Protein AF-F0W3S4-F1 (afdb_monomer_lite)

Radius of gyration: 27.52 Å; chains: 1; bounding box: 70×85×48 Å

Sequence (510 aa):
MTLETIKCRGASICCPFISPLKKDDVLFYISAATGEIWEHSTTTLQHKVIVSTGGMPLGAGFDKNGTLHISDTAHAAILRLDDSSQPRILVSSYEDQILRGPSSILLLDDDTIFFTDSGPFGETTMEKRRGSVFCIGPSPSGDKTLRPLLHECLAHPCAISKLNDHVLLVAEMSMNRILRLVRTPDNIYHSSVFYQCIGGLGPSSIICDTKGNIFVGYYDFSHVATIGHISVLDKTGVLKHTLQVPGPEITGLCLRYAPRHLLSLETDLIIKSRRSHSICYGIFGKFDSLHSHSAISDLYCLLYVIEISDSFKLRNLASSEMASGFGELVLVVGDSHIPHRAGSIPEKFQKMLVPGKIHHVLCTGNMICKEQYNELRALSANVHIVSGDCDEESIFPESKIVTIGQFRIGIIHGHQIIPWGDPLSLSAVQRKMNVDILITGHTHQCSVHTKEGKWFLDPGSITGAMKGGLKEAFPSFVLLAIQGAKVVAFVYELKNDNVVVSKSEYKKST

pLDDT: mean 79.9, std 21.67, range [20.73, 98.62]

InterPro domains:
  IPR000979 Phosphodiesterase MJ0936/Vps29 [PTHR11124] (328-509)
  IPR000979 Phosphodiesterase MJ0936/Vps29 [TIGR00040] (329-485)
  IPR011042 Six-bladed beta-propeller, TolB-like [G3DSA:2.120.10.30] (14-278)
  IPR024654 Calcineurin-like phosphoesterase domain, lpxH-type [PF12850] (330-468)
  IPR028661 Vacuolar protein sorting-associated protein 29 [cd07394] (329-506)
  IPR029052 Metallo-dependent phosphatase-like [G3DSA:3.60.21.10] (314-508)
  IPR029052 Metallo-dependent phosphatase-like [SSF56300] (330-507)

Foldseek 3Di:
DDWDKQFDDAAPKFAKEDAPPDDLQWIWIDRQVQQWIWIAGNVVRDIDTQAGQVAGWQEWDAAPVRWIWTFGQRQLAIWIDDVDRYTDGPDQDDPPHGFQTWHYWDADNQRKIKTKTQHPPPSFAPVFQQIWIWIQHADPVRHTDIDTLGGRHARDFHEKEDLDPFWIWIWRQQQQFIKIWGQDPVRRTDIDTQERHDDASHFQEWYADPQRWIWTWHAHDCQVDQKTWIFTAGNNRHTDDIAIAGANGWRYKYKRWDFDPPDDDDDDDDDDDDDDGWIWIWDWDDPDDDDDDDDDTDITITMITTHDPPPPYDDDDDDDDDDADFFAKEWEAEQQQPPNQPPDQPPVVVVVLDASNHAEYEYQENLQDPVSVVVSCRRYVHYAYAYDPNNPPDPHHQKDWDDGANWTEIHHQQPPFPVGPDPVSQVVVCVVSVTQEYEYEPPLAFDWDDDPLGIYTYQHHLRQGDDPPDPGHWRKIWMWGDHHQKIKIWIWTQDPNDTDIDIDMHGRDD

Structure (mmCIF, N/CA/C/O backbone):
data_AF-F0W3S4-F1
#
_entry.id   AF-F0W3S4-F1
#
loop_
_atom_site.group_PDB
_atom_site.id
_atom_site.type_symbol
_atom_site.label_atom_id
_atom_site.label_alt_id
_atom_site.label_comp_id
_atom_site.label_asym_id
_atom_site.label_entity_id
_atom_site.label_seq_id
_atom_site.pdbx_PDB_ins_code
_atom_site.Cartn_x
_atom_site.Cartn_y
_atom_site.Cartn_z
_atom_site.occupancy
_atom_site.B_iso_or_equiv
_atom_site.auth_seq_id
_atom_site.auth_comp_id
_atom_site.auth_asym_id
_atom_site.auth_atom_id
_atom_site.pdbx_PDB_model_num
ATOM 1 N N . MET A 1 1 ? -5.484 -26.640 18.531 1.00 30.28 1 MET A N 1
ATOM 2 C CA . MET A 1 1 ? -4.215 -25.914 18.739 1.00 30.28 1 MET A CA 1
ATOM 3 C C . MET A 1 1 ? -4.472 -24.420 18.636 1.00 30.28 1 MET A C 1
ATOM 5 O O . MET A 1 1 ? -5.221 -24.010 17.760 1.00 30.28 1 MET A O 1
ATOM 9 N N . THR A 1 2 ? -3.942 -23.629 19.566 1.00 29.72 2 THR A N 1
ATOM 10 C CA . THR A 1 2 ? -4.070 -22.165 19.598 1.00 29.72 2 THR A CA 1
ATOM 11 C C . THR A 1 2 ? -3.136 -21.541 18.572 1.00 29.72 2 THR A C 1
ATOM 13 O O . THR A 1 2 ? -1.923 -21.686 18.670 1.00 29.72 2 THR A O 1
ATOM 16 N N . LEU A 1 3 ? -3.717 -20.869 17.584 1.00 43.81 3 LEU A N 1
ATOM 17 C CA . LEU A 1 3 ? -2.998 -20.078 16.598 1.00 43.81 3 LEU A CA 1
ATOM 18 C C . LEU A 1 3 ? -2.348 -18.888 17.313 1.00 43.81 3 LEU A C 1
ATOM 20 O O . LEU A 1 3 ? -3.046 -18.128 17.991 1.00 43.81 3 LEU A O 1
ATOM 24 N N . GLU A 1 4 ? -1.030 -18.739 17.207 1.00 52.81 4 GLU A N 1
ATOM 25 C CA . GLU A 1 4 ? -0.350 -17.615 17.846 1.00 52.81 4 GLU A CA 1
ATOM 26 C C . GLU A 1 4 ? -0.580 -16.370 16.989 1.00 52.81 4 GLU A C 1
ATOM 28 O O . GLU A 1 4 ? -0.085 -16.240 15.872 1.00 52.81 4 GLU A O 1
ATOM 33 N N . THR A 1 5 ? -1.446 -15.495 17.484 1.00 58.88 5 THR A N 1
ATOM 34 C CA . THR A 1 5 ? -1.809 -14.239 16.835 1.00 58.88 5 THR A CA 1
ATOM 35 C C . THR A 1 5 ? -0.975 -13.130 17.456 1.00 58.88 5 THR A C 1
ATOM 37 O O . THR A 1 5 ? -1.158 -12.787 18.623 1.00 58.88 5 THR A O 1
ATOM 40 N N . ILE A 1 6 ? -0.075 -12.552 16.669 1.00 67.19 6 ILE A N 1
ATOM 41 C CA . ILE A 1 6 ? 0.722 -11.391 17.046 1.00 67.19 6 ILE A CA 1
ATOM 42 C C . ILE A 1 6 ? -0.041 -10.142 16.613 1.00 67.19 6 ILE A C 1
ATOM 44 O O . ILE A 1 6 ? -0.281 -9.897 15.431 1.00 67.19 6 ILE A O 1
ATOM 48 N N . LYS A 1 7 ? -0.416 -9.319 17.589 1.00 68.75 7 LYS A N 1
ATOM 49 C CA . LYS A 1 7 ? -1.046 -8.027 17.330 1.00 68.75 7 LYS A CA 1
ATOM 50 C C . LYS A 1 7 ? 0.031 -6.996 16.996 1.00 68.75 7 LYS A C 1
ATOM 52 O O . LYS A 1 7 ? 0.693 -6.474 17.892 1.00 68.75 7 LYS A O 1
ATOM 57 N N . CYS A 1 8 ? 0.212 -6.705 15.713 1.00 71.00 8 CYS A N 1
ATOM 58 C CA . CYS A 1 8 ? 1.215 -5.748 15.255 1.00 71.00 8 CYS A CA 1
ATOM 59 C C . CYS A 1 8 ? 0.844 -4.308 15.651 1.00 71.00 8 CYS A C 1
ATOM 61 O O . CYS A 1 8 ? -0.330 -3.946 15.760 1.00 71.00 8 CYS A O 1
ATOM 63 N N . ARG A 1 9 ? 1.866 -3.475 15.874 1.00 73.44 9 ARG A N 1
ATOM 64 C CA . ARG A 1 9 ? 1.727 -2.025 16.088 1.00 73.44 9 ARG A CA 1
ATOM 65 C C . ARG A 1 9 ? 1.963 -1.268 14.787 1.00 73.44 9 ARG A C 1
ATOM 67 O O . ARG A 1 9 ? 2.814 -1.680 14.011 1.00 73.44 9 ARG A O 1
ATOM 74 N N . GLY A 1 10 ? 1.262 -0.153 14.601 1.00 70.50 10 GLY A N 1
ATOM 75 C CA . GLY A 1 10 ? 1.373 0.681 13.405 1.00 70.50 10 GLY A CA 1
ATOM 76 C C . GLY A 1 10 ? 0.172 0.542 12.470 1.00 70.50 10 GLY A C 1
ATOM 77 O O . GLY A 1 10 ? -0.909 0.138 12.900 1.00 70.50 10 GLY A O 1
ATOM 78 N N . ALA A 1 11 ? 0.362 0.897 11.202 1.00 69.69 11 ALA A N 1
ATOM 79 C CA . ALA A 1 11 ? -0.668 0.914 10.168 1.00 69.69 11 ALA A CA 1
ATOM 80 C C . ALA A 1 11 ? -0.109 0.386 8.838 1.00 69.69 11 ALA A C 1
ATOM 82 O O . ALA A 1 11 ? 1.073 0.567 8.541 1.00 69.69 11 ALA A O 1
ATOM 83 N N . SER A 1 12 ? -0.964 -0.260 8.038 1.00 72.56 12 SER A N 1
ATOM 84 C CA . SER A 1 12 ? -0.578 -0.919 6.778 1.00 72.56 12 SER A CA 1
ATOM 85 C C . SER A 1 12 ? 0.601 -1.878 6.971 1.00 72.56 12 SER A C 1
ATOM 87 O O . SER A 1 12 ? 1.689 -1.684 6.426 1.00 72.56 12 SER A O 1
ATOM 89 N N . ILE A 1 13 ? 0.399 -2.881 7.829 1.00 79.19 13 ILE A N 1
ATOM 90 C CA . ILE A 1 13 ? 1.468 -3.807 8.197 1.00 79.19 13 ILE A CA 1
ATOM 91 C C . ILE A 1 13 ? 1.800 -4.706 7.003 1.00 79.19 13 ILE A C 1
ATOM 93 O O . ILE A 1 13 ? 0.902 -5.251 6.359 1.00 79.19 13 ILE A O 1
ATOM 97 N N . CYS A 1 14 ? 3.087 -4.871 6.717 1.00 78.69 14 CYS A N 1
ATOM 98 C CA . CYS A 1 14 ? 3.569 -5.717 5.630 1.00 78.69 14 CYS A CA 1
ATOM 99 C C . CYS A 1 14 ? 4.934 -6.338 5.951 1.00 78.69 14 CYS A C 1
ATOM 101 O O . CYS A 1 14 ? 5.553 -6.018 6.970 1.00 78.69 14 CYS A O 1
ATOM 103 N N . CYS A 1 15 ? 5.361 -7.248 5.068 1.00 80.06 15 CYS A N 1
ATOM 104 C CA . CYS A 1 15 ? 6.695 -7.848 5.038 1.00 80.06 15 CYS A CA 1
ATOM 105 C C . CYS A 1 15 ? 7.195 -8.316 6.421 1.00 80.06 15 CYS A C 1
ATOM 107 O O . CYS A 1 15 ? 8.045 -7.654 7.018 1.00 80.06 15 CYS A O 1
ATOM 109 N N . PRO A 1 16 ? 6.696 -9.445 6.962 1.00 84.12 16 PRO A N 1
ATOM 110 C CA . PRO A 1 16 ? 7.368 -10.100 8.077 1.00 84.12 16 PRO A CA 1
ATOM 111 C C . PRO A 1 16 ? 8.744 -10.609 7.621 1.00 84.12 16 PRO A C 1
ATOM 113 O O . PRO A 1 16 ? 8.869 -11.137 6.517 1.00 84.12 16 PRO A O 1
ATOM 116 N N . PHE A 1 17 ? 9.766 -10.499 8.465 1.00 85.44 17 PHE A N 1
ATOM 117 C CA . PHE A 1 17 ? 11.095 -11.054 8.189 1.00 85.44 17 PHE A CA 1
ATOM 118 C C . PHE A 1 17 ? 11.861 -11.380 9.475 1.00 85.44 17 PHE A C 1
ATOM 120 O O . PHE A 1 17 ? 11.495 -10.955 10.572 1.00 85.44 17 PHE A O 1
ATOM 127 N N . ILE A 1 18 ? 12.933 -12.157 9.337 1.00 83.69 18 ILE A N 1
ATOM 128 C CA . ILE A 1 18 ? 13.813 -12.580 10.432 1.00 83.69 18 ILE A CA 1
ATOM 129 C C . ILE A 1 18 ? 15.236 -12.071 10.199 1.00 83.69 18 ILE A C 1
ATOM 131 O O . ILE A 1 18 ? 15.617 -11.741 9.076 1.00 83.69 18 ILE A O 1
ATOM 135 N N . SER A 1 19 ? 16.020 -11.997 11.273 1.00 82.69 19 SER A N 1
ATOM 136 C CA . SER A 1 19 ? 17.447 -11.678 11.198 1.00 82.69 19 SER A CA 1
ATOM 137 C C . SER A 1 19 ? 18.273 -12.964 11.247 1.00 82.69 19 SER A C 1
ATOM 139 O O . SER A 1 19 ? 17.980 -13.810 12.090 1.00 82.69 19 SER A O 1
ATOM 141 N N . PRO A 1 20 ? 19.333 -13.100 10.430 1.00 76.00 20 PRO A N 1
ATOM 142 C CA . PRO A 1 20 ? 20.245 -14.238 10.515 1.00 76.00 20 PRO A CA 1
ATOM 143 C C . PRO A 1 20 ? 21.123 -14.205 11.778 1.00 76.00 20 PRO A C 1
ATOM 145 O O . PRO A 1 20 ? 21.703 -15.224 12.140 1.00 76.00 20 PRO A O 1
ATOM 148 N N . LEU A 1 21 ? 21.238 -13.049 12.449 1.00 75.44 21 LEU A N 1
ATOM 149 C CA . LEU A 1 21 ? 22.114 -12.861 13.613 1.00 75.44 21 LEU A CA 1
ATOM 150 C C . LEU A 1 21 ? 21.387 -12.870 14.960 1.00 75.44 21 LEU A C 1
ATOM 152 O O . LEU A 1 21 ? 22.028 -13.006 16.004 1.00 75.44 21 LEU A O 1
ATOM 156 N N . LYS A 1 22 ? 20.067 -12.661 14.973 1.00 68.56 22 LYS A N 1
ATOM 157 C CA . LYS A 1 22 ? 19.296 -12.669 16.220 1.00 68.56 22 LYS A CA 1
ATOM 158 C C . LYS A 1 22 ? 18.795 -14.069 16.538 1.00 68.56 22 LYS A C 1
ATOM 160 O O . LYS A 1 22 ? 18.628 -14.902 15.657 1.00 68.56 22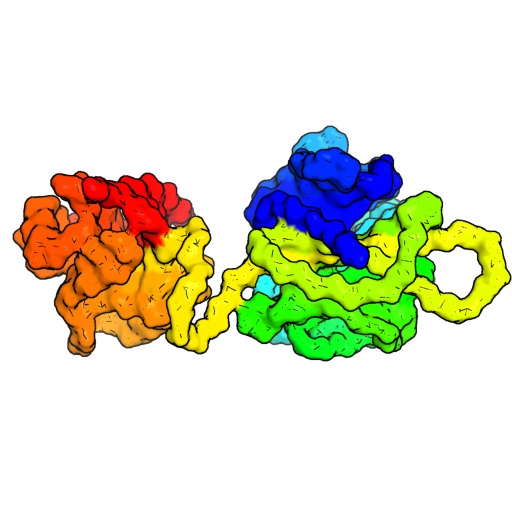 LYS A O 1
ATOM 165 N N . LYS A 1 23 ? 18.557 -14.303 17.830 1.00 62.12 23 LYS A N 1
ATOM 166 C CA . LYS A 1 23 ? 17.928 -15.529 18.320 1.00 62.12 23 LYS A CA 1
ATOM 167 C C . LYS A 1 23 ? 16.573 -15.737 17.636 1.00 62.12 23 LYS A C 1
ATOM 169 O O . LYS A 1 23 ? 15.896 -14.767 17.291 1.00 62.12 23 LYS A O 1
ATOM 174 N N . ASP A 1 24 ? 16.175 -17.000 17.508 1.00 63.03 24 ASP A N 1
ATOM 175 C CA . ASP A 1 24 ? 14.959 -17.405 16.795 1.00 63.03 24 ASP A CA 1
ATOM 176 C C . ASP A 1 24 ? 13.678 -16.731 17.319 1.00 63.03 24 ASP A C 1
ATOM 178 O O . ASP A 1 24 ? 12.670 -16.709 16.625 1.00 63.03 24 ASP A O 1
ATOM 182 N N . ASP A 1 25 ? 13.673 -16.190 18.537 1.00 69.94 25 ASP A N 1
ATOM 183 C CA . ASP A 1 25 ? 12.523 -15.575 19.199 1.00 69.94 25 ASP A CA 1
ATOM 184 C C . ASP A 1 25 ? 12.257 -14.105 18.829 1.00 69.94 25 ASP A C 1
ATOM 186 O O . ASP A 1 25 ? 11.545 -13.404 19.553 1.00 69.94 25 ASP A O 1
ATOM 190 N N . VAL A 1 26 ? 12.809 -13.615 17.715 1.00 81.38 26 VAL A N 1
ATOM 191 C CA . VAL A 1 26 ? 12.611 -12.236 17.248 1.00 81.38 26 VAL A CA 1
ATOM 192 C C . VAL A 1 26 ? 12.040 -12.218 15.828 1.00 81.38 26 VAL A C 1
ATOM 194 O O . VAL A 1 26 ? 12.628 -12.766 14.899 1.00 81.38 26 VAL A O 1
ATOM 197 N N . LEU A 1 27 ? 10.910 -11.530 15.657 1.00 83.88 27 LEU A N 1
ATOM 198 C CA . LEU A 1 27 ? 10.263 -11.268 14.372 1.00 83.88 27 LEU A CA 1
ATOM 199 C C . LEU A 1 27 ? 10.318 -9.773 14.063 1.00 83.88 27 LEU A C 1
ATOM 201 O O . LEU A 1 27 ? 10.038 -8.947 14.930 1.00 83.88 27 LEU A O 1
ATOM 205 N N . PHE A 1 28 ? 10.605 -9.423 12.817 1.00 88.19 28 PHE A N 1
ATOM 206 C CA . PHE A 1 28 ? 10.524 -8.053 12.334 1.00 88.19 28 PHE A CA 1
ATOM 207 C C . PHE A 1 28 ? 9.336 -7.890 11.397 1.00 88.19 28 PHE A C 1
ATOM 209 O O . PHE A 1 28 ? 8.945 -8.828 10.704 1.00 88.19 28 PHE A O 1
ATOM 216 N N . TYR A 1 29 ? 8.751 -6.699 11.386 1.00 86.19 29 TYR A N 1
ATOM 217 C CA . TYR A 1 29 ? 7.689 -6.344 10.452 1.00 86.19 29 TYR A CA 1
ATOM 218 C C . TYR A 1 29 ? 7.705 -4.843 10.169 1.00 86.19 29 TYR A C 1
ATOM 220 O O . TYR A 1 29 ? 8.278 -4.053 10.926 1.00 86.19 29 TYR A O 1
ATOM 228 N N . ILE A 1 30 ? 7.051 -4.447 9.083 1.00 85.31 30 ILE A N 1
ATOM 229 C CA . ILE A 1 30 ? 7.024 -3.062 8.622 1.00 85.31 30 ILE A CA 1
ATOM 230 C C . ILE A 1 30 ? 5.644 -2.456 8.866 1.00 85.31 30 ILE A C 1
ATOM 232 O O . ILE A 1 30 ? 4.627 -3.084 8.581 1.00 85.31 30 ILE A O 1
ATOM 236 N N . SER A 1 31 ? 5.609 -1.227 9.376 1.00 84.62 31 SER A N 1
ATOM 237 C CA . SER A 1 31 ? 4.428 -0.363 9.403 1.00 84.62 31 SER A CA 1
ATOM 238 C C . SER A 1 31 ? 4.563 0.672 8.290 1.00 84.62 31 SER A C 1
ATOM 240 O O . SER A 1 31 ? 5.146 1.741 8.487 1.00 84.62 31 SER A O 1
ATOM 242 N N . ALA A 1 32 ? 4.059 0.335 7.100 1.00 76.75 32 ALA A N 1
ATOM 243 C CA . ALA A 1 32 ? 4.306 1.121 5.893 1.00 76.75 32 ALA A CA 1
ATOM 244 C C . ALA A 1 32 ? 3.753 2.546 6.005 1.00 76.75 32 ALA A C 1
ATOM 246 O O . ALA A 1 32 ? 4.416 3.496 5.604 1.00 76.75 32 ALA A O 1
ATOM 247 N N . ALA A 1 33 ? 2.569 2.715 6.605 1.00 72.88 33 ALA A N 1
ATOM 248 C CA . ALA A 1 33 ? 1.929 4.028 6.707 1.00 72.88 33 ALA A CA 1
ATOM 249 C C . ALA A 1 33 ? 2.629 4.976 7.698 1.00 72.88 33 ALA A C 1
ATOM 251 O O . ALA A 1 33 ? 2.454 6.187 7.598 1.00 72.88 33 ALA A O 1
ATOM 252 N N . THR A 1 34 ? 3.392 4.444 8.662 1.00 79.69 34 THR A N 1
ATOM 253 C CA . THR A 1 34 ? 4.150 5.258 9.633 1.00 79.69 34 THR A CA 1
ATOM 254 C C . THR A 1 34 ? 5.641 5.344 9.316 1.00 79.69 34 THR A C 1
ATOM 256 O O . THR A 1 34 ? 6.359 6.082 9.986 1.00 79.69 34 THR A O 1
ATOM 259 N N . GLY A 1 35 ? 6.126 4.607 8.313 1.00 85.62 35 GLY A N 1
ATOM 260 C CA . GLY A 1 35 ? 7.541 4.598 7.946 1.00 85.62 35 GLY A CA 1
ATOM 261 C C . GLY A 1 35 ? 8.441 3.801 8.894 1.00 85.62 35 GLY A C 1
ATOM 262 O O . GLY A 1 35 ? 9.664 3.906 8.799 1.00 85.62 35 GLY A O 1
ATOM 263 N N . GLU A 1 36 ? 7.868 3.031 9.822 1.00 91.62 36 GLU A N 1
ATOM 264 C CA . GLU A 1 36 ? 8.592 2.389 10.924 1.00 91.62 36 GLU A CA 1
ATOM 265 C C . GLU A 1 36 ? 8.818 0.897 10.683 1.00 91.62 36 GLU A C 1
ATOM 267 O O . GLU A 1 36 ? 7.916 0.168 10.262 1.00 91.62 36 GLU A O 1
ATOM 272 N N . ILE A 1 37 ? 10.003 0.420 11.058 1.00 92.38 37 ILE A N 1
ATOM 273 C CA . ILE A 1 37 ? 10.314 -1.006 11.143 1.00 92.38 37 ILE A CA 1
ATOM 274 C C . ILE A 1 37 ? 10.346 -1.400 12.613 1.00 92.38 37 ILE A C 1
ATOM 276 O O . ILE A 1 37 ? 11.035 -0.790 13.440 1.00 92.38 37 ILE A O 1
ATOM 280 N N . TRP A 1 38 ? 9.580 -2.433 12.928 1.00 88.06 38 TRP A N 1
ATOM 281 C CA . TRP A 1 38 ? 9.358 -2.911 14.277 1.00 88.06 38 TRP A CA 1
ATOM 282 C C . TRP A 1 38 ? 10.039 -4.254 14.495 1.00 88.06 38 TRP A C 1
ATOM 284 O O . TRP A 1 38 ? 10.032 -5.129 13.636 1.00 88.06 38 TRP A O 1
ATOM 294 N N . GLU A 1 39 ? 10.571 -4.415 15.694 1.00 90.81 39 GLU A N 1
ATOM 295 C CA . GLU A 1 39 ? 11.047 -5.661 16.263 1.00 90.81 39 GLU A CA 1
ATOM 296 C C . GLU A 1 39 ? 10.033 -6.152 17.294 1.00 90.81 39 GLU A C 1
ATOM 298 O O . GLU A 1 39 ? 9.614 -5.395 18.173 1.00 90.81 39 GLU A O 1
ATOM 303 N N . HIS A 1 40 ? 9.651 -7.418 17.196 1.00 83.12 40 HIS A N 1
ATOM 304 C CA . HIS A 1 40 ? 8.789 -8.109 18.139 1.00 83.12 40 HIS A CA 1
ATOM 305 C C . HIS A 1 40 ? 9.530 -9.304 18.733 1.00 83.12 40 HIS A C 1
ATOM 307 O O . HIS A 1 40 ? 9.965 -10.195 18.006 1.00 83.12 40 HIS A O 1
ATOM 313 N N . SER A 1 41 ? 9.646 -9.344 20.059 1.00 83.19 41 SER A N 1
ATOM 314 C CA . SER A 1 41 ? 10.138 -10.533 20.757 1.00 83.19 41 SER A CA 1
ATOM 315 C C . SER A 1 41 ? 8.970 -11.464 21.050 1.00 83.19 41 SER A C 1
ATOM 317 O O . SER A 1 41 ? 8.063 -11.095 21.794 1.00 83.19 41 SER A O 1
ATOM 319 N N . THR A 1 42 ? 9.018 -12.690 20.531 1.00 71.00 42 THR A N 1
ATOM 320 C CA . THR A 1 42 ? 7.999 -13.713 20.807 1.00 71.00 42 THR A CA 1
ATOM 321 C C . THR A 1 42 ? 8.068 -14.211 22.253 1.00 71.00 42 THR A C 1
ATOM 323 O O . THR A 1 42 ? 7.089 -14.727 22.772 1.00 71.00 42 THR A O 1
ATOM 326 N N . THR A 1 43 ? 9.207 -14.031 22.934 1.00 75.38 43 THR A N 1
ATOM 327 C CA . THR A 1 43 ? 9.385 -14.426 24.343 1.00 75.38 43 THR A CA 1
ATOM 328 C C . THR A 1 43 ? 8.825 -13.383 25.310 1.00 75.38 43 THR A C 1
ATOM 330 O O . THR A 1 43 ? 8.129 -13.727 26.261 1.00 75.38 43 THR A O 1
ATOM 333 N N . THR A 1 44 ? 9.133 -12.097 25.098 1.00 81.12 44 THR A N 1
ATOM 334 C CA . THR A 1 44 ? 8.696 -11.019 26.008 1.00 81.12 44 THR A CA 1
ATOM 335 C C . THR A 1 44 ? 7.393 -10.351 25.573 1.00 81.12 44 THR A C 1
ATOM 337 O O . THR A 1 44 ? 6.834 -9.559 26.331 1.00 81.12 44 THR A O 1
ATOM 340 N N . LEU A 1 45 ? 6.914 -10.651 24.360 1.00 77.75 45 LEU A N 1
ATOM 341 C CA . LEU A 1 45 ? 5.754 -10.039 23.703 1.00 77.75 45 LEU A CA 1
ATOM 342 C C . LEU A 1 45 ? 5.870 -8.512 23.539 1.00 77.75 45 LEU A C 1
ATOM 344 O O . LEU A 1 45 ? 4.873 -7.810 23.349 1.00 77.75 45 LEU A O 1
ATOM 348 N N . GLN A 1 46 ? 7.089 -7.972 23.615 1.00 85.31 46 GLN A N 1
ATOM 349 C CA . GLN A 1 46 ? 7.344 -6.543 23.474 1.00 85.31 46 GLN A CA 1
ATOM 350 C C . GLN A 1 46 ? 7.607 -6.160 22.020 1.00 85.31 46 GLN A C 1
ATOM 352 O O . GLN A 1 46 ? 8.203 -6.917 21.256 1.00 85.31 46 GLN A O 1
ATOM 357 N N . HIS A 1 47 ? 7.176 -4.947 21.670 1.00 85.94 47 HIS A N 1
ATOM 358 C CA . HIS A 1 47 ? 7.399 -4.326 20.368 1.00 85.94 47 HIS A CA 1
ATOM 359 C C . HIS A 1 47 ? 8.321 -3.120 20.534 1.00 85.94 47 HIS A C 1
ATOM 361 O O . HIS A 1 47 ? 8.071 -2.272 21.394 1.00 85.94 47 HIS A O 1
ATOM 367 N N . LYS A 1 48 ? 9.344 -3.014 19.688 1.00 92.88 48 LYS A N 1
ATOM 368 C CA . LYS A 1 48 ? 10.315 -1.919 19.685 1.00 92.88 48 LYS A CA 1
ATOM 369 C C . LYS A 1 48 ? 10.512 -1.411 18.259 1.00 92.88 48 LYS A C 1
ATOM 371 O O . LYS A 1 48 ? 10.757 -2.207 17.363 1.00 92.88 48 LYS A O 1
ATOM 376 N N . VAL A 1 49 ? 10.448 -0.098 18.051 1.00 92.56 49 VAL A N 1
ATOM 377 C CA . VAL A 1 49 ? 10.865 0.504 16.774 1.00 92.56 49 VAL A CA 1
ATOM 378 C C . VAL A 1 49 ? 12.385 0.425 16.679 1.00 92.56 49 VAL A C 1
ATOM 380 O O . VAL A 1 49 ? 13.081 0.869 17.595 1.00 92.56 49 VAL A O 1
ATOM 383 N N . ILE A 1 50 ? 12.896 -0.156 15.594 1.00 91.38 50 ILE A N 1
ATOM 384 C CA . ILE A 1 50 ? 14.341 -0.232 15.342 1.00 91.38 50 ILE A CA 1
ATOM 385 C C . ILE A 1 50 ? 14.825 0.881 14.421 1.00 91.38 50 ILE A C 1
ATOM 387 O O . ILE A 1 50 ? 15.939 1.364 14.593 1.00 91.38 50 ILE A O 1
ATOM 391 N N . VAL A 1 51 ? 13.987 1.315 13.481 1.00 93.19 51 VAL A N 1
ATOM 392 C CA . VAL A 1 51 ? 14.293 2.417 12.571 1.00 93.19 51 VAL A CA 1
ATOM 393 C C . VAL A 1 51 ? 13.003 3.034 12.038 1.00 93.19 51 VAL A C 1
ATOM 395 O O . VAL A 1 51 ? 12.000 2.340 11.861 1.00 93.19 51 VAL A O 1
ATOM 398 N N . SER A 1 52 ? 13.037 4.339 11.783 1.00 93.25 52 SER A N 1
ATOM 399 C CA . SER A 1 52 ? 12.029 5.041 10.994 1.00 93.25 52 SER A CA 1
ATOM 400 C C . SER A 1 52 ? 12.711 5.622 9.766 1.00 93.25 52 SER A C 1
ATOM 402 O O . SER A 1 52 ? 13.760 6.254 9.871 1.00 93.25 52 SER A O 1
ATOM 404 N N . THR A 1 53 ? 12.135 5.356 8.603 1.00 89.69 53 THR A N 1
ATOM 405 C CA . THR A 1 53 ? 12.636 5.851 7.318 1.00 89.69 53 THR A CA 1
ATOM 406 C C . THR A 1 53 ? 12.166 7.274 7.035 1.00 89.69 53 THR A C 1
ATOM 408 O O . THR A 1 53 ? 12.825 7.984 6.289 1.00 89.69 53 THR A O 1
ATOM 411 N N . GLY A 1 54 ? 11.031 7.694 7.609 1.00 85.69 54 GLY A N 1
ATOM 412 C CA . GLY A 1 54 ? 10.308 8.902 7.195 1.00 85.69 54 GLY A CA 1
ATOM 413 C C . GLY A 1 54 ? 9.540 8.754 5.872 1.00 85.69 54 GLY A C 1
ATOM 414 O O . GLY A 1 54 ? 8.950 9.729 5.414 1.00 85.69 54 GLY A O 1
ATOM 415 N N . GLY A 1 55 ? 9.546 7.560 5.265 1.00 88.44 55 GLY A N 1
ATOM 416 C CA . GLY A 1 55 ? 8.910 7.254 3.984 1.00 88.44 55 GLY A CA 1
ATOM 417 C C . GLY A 1 55 ? 7.847 6.165 4.096 1.00 88.44 55 GLY A C 1
ATOM 418 O O . GLY A 1 55 ? 7.167 6.050 5.115 1.00 88.44 55 GLY A O 1
ATOM 419 N N . MET A 1 56 ? 7.705 5.362 3.038 1.00 88.62 56 MET A N 1
ATOM 420 C CA . MET A 1 56 ? 6.744 4.258 2.957 1.00 88.62 56 MET A CA 1
ATOM 421 C C . MET A 1 56 ? 7.486 2.962 2.594 1.00 88.62 56 MET A C 1
ATOM 423 O O . MET A 1 56 ? 7.494 2.551 1.429 1.00 88.62 56 MET A O 1
ATOM 427 N N . PRO A 1 57 ? 8.151 2.321 3.571 1.00 94.25 57 PRO A N 1
ATOM 428 C CA . PRO A 1 57 ? 8.825 1.049 3.376 1.00 94.25 57 PRO A CA 1
ATOM 429 C C . PRO A 1 57 ? 7.802 -0.061 3.132 1.00 94.25 57 PRO A C 1
ATOM 431 O O . PRO A 1 57 ? 6.811 -0.159 3.853 1.00 94.25 57 PRO A O 1
ATOM 434 N N . LEU A 1 58 ? 8.055 -0.902 2.127 1.00 90.06 58 LEU A N 1
ATOM 435 C CA . LEU A 1 58 ? 7.199 -2.049 1.779 1.00 90.06 58 LEU A CA 1
ATOM 436 C C . LEU A 1 58 ? 7.929 -3.397 1.841 1.00 90.06 58 LEU A C 1
ATOM 438 O O . LEU A 1 58 ? 7.292 -4.445 1.905 1.00 90.06 58 LEU A O 1
ATOM 442 N N . GLY A 1 59 ? 9.261 -3.374 1.889 1.00 93.06 59 GLY A N 1
ATOM 443 C CA . GLY A 1 59 ? 10.086 -4.569 2.005 1.00 93.06 59 GLY A CA 1
ATOM 444 C C . GLY A 1 59 ? 11.364 -4.275 2.774 1.00 93.06 59 GLY A C 1
ATOM 445 O O . GLY A 1 59 ? 11.896 -3.167 2.715 1.00 93.06 59 GLY A O 1
ATOM 446 N N . ALA A 1 60 ? 11.843 -5.255 3.530 1.00 95.00 60 ALA A N 1
ATOM 447 C CA . ALA A 1 60 ? 13.092 -5.148 4.265 1.00 95.00 60 ALA A CA 1
ATOM 448 C C . ALA A 1 60 ? 13.693 -6.530 4.522 1.00 95.00 60 ALA A C 1
ATOM 450 O O . ALA A 1 60 ? 12.987 -7.537 4.554 1.00 95.00 60 ALA A O 1
ATOM 451 N N . GLY A 1 61 ? 15.006 -6.568 4.718 1.00 92.94 61 GLY A N 1
ATOM 452 C CA . GLY A 1 61 ? 15.731 -7.786 5.049 1.00 92.94 61 GLY A CA 1
ATOM 453 C C . GLY A 1 61 ? 17.111 -7.482 5.611 1.00 92.94 61 GLY A C 1
ATOM 454 O O . GLY A 1 61 ? 17.667 -6.410 5.372 1.00 92.94 61 GLY A O 1
ATOM 455 N N . PHE A 1 62 ? 17.660 -8.434 6.356 1.00 92.31 62 PHE A N 1
ATOM 456 C CA . PHE A 1 62 ? 19.033 -8.370 6.842 1.00 92.31 62 PHE A CA 1
ATOM 457 C C . PHE A 1 62 ? 19.968 -9.137 5.909 1.00 92.31 62 PHE A C 1
ATOM 459 O O . PHE A 1 62 ? 19.631 -10.239 5.474 1.00 92.31 62 PHE A O 1
ATOM 466 N N . ASP A 1 63 ? 21.140 -8.572 5.626 1.00 91.12 63 ASP A N 1
ATOM 467 C CA . ASP A 1 63 ? 22.227 -9.321 4.996 1.00 91.12 63 ASP A CA 1
ATOM 468 C C . ASP A 1 63 ? 22.876 -10.295 6.004 1.00 91.12 63 ASP A C 1
ATOM 470 O O . ASP A 1 63 ? 22.570 -10.289 7.203 1.00 91.12 63 ASP A O 1
ATOM 474 N N . LYS A 1 64 ? 23.813 -11.126 5.532 1.00 87.62 64 LYS A N 1
ATOM 475 C CA . LYS A 1 64 ? 24.569 -12.070 6.378 1.00 87.62 64 LYS A CA 1
ATOM 476 C C . LYS A 1 64 ? 25.358 -11.399 7.514 1.00 87.62 64 LYS A C 1
ATOM 478 O O . LYS A 1 64 ? 25.685 -12.058 8.496 1.00 87.62 64 LYS A O 1
ATOM 483 N N . ASN A 1 65 ? 25.670 -10.108 7.378 1.00 88.06 65 ASN A N 1
ATOM 484 C CA . ASN A 1 65 ? 26.411 -9.313 8.357 1.00 88.06 65 ASN A CA 1
ATOM 485 C C . ASN A 1 65 ? 25.479 -8.589 9.344 1.00 88.06 65 ASN A C 1
ATOM 487 O O . ASN A 1 65 ? 25.963 -7.919 10.253 1.00 88.06 65 ASN A O 1
ATOM 491 N N . GLY A 1 66 ? 24.156 -8.720 9.194 1.00 88.00 66 GLY A N 1
ATOM 492 C CA . GLY A 1 66 ? 23.169 -8.037 10.027 1.00 88.00 66 GLY A CA 1
ATOM 493 C C . GLY A 1 66 ? 22.876 -6.594 9.621 1.00 88.00 66 GLY A C 1
ATOM 494 O O . GLY A 1 66 ? 22.200 -5.893 10.372 1.00 88.00 66 GLY A O 1
ATOM 495 N N . THR A 1 67 ? 23.332 -6.151 8.449 1.00 91.88 67 THR A N 1
ATOM 496 C CA . THR A 1 67 ? 22.970 -4.850 7.877 1.00 91.88 67 THR A CA 1
ATOM 497 C C . THR A 1 67 ? 21.528 -4.899 7.389 1.00 91.88 67 THR A C 1
ATOM 499 O O . THR A 1 67 ? 21.150 -5.814 6.654 1.00 91.88 67 THR A O 1
ATOM 502 N N . LEU A 1 68 ? 20.711 -3.913 7.761 1.00 94.62 68 LEU A N 1
ATOM 503 C CA . LEU A 1 68 ? 19.321 -3.839 7.313 1.00 94.62 68 LEU A CA 1
ATOM 504 C C . LEU A 1 68 ? 19.229 -3.103 5.972 1.00 94.62 68 LEU A C 1
ATOM 506 O O . LEU A 1 68 ? 19.665 -1.958 5.849 1.00 94.62 68 LEU A O 1
ATOM 510 N N . HIS A 1 69 ? 18.602 -3.738 4.988 1.00 96.50 69 HIS A N 1
ATOM 511 C CA . HIS A 1 69 ? 18.248 -3.135 3.708 1.00 96.50 69 HIS A CA 1
ATOM 512 C C . HIS A 1 69 ? 16.735 -2.988 3.598 1.00 96.50 69 HIS A C 1
ATOM 514 O O . HIS A 1 69 ? 15.990 -3.866 4.034 1.00 96.50 69 HIS A O 1
ATOM 520 N N . ILE A 1 70 ? 16.281 -1.879 3.019 1.00 97.19 70 ILE A N 1
ATOM 521 C CA . ILE A 1 70 ? 14.870 -1.487 3.006 1.00 97.19 70 ILE A CA 1
ATOM 522 C C . ILE A 1 70 ? 14.506 -1.026 1.598 1.00 97.19 70 ILE A C 1
ATOM 524 O O . ILE A 1 70 ? 15.170 -0.156 1.047 1.00 97.19 70 ILE A O 1
ATOM 528 N N . SER A 1 71 ? 13.448 -1.578 1.018 1.00 97.19 71 SER A N 1
ATOM 529 C CA . SER A 1 71 ? 12.809 -1.029 -0.176 1.00 97.19 71 SER A CA 1
ATOM 530 C C . SER A 1 71 ? 11.735 -0.030 0.248 1.00 97.19 71 SER A C 1
ATOM 532 O O . SER A 1 71 ? 10.731 -0.420 0.856 1.00 97.19 71 SER A O 1
ATOM 534 N N . ASP A 1 72 ? 11.964 1.250 -0.047 1.00 95.81 72 ASP A N 1
ATOM 535 C CA . ASP A 1 72 ? 11.075 2.349 0.322 1.00 95.81 72 ASP A CA 1
ATOM 536 C C . ASP A 1 72 ? 10.437 2.979 -0.913 1.00 95.81 72 ASP A C 1
ATOM 538 O O . ASP A 1 72 ? 11.103 3.544 -1.785 1.00 95.81 72 ASP A O 1
ATOM 542 N N . THR A 1 73 ? 9.113 2.871 -0.971 1.00 92.12 73 THR A N 1
ATOM 543 C CA . THR A 1 73 ? 8.314 3.331 -2.098 1.00 92.12 73 THR A CA 1
ATOM 544 C C . THR A 1 73 ? 8.207 4.851 -2.143 1.00 92.12 73 THR A C 1
ATOM 546 O O . THR A 1 73 ? 8.251 5.413 -3.232 1.00 92.12 73 THR A O 1
ATOM 549 N N . ALA A 1 74 ? 8.097 5.531 -0.997 1.00 86.94 74 ALA A N 1
ATOM 550 C CA . ALA A 1 74 ? 7.970 6.991 -0.970 1.00 86.94 74 ALA A CA 1
ATOM 551 C C . ALA A 1 74 ? 9.302 7.683 -1.280 1.00 86.94 74 ALA A C 1
ATOM 553 O O . ALA A 1 74 ? 9.322 8.697 -1.971 1.00 86.94 74 ALA A O 1
ATOM 554 N N . HIS A 1 75 ? 10.412 7.112 -0.810 1.00 89.88 75 HIS A N 1
ATOM 555 C CA . HIS A 1 75 ? 11.751 7.591 -1.151 1.00 89.88 75 HIS A CA 1
ATOM 556 C C . HIS A 1 75 ? 12.209 7.187 -2.554 1.00 89.88 75 HIS A C 1
ATOM 558 O O . HIS A 1 75 ? 13.264 7.651 -2.985 1.00 89.88 75 HIS A O 1
ATOM 564 N N . ALA A 1 76 ? 11.459 6.320 -3.246 1.00 94.81 76 ALA A N 1
ATOM 565 C CA . ALA A 1 76 ? 11.857 5.751 -4.529 1.00 94.81 76 ALA A CA 1
ATOM 566 C C . ALA A 1 76 ? 13.286 5.174 -4.491 1.00 94.81 76 ALA A C 1
ATOM 568 O O . ALA A 1 76 ? 14.107 5.418 -5.376 1.00 94.81 76 ALA A O 1
ATOM 569 N N . ALA A 1 77 ? 13.614 4.442 -3.423 1.00 96.44 77 ALA A N 1
ATOM 570 C CA . ALA A 1 77 ? 14.987 4.039 -3.157 1.00 96.44 77 ALA A CA 1
ATOM 571 C C . ALA A 1 77 ? 15.094 2.706 -2.416 1.00 96.44 77 ALA A C 1
ATOM 573 O O . ALA A 1 77 ? 14.221 2.315 -1.639 1.00 96.44 77 ALA A O 1
ATOM 574 N N . ILE A 1 78 ? 16.231 2.039 -2.616 1.00 97.56 78 ILE A N 1
ATOM 575 C CA . ILE A 1 78 ? 16.726 1.051 -1.662 1.00 97.56 78 ILE A CA 1
ATOM 576 C C . ILE A 1 78 ? 17.579 1.792 -0.644 1.00 97.56 78 ILE A C 1
ATOM 578 O O . ILE A 1 78 ? 18.553 2.461 -0.997 1.00 97.56 78 ILE A O 1
ATOM 582 N N . LEU A 1 79 ? 17.213 1.661 0.622 1.00 96.12 79 LEU A N 1
ATOM 583 C CA . LEU A 1 79 ? 17.931 2.213 1.754 1.00 96.12 79 LEU A CA 1
ATOM 584 C C . LEU A 1 79 ? 18.769 1.122 2.423 1.00 96.12 79 LEU A C 1
ATOM 586 O O . LEU A 1 79 ? 18.435 -0.065 2.386 1.00 96.12 79 LEU A O 1
ATOM 590 N N . ARG A 1 80 ? 19.854 1.542 3.061 1.00 94.44 80 ARG A N 1
ATOM 591 C CA . ARG A 1 80 ? 20.748 0.713 3.861 1.00 94.44 80 ARG A CA 1
ATOM 592 C C . ARG A 1 80 ? 20.944 1.378 5.218 1.00 94.44 80 ARG A C 1
ATOM 594 O O . ARG A 1 80 ? 21.239 2.571 5.286 1.00 94.44 80 ARG A O 1
ATOM 601 N N . LEU A 1 81 ? 20.763 0.614 6.285 1.00 91.81 81 LEU A N 1
ATOM 602 C CA . LEU A 1 81 ? 21.048 1.040 7.647 1.00 91.81 81 LEU A CA 1
ATOM 603 C C . LEU A 1 81 ? 22.371 0.413 8.087 1.00 91.81 81 LEU A C 1
ATOM 605 O O . LEU A 1 81 ? 22.439 -0.788 8.350 1.00 91.81 81 LEU A O 1
ATOM 609 N N . ASP A 1 82 ? 23.403 1.248 8.135 1.00 81.12 82 ASP A N 1
ATOM 610 C CA . ASP A 1 82 ? 24.700 0.913 8.725 1.00 81.12 82 ASP A CA 1
ATOM 611 C C . ASP A 1 82 ? 24.655 1.126 10.255 1.00 81.12 82 ASP A C 1
ATOM 613 O O . ASP A 1 82 ? 23.583 1.304 10.832 1.00 81.12 82 ASP A O 1
ATOM 617 N N . ASP A 1 83 ? 25.809 1.206 10.924 1.00 72.69 83 ASP A N 1
ATOM 618 C CA . ASP A 1 83 ? 25.915 1.516 12.365 1.00 72.69 83 ASP A CA 1
ATOM 619 C C . ASP A 1 83 ? 25.317 2.886 12.769 1.00 72.69 83 ASP A C 1
ATOM 621 O O . ASP A 1 83 ? 25.237 3.231 13.949 1.00 72.69 83 ASP A O 1
ATOM 625 N N . SER A 1 84 ? 24.912 3.706 11.796 1.00 63.19 84 SER A N 1
ATOM 626 C CA . SER A 1 84 ? 24.241 4.984 12.021 1.00 63.19 84 SER A CA 1
ATOM 627 C C . SER A 1 84 ? 22.749 4.816 12.303 1.00 63.19 84 SER A C 1
ATOM 629 O O . SER A 1 84 ? 22.067 4.052 11.634 1.00 63.19 84 SER A O 1
ATOM 631 N N . SER A 1 85 ? 22.191 5.656 13.175 1.00 69.00 85 SER A N 1
ATOM 632 C CA . SER A 1 85 ? 20.754 5.667 13.501 1.00 69.00 85 SER A CA 1
ATOM 633 C C . SER A 1 85 ? 19.817 6.102 12.358 1.00 69.00 85 SER A C 1
ATOM 635 O O . SER A 1 85 ? 18.610 6.176 12.571 1.00 69.00 85 SER A O 1
ATOM 637 N N . GLN A 1 86 ? 20.349 6.455 11.182 1.00 83.06 86 GLN A N 1
ATOM 638 C CA . GLN A 1 86 ? 19.603 6.992 10.039 1.00 83.06 86 GLN A CA 1
ATOM 639 C C . GLN A 1 86 ? 19.887 6.163 8.774 1.00 83.06 86 GLN A C 1
ATOM 641 O O . GLN A 1 86 ? 21.064 5.942 8.468 1.00 83.06 86 GLN A O 1
ATOM 646 N N . PRO A 1 87 ? 18.858 5.725 8.023 1.00 89.94 87 PRO A N 1
ATOM 647 C CA . PRO A 1 87 ? 19.044 5.031 6.751 1.00 89.94 87 PRO A CA 1
ATOM 648 C C . PRO A 1 87 ? 19.726 5.915 5.701 1.00 89.94 87 PRO A C 1
ATOM 650 O O . PRO A 1 87 ? 19.438 7.106 5.588 1.00 89.94 87 PRO A O 1
ATOM 653 N N . ARG A 1 88 ? 20.595 5.319 4.883 1.00 92.19 88 ARG A N 1
ATOM 654 C CA . ARG A 1 88 ? 21.229 5.967 3.727 1.00 92.19 88 ARG A CA 1
ATOM 655 C C . ARG A 1 88 ? 20.700 5.381 2.430 1.00 92.19 88 ARG A C 1
ATOM 657 O O . ARG A 1 88 ? 20.384 4.197 2.369 1.00 92.19 88 ARG A O 1
ATOM 664 N N . ILE A 1 89 ? 20.649 6.194 1.380 1.00 94.06 89 ILE A N 1
ATOM 665 C CA . ILE A 1 89 ? 20.276 5.730 0.041 1.00 94.06 89 ILE A CA 1
ATOM 666 C C . ILE A 1 89 ? 21.416 4.873 -0.516 1.00 94.06 89 ILE A C 1
ATOM 668 O O . ILE A 1 89 ? 22.541 5.346 -0.659 1.00 94.06 89 ILE A O 1
ATOM 672 N N . LEU A 1 90 ? 21.111 3.615 -0.833 1.00 93.75 90 LEU A N 1
ATOM 673 C CA . LEU A 1 90 ? 21.997 2.725 -1.580 1.00 93.75 90 LEU A CA 1
ATOM 674 C C . LEU A 1 90 ? 21.823 2.935 -3.086 1.00 93.75 90 LEU A C 1
ATOM 676 O O . LEU A 1 90 ? 22.803 2.966 -3.822 1.00 93.75 90 LEU A O 1
ATOM 680 N N . VAL A 1 91 ? 20.574 3.064 -3.539 1.00 95.50 91 VAL A N 1
ATOM 681 C CA . VAL A 1 91 ? 20.236 3.339 -4.938 1.00 95.50 91 VAL A CA 1
ATOM 682 C C . VAL A 1 91 ? 18.865 4.001 -5.042 1.00 95.50 91 VAL A C 1
ATOM 684 O O . VAL A 1 91 ? 17.949 3.623 -4.314 1.00 95.50 91 VAL A O 1
ATOM 687 N N . SER A 1 92 ? 18.727 4.975 -5.941 1.00 95.62 92 SER A N 1
ATOM 688 C CA . SER A 1 92 ? 17.476 5.716 -6.183 1.00 95.62 92 SER A CA 1
ATOM 689 C C . SER A 1 92 ? 17.183 5.986 -7.663 1.00 95.62 92 SER A C 1
ATOM 691 O O . SER A 1 92 ? 16.129 6.530 -7.988 1.00 95.62 92 SER A O 1
ATOM 693 N N . SER A 1 93 ? 18.079 5.600 -8.577 1.00 94.56 93 SER A N 1
ATOM 694 C CA . SER A 1 93 ? 17.887 5.773 -10.017 1.00 94.56 93 SER A CA 1
ATOM 695 C C . SER A 1 93 ? 18.554 4.668 -10.841 1.00 94.56 93 SER A C 1
ATOM 697 O O . SER A 1 93 ? 19.489 4.007 -10.386 1.00 94.56 93 SER A O 1
ATOM 699 N N . TYR A 1 94 ? 18.058 4.478 -12.062 1.00 94.75 94 TYR A N 1
ATOM 700 C CA . TYR A 1 94 ? 18.626 3.638 -13.115 1.00 94.75 94 TYR A CA 1
ATOM 701 C C . TYR A 1 94 ? 18.587 4.417 -14.436 1.00 94.75 94 TYR A C 1
ATOM 703 O O . TYR A 1 94 ? 17.541 4.964 -14.770 1.00 94.75 94 TYR A O 1
ATOM 711 N N . GLU A 1 95 ? 19.706 4.481 -15.170 1.00 91.25 95 GLU A N 1
ATOM 712 C CA . GLU A 1 95 ? 19.822 5.247 -16.432 1.00 91.25 95 GLU A CA 1
ATOM 713 C C . GLU A 1 95 ? 19.253 6.677 -16.323 1.00 91.25 95 GLU A C 1
ATOM 715 O O . GLU A 1 95 ? 18.433 7.110 -17.129 1.00 91.25 95 GLU A O 1
ATOM 720 N N . ASP A 1 96 ? 19.652 7.392 -15.265 1.00 87.81 96 ASP A N 1
ATOM 721 C CA . ASP A 1 96 ? 19.209 8.755 -14.928 1.00 87.81 96 ASP A CA 1
ATOM 722 C C . ASP A 1 96 ? 17.705 8.920 -14.633 1.00 87.81 96 ASP A C 1
ATOM 724 O O . ASP A 1 96 ? 17.240 10.022 -14.336 1.00 87.81 96 ASP A O 1
ATOM 728 N N . GLN A 1 97 ? 16.937 7.829 -14.624 1.00 90.75 97 GLN A N 1
ATOM 729 C CA . GLN A 1 97 ? 15.537 7.821 -14.218 1.00 90.75 97 GLN A CA 1
ATOM 730 C C . GLN A 1 97 ? 15.405 7.396 -12.761 1.00 90.75 97 GLN A C 1
ATOM 732 O O . GLN A 1 97 ? 15.975 6.394 -12.332 1.00 90.75 97 GLN A O 1
ATOM 737 N N . ILE A 1 98 ? 14.630 8.157 -11.991 1.00 94.31 98 ILE A N 1
ATOM 738 C CA . ILE A 1 98 ? 14.308 7.817 -10.603 1.00 94.31 98 ILE A CA 1
ATOM 739 C C . ILE A 1 98 ? 13.516 6.503 -10.598 1.00 94.31 98 ILE A C 1
ATOM 741 O O . ILE A 1 98 ? 12.668 6.284 -11.469 1.00 94.31 98 ILE A O 1
ATOM 745 N N . LEU A 1 99 ? 13.785 5.632 -9.624 1.00 95.50 99 LEU A N 1
ATOM 746 C CA . LEU A 1 99 ? 12.982 4.421 -9.430 1.00 95.50 99 LEU A CA 1
ATOM 747 C C . LEU A 1 99 ? 11.510 4.795 -9.180 1.00 95.50 99 LEU A C 1
ATOM 749 O O . LEU A 1 99 ? 11.192 5.891 -8.724 1.00 95.50 99 LEU A O 1
ATOM 753 N N . 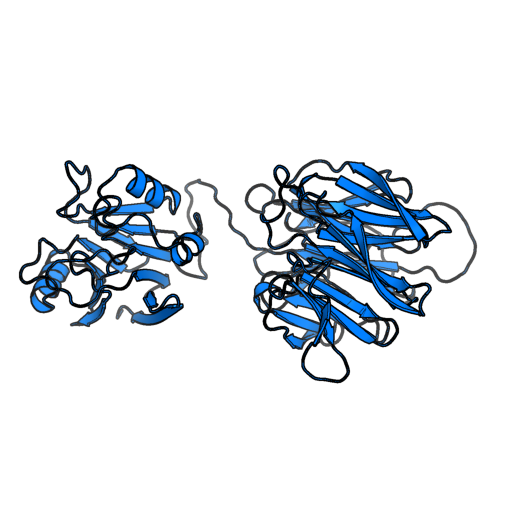ARG A 1 100 ? 10.574 3.894 -9.472 1.00 93.81 100 ARG A N 1
ATOM 754 C CA . ARG A 1 100 ? 9.137 4.192 -9.308 1.00 93.81 100 ARG A CA 1
ATOM 755 C C . ARG A 1 100 ? 8.699 4.167 -7.854 1.00 93.81 100 ARG A C 1
ATOM 757 O O . ARG A 1 100 ? 7.774 4.870 -7.461 1.00 93.81 100 ARG A O 1
ATOM 764 N N . GLY A 1 101 ? 9.333 3.295 -7.090 1.00 95.19 101 GLY A N 1
ATOM 765 C CA . GLY A 1 101 ? 8.986 2.934 -5.734 1.00 95.19 101 GLY A CA 1
ATOM 766 C C . GLY A 1 101 ? 9.225 1.438 -5.539 1.00 95.19 101 GLY A C 1
ATOM 767 O O . GLY A 1 101 ? 8.347 0.627 -5.865 1.00 95.19 101 GLY A O 1
ATOM 768 N N . PRO A 1 102 ? 10.402 1.063 -5.012 1.00 97.31 102 PRO A N 1
ATOM 769 C CA . PRO A 1 102 ? 10.715 -0.316 -4.678 1.00 97.31 102 PRO A CA 1
ATOM 770 C C . PRO A 1 102 ? 9.734 -0.899 -3.653 1.00 97.31 102 PRO A C 1
ATOM 772 O O . PRO A 1 102 ? 9.376 -0.222 -2.687 1.00 97.31 102 PRO A O 1
ATOM 775 N N . SER A 1 103 ? 9.316 -2.155 -3.852 1.00 92.00 103 SER A N 1
ATOM 776 C CA . SER A 1 103 ? 8.221 -2.773 -3.082 1.00 92.00 103 SER A CA 1
ATOM 777 C C . SER A 1 103 ? 8.577 -4.084 -2.366 1.00 92.00 103 SER A C 1
ATOM 779 O O . SER A 1 103 ? 7.925 -4.432 -1.390 1.00 92.00 103 SER A O 1
ATOM 781 N N . SER A 1 104 ? 9.596 -4.815 -2.824 1.00 95.81 104 SER A N 1
ATOM 782 C CA . SER A 1 104 ? 10.097 -6.041 -2.183 1.00 95.81 104 SER A CA 1
ATOM 783 C C . SER A 1 104 ? 11.589 -6.177 -2.424 1.00 95.81 104 SER A C 1
ATOM 785 O O . SER A 1 104 ? 12.085 -5.757 -3.468 1.00 95.81 104 SER A O 1
ATOM 787 N N . ILE A 1 105 ? 12.289 -6.832 -1.497 1.00 96.94 105 ILE A N 1
ATOM 788 C CA . ILE A 1 105 ? 13.737 -7.044 -1.542 1.00 96.94 105 ILE A CA 1
ATOM 789 C C . ILE A 1 105 ? 14.090 -8.494 -1.185 1.00 96.94 105 ILE A C 1
ATOM 791 O O . ILE A 1 105 ? 13.460 -9.100 -0.323 1.00 96.94 105 ILE A O 1
ATOM 795 N N . LEU A 1 106 ? 15.098 -9.047 -1.853 1.00 96.25 106 LEU A N 1
ATOM 796 C CA . LEU A 1 106 ? 15.693 -10.354 -1.589 1.00 96.25 106 LEU A CA 1
ATOM 797 C C . LEU A 1 106 ? 17.210 -10.185 -1.508 1.00 96.25 106 LEU A C 1
ATOM 799 O O . LEU A 1 106 ? 17.831 -9.672 -2.439 1.00 96.25 106 LEU A O 1
ATOM 803 N N . LEU A 1 107 ? 17.793 -10.641 -0.405 1.00 94.38 107 LEU A N 1
ATOM 804 C CA . LEU A 1 107 ? 19.227 -10.583 -0.139 1.00 94.38 107 LEU A CA 1
ATOM 805 C C . LEU A 1 107 ? 19.803 -11.995 -0.216 1.00 94.38 107 LEU A C 1
ATOM 807 O O . LEU A 1 107 ? 19.218 -12.928 0.335 1.00 94.38 107 LEU A O 1
ATOM 811 N N . LEU A 1 108 ? 20.926 -12.149 -0.913 1.00 91.44 108 LEU A N 1
ATOM 812 C CA . LEU A 1 108 ? 21.674 -13.402 -0.983 1.00 91.44 108 LEU A CA 1
ATOM 813 C C . LEU A 1 108 ? 22.977 -13.318 -0.180 1.00 91.44 108 LEU A C 1
ATOM 815 O O . LEU A 1 108 ? 23.520 -12.237 0.046 1.00 91.44 108 LEU A O 1
ATOM 819 N N . ASP A 1 109 ? 23.520 -14.481 0.182 1.00 87.25 109 ASP A N 1
ATOM 820 C CA . ASP A 1 109 ? 24.770 -14.592 0.947 1.00 87.25 109 ASP A CA 1
ATOM 821 C C . ASP A 1 109 ? 26.006 -14.101 0.172 1.00 87.25 109 ASP A C 1
ATOM 823 O O . ASP A 1 109 ? 27.037 -13.788 0.768 1.00 87.25 109 ASP A O 1
ATOM 827 N N . ASP A 1 110 ? 25.919 -13.999 -1.156 1.00 87.00 110 ASP A N 1
ATOM 828 C CA . ASP A 1 110 ? 26.960 -13.425 -2.021 1.00 87.00 110 ASP A CA 1
ATOM 829 C C . ASP A 1 110 ? 26.870 -11.889 -2.134 1.00 87.00 110 ASP A C 1
ATOM 831 O O . ASP A 1 110 ? 27.488 -11.285 -3.009 1.00 87.00 110 ASP A O 1
ATOM 835 N N . ASP A 1 111 ? 26.098 -11.255 -1.245 1.00 87.19 111 ASP A N 1
ATOM 836 C CA . ASP A 1 111 ? 25.844 -9.815 -1.185 1.00 87.19 111 ASP A CA 1
ATOM 837 C C . ASP A 1 111 ? 25.104 -9.248 -2.415 1.00 87.19 111 ASP A C 1
ATOM 839 O O . ASP A 1 111 ? 25.053 -8.019 -2.599 1.00 87.19 111 ASP A O 1
ATOM 843 N N . THR A 1 112 ? 24.514 -10.129 -3.237 1.00 92.62 112 THR A N 1
ATOM 844 C CA . THR A 1 112 ? 23.584 -9.767 -4.310 1.00 92.62 112 THR A CA 1
ATOM 845 C C . THR A 1 112 ? 22.229 -9.381 -3.725 1.00 92.62 112 THR A C 1
ATOM 847 O O . THR A 1 112 ? 21.663 -10.081 -2.885 1.00 92.62 112 THR A O 1
ATOM 850 N N . ILE A 1 113 ? 21.681 -8.275 -4.222 1.00 96.31 113 ILE A N 1
ATOM 851 C CA . ILE A 1 113 ? 20.364 -7.762 -3.853 1.00 96.31 113 ILE A CA 1
ATOM 852 C C . ILE A 1 113 ? 19.471 -7.830 -5.082 1.00 96.31 113 ILE A C 1
ATOM 854 O O . ILE A 1 113 ? 19.832 -7.316 -6.139 1.00 96.31 113 ILE A O 1
ATOM 858 N N . PHE A 1 114 ? 18.289 -8.412 -4.946 1.00 97.81 114 PHE A N 1
ATOM 859 C CA . PHE A 1 114 ? 17.227 -8.295 -5.935 1.00 97.81 114 PHE A CA 1
ATOM 860 C C . PHE A 1 114 ? 16.071 -7.509 -5.349 1.00 97.81 114 PHE A C 1
ATOM 862 O O . PHE A 1 114 ? 15.776 -7.635 -4.162 1.00 97.81 114 PHE A O 1
ATOM 869 N N . PHE A 1 115 ? 15.396 -6.717 -6.170 1.00 98.44 115 PHE A N 1
ATOM 870 C CA . PHE A 1 115 ? 14.208 -6.003 -5.724 1.00 98.44 115 PHE A CA 1
ATOM 871 C C . PHE A 1 115 ? 13.215 -5.783 -6.859 1.00 98.44 115 PHE A C 1
ATOM 873 O O . PHE A 1 115 ? 13.582 -5.751 -8.036 1.00 98.44 115 PHE A O 1
ATOM 880 N N . THR A 1 116 ? 11.946 -5.645 -6.490 1.00 98.50 116 THR A N 1
ATOM 881 C CA . THR A 1 116 ? 10.870 -5.254 -7.404 1.00 98.50 116 THR A CA 1
ATOM 882 C C . THR A 1 116 ? 10.616 -3.759 -7.284 1.00 98.50 116 THR A C 1
ATOM 884 O O . THR A 1 116 ? 10.674 -3.207 -6.186 1.00 98.50 116 THR A O 1
ATOM 887 N N . ASP A 1 117 ? 10.311 -3.115 -8.405 1.00 98.19 117 ASP A N 1
ATOM 888 C CA . ASP A 1 117 ? 10.010 -1.689 -8.493 1.00 98.19 117 ASP A CA 1
ATOM 889 C C . ASP A 1 117 ? 8.702 -1.491 -9.258 1.00 98.19 117 ASP A C 1
ATOM 891 O O . ASP A 1 117 ? 8.616 -1.767 -10.455 1.00 98.19 117 ASP A O 1
ATOM 895 N N . SER A 1 118 ? 7.656 -1.072 -8.553 1.00 94.06 118 SER A N 1
ATOM 896 C CA . SER A 1 118 ? 6.308 -0.940 -9.115 1.00 94.06 118 SER A CA 1
ATOM 897 C C . SER A 1 118 ? 5.666 0.416 -8.840 1.00 94.06 118 SER A C 1
ATOM 899 O O . SER A 1 118 ? 4.680 0.758 -9.502 1.00 94.06 118 SER A O 1
ATOM 901 N N . GLY A 1 119 ? 6.240 1.203 -7.929 1.00 90.50 119 GLY A N 1
ATOM 902 C CA . GLY A 1 119 ? 5.616 2.414 -7.420 1.00 90.50 119 GLY A CA 1
ATOM 903 C C . GLY A 1 119 ? 4.433 2.124 -6.493 1.00 90.50 119 GLY A C 1
ATOM 904 O O . GLY A 1 119 ? 4.123 0.965 -6.198 1.00 90.50 119 GLY A O 1
ATOM 905 N N . PRO A 1 120 ? 3.750 3.179 -6.021 1.00 84.88 120 PRO A N 1
ATOM 906 C CA . PRO A 1 120 ? 2.523 3.033 -5.252 1.00 84.88 120 PRO A CA 1
ATOM 907 C C . PRO A 1 120 ? 1.489 2.169 -5.983 1.00 84.88 120 PRO A C 1
ATOM 909 O O . PRO A 1 120 ? 1.441 2.111 -7.215 1.00 84.88 120 PRO A O 1
ATOM 912 N N . PHE A 1 121 ? 0.627 1.500 -5.220 1.00 82.19 121 PHE A N 1
ATOM 913 C CA . PHE A 1 121 ? -0.440 0.681 -5.787 1.00 82.19 121 PHE A CA 1
ATOM 914 C C . PHE A 1 121 ? -1.306 1.500 -6.763 1.00 82.19 121 PHE A C 1
ATOM 916 O O . PHE A 1 121 ? -1.846 2.542 -6.397 1.00 82.19 121 PHE A O 1
ATOM 923 N N . GLY A 1 122 ? -1.408 1.035 -8.012 1.00 81.06 122 GLY A N 1
ATOM 924 C CA . GLY A 1 122 ? -2.087 1.737 -9.109 1.00 81.06 122 GLY A CA 1
ATOM 925 C C . GLY A 1 122 ? -1.173 2.502 -10.079 1.00 81.06 122 GLY A C 1
ATOM 926 O O . GLY A 1 122 ? -1.621 2.806 -11.179 1.00 81.06 122 GLY A O 1
ATOM 927 N N . GLU A 1 123 ? 0.096 2.754 -9.741 1.00 84.12 123 GLU A N 1
ATOM 928 C CA . GLU A 1 123 ? 1.063 3.411 -10.647 1.00 84.12 123 GLU A CA 1
ATOM 929 C C . GLU A 1 123 ? 1.406 2.513 -11.845 1.00 84.12 123 GLU A C 1
ATOM 931 O O . GLU A 1 123 ? 1.407 2.927 -13.006 1.00 84.12 123 GLU A O 1
ATOM 936 N N . THR A 1 124 ? 1.659 1.240 -11.549 1.00 89.00 124 THR A N 1
ATOM 937 C CA . THR A 1 124 ? 1.916 0.206 -12.545 1.00 89.00 124 THR A CA 1
ATOM 938 C C . THR A 1 124 ? 0.680 -0.681 -12.688 1.00 89.00 124 THR A C 1
ATOM 940 O O . THR A 1 124 ? 0.313 -1.392 -11.752 1.00 89.00 124 THR A O 1
ATOM 943 N N . THR A 1 125 ? 0.051 -0.681 -13.865 1.00 90.50 125 THR A N 1
ATOM 944 C CA . THR A 1 125 ? -1.238 -1.356 -14.111 1.00 90.50 125 THR A CA 1
ATOM 945 C C . THR A 1 125 ? -1.154 -2.382 -15.240 1.00 90.50 125 THR A C 1
ATOM 947 O O . THR A 1 125 ? -0.135 -2.507 -15.918 1.00 90.50 125 THR A O 1
ATOM 950 N N . MET A 1 126 ? -2.241 -3.129 -15.466 1.00 90.88 126 MET A N 1
ATOM 951 C CA . MET A 1 126 ? -2.354 -4.033 -16.620 1.00 90.88 126 MET A CA 1
ATOM 952 C C . MET A 1 126 ? -2.264 -3.292 -17.961 1.00 90.88 126 MET A C 1
ATOM 954 O O . MET A 1 126 ? -1.728 -3.837 -18.923 1.00 90.88 126 MET A O 1
ATOM 958 N N . GLU A 1 127 ? -2.793 -2.068 -18.028 1.00 90.62 127 GLU A N 1
ATOM 959 C CA . GLU A 1 127 ? -2.759 -1.229 -19.229 1.00 90.62 127 GLU A CA 1
ATOM 960 C C . GLU A 1 127 ? -1.374 -0.598 -19.417 1.00 90.62 127 GLU A C 1
ATOM 962 O O . GLU A 1 127 ? -0.822 -0.612 -20.515 1.00 90.62 127 GLU A O 1
ATOM 967 N N . LYS A 1 128 ? -0.777 -0.102 -18.325 1.00 92.62 128 LYS A N 1
ATOM 968 C CA . LYS A 1 128 ? 0.534 0.557 -18.308 1.00 92.62 128 LYS A CA 1
ATOM 969 C C . LYS A 1 128 ? 1.518 -0.256 -17.472 1.00 92.62 128 LYS A C 1
ATOM 971 O O . LYS A 1 128 ? 1.777 0.045 -16.304 1.00 92.62 128 LYS A O 1
ATOM 976 N N . ARG A 1 129 ? 2.074 -1.296 -18.094 1.00 95.12 129 ARG A N 1
ATOM 977 C CA . ARG A 1 129 ? 3.051 -2.208 -17.482 1.00 95.12 129 ARG A CA 1
ATOM 978 C C . ARG A 1 129 ? 4.429 -1.561 -17.403 1.00 95.12 129 ARG A C 1
ATOM 980 O O . ARG A 1 129 ? 5.257 -1.786 -18.265 1.00 95.12 129 ARG A O 1
ATOM 987 N N . ARG A 1 130 ? 4.655 -0.732 -16.389 1.00 95.62 130 ARG A N 1
ATOM 988 C CA . ARG A 1 130 ? 5.913 0.001 -16.167 1.00 95.62 130 ARG A CA 1
ATOM 989 C C . ARG A 1 130 ? 6.766 -0.562 -15.022 1.00 95.62 130 ARG A C 1
ATOM 991 O O . ARG A 1 130 ? 7.785 0.024 -14.675 1.00 95.62 130 ARG A O 1
ATOM 998 N N . GLY A 1 131 ? 6.364 -1.688 -14.437 1.00 97.25 131 GLY A N 1
ATOM 999 C CA . GLY A 1 131 ? 7.062 -2.309 -13.319 1.00 97.25 131 GLY A CA 1
ATOM 1000 C C . GLY A 1 131 ? 8.325 -3.037 -13.762 1.00 97.25 131 GLY A C 1
ATOM 1001 O O . GLY A 1 131 ? 8.380 -3.589 -14.865 1.00 97.25 131 GLY A O 1
ATOM 1002 N N . SER A 1 132 ? 9.308 -3.065 -12.869 1.00 98.38 132 SER A N 1
ATOM 1003 C CA . SER A 1 132 ? 10.643 -3.599 -13.118 1.00 98.38 132 SER A CA 1
ATOM 1004 C C . SER A 1 132 ? 11.105 -4.545 -12.006 1.00 98.38 132 SER A C 1
ATOM 1006 O O . SER A 1 132 ? 10.587 -4.546 -10.888 1.00 98.38 132 SER A O 1
ATOM 1008 N N . VAL A 1 133 ? 12.109 -5.357 -12.323 1.00 98.50 133 VAL A N 1
ATOM 1009 C CA . VAL A 1 133 ? 12.878 -6.174 -11.382 1.00 98.50 133 VAL A CA 1
ATOM 1010 C C . VAL A 1 133 ? 14.342 -5.856 -11.604 1.00 98.50 133 VAL A C 1
ATOM 1012 O O . VAL A 1 133 ? 14.840 -5.975 -12.724 1.00 98.50 133 VAL A O 1
ATOM 1015 N N . PHE A 1 134 ? 15.035 -5.490 -10.538 1.00 98.06 134 PHE A N 1
ATOM 1016 C CA . PHE A 1 134 ? 16.433 -5.095 -10.580 1.00 98.06 134 PHE A CA 1
ATOM 1017 C C . PHE A 1 134 ? 17.306 -6.044 -9.766 1.00 98.06 134 PHE A C 1
ATOM 1019 O O . PHE A 1 134 ? 16.849 -6.739 -8.857 1.00 98.06 134 PHE A O 1
ATOM 1026 N N . CYS A 1 135 ? 18.591 -6.046 -10.102 1.00 96.19 135 CYS A N 1
ATOM 1027 C CA . CYS A 1 135 ? 19.650 -6.725 -9.382 1.00 96.19 135 CYS A CA 1
ATOM 1028 C C . CYS A 1 135 ? 20.782 -5.732 -9.108 1.00 96.19 135 CYS A C 1
ATOM 1030 O O . CYS A 1 135 ? 21.246 -5.056 -10.020 1.00 96.19 135 CYS A O 1
ATOM 1032 N N . ILE A 1 136 ? 21.249 -5.681 -7.866 1.00 94.94 136 ILE A N 1
ATOM 1033 C CA . ILE A 1 136 ? 22.517 -5.071 -7.473 1.00 94.94 136 ILE A CA 1
ATOM 1034 C C . ILE A 1 136 ? 23.455 -6.233 -7.182 1.00 94.94 136 ILE A C 1
ATOM 1036 O O . ILE A 1 136 ? 23.248 -6.972 -6.222 1.00 94.94 136 ILE A O 1
ATOM 1040 N N . GLY A 1 137 ? 24.456 -6.428 -8.027 1.00 88.31 137 GLY A N 1
ATOM 1041 C CA . GLY A 1 137 ? 25.380 -7.549 -7.901 1.00 88.31 137 GLY A CA 1
ATOM 1042 C C . GLY A 1 137 ? 26.791 -7.173 -8.332 1.00 88.31 137 GLY A C 1
ATOM 1043 O O . GLY A 1 137 ? 27.001 -6.066 -8.836 1.00 88.31 137 GLY A O 1
ATOM 1044 N N . PRO A 1 138 ? 27.758 -8.077 -8.131 1.00 79.31 138 PRO A N 1
ATOM 1045 C CA . PRO A 1 138 ? 29.131 -7.847 -8.548 1.00 79.31 138 PRO A CA 1
ATOM 1046 C C . PRO A 1 138 ? 29.218 -7.705 -10.074 1.00 79.31 138 PRO A C 1
ATOM 1048 O O . PRO A 1 138 ? 28.664 -8.513 -10.826 1.00 79.31 138 PRO A O 1
ATOM 1051 N N . SER A 1 139 ? 29.923 -6.671 -10.520 1.00 72.94 139 SER A N 1
ATOM 1052 C CA . SER A 1 139 ? 30.356 -6.476 -11.904 1.00 72.94 139 SER A CA 1
ATOM 1053 C C . SER A 1 139 ? 31.702 -7.173 -12.145 1.00 72.94 139 SER A C 1
ATOM 1055 O O . SER A 1 139 ? 32.483 -7.316 -11.201 1.00 72.94 139 SER A O 1
ATOM 1057 N N . PRO A 1 140 ? 32.049 -7.552 -13.393 1.00 66.88 140 PRO A N 1
ATOM 1058 C CA . PRO A 1 140 ? 33.411 -7.962 -13.747 1.00 66.88 140 PRO A CA 1
ATOM 1059 C C . PRO A 1 140 ? 34.496 -6.952 -13.333 1.00 66.88 140 PRO A C 1
ATOM 1061 O O . PRO A 1 140 ? 35.645 -7.339 -13.146 1.00 66.88 140 PRO A O 1
ATOM 1064 N N . SER A 1 141 ? 34.138 -5.673 -13.164 1.00 68.25 141 SER A N 1
ATOM 1065 C CA . SER A 1 141 ? 35.026 -4.616 -12.661 1.00 68.25 141 SER A CA 1
ATOM 1066 C C . SER A 1 141 ? 35.240 -4.631 -11.139 1.00 68.25 141 SER A C 1
ATOM 1068 O O . SER A 1 141 ? 36.041 -3.849 -10.641 1.00 68.25 141 SER A O 1
ATOM 1070 N N . GLY A 1 142 ? 34.543 -5.495 -10.392 1.00 65.81 142 GLY A N 1
ATOM 1071 C CA . GLY A 1 142 ? 34.615 -5.595 -8.929 1.00 65.81 142 GLY A CA 1
ATOM 1072 C C . GLY A 1 142 ? 33.634 -4.691 -8.172 1.00 65.81 142 GLY A C 1
ATOM 1073 O O . GLY A 1 142 ? 33.313 -4.984 -7.021 1.00 65.81 142 GLY A O 1
ATOM 1074 N N . ASP A 1 143 ? 33.095 -3.652 -8.814 1.00 74.56 143 ASP A N 1
ATOM 1075 C CA . ASP A 1 143 ? 32.084 -2.773 -8.217 1.00 74.56 143 ASP A CA 1
ATOM 1076 C C . ASP A 1 143 ? 30.686 -3.406 -8.225 1.00 74.56 143 ASP A C 1
ATOM 1078 O O . ASP A 1 143 ? 30.351 -4.232 -9.080 1.00 74.56 143 ASP A O 1
ATOM 1082 N N . LYS A 1 144 ? 29.831 -2.999 -7.279 1.00 82.62 144 LYS A N 1
ATOM 1083 C CA . LYS A 1 144 ? 28.406 -3.351 -7.316 1.00 82.62 144 LYS A CA 1
ATOM 1084 C C . LYS A 1 144 ? 27.704 -2.499 -8.368 1.00 82.62 144 LYS A C 1
ATOM 1086 O O . LYS A 1 144 ? 27.719 -1.275 -8.282 1.00 82.62 144 LYS A O 1
ATOM 1091 N N . THR A 1 145 ? 27.042 -3.141 -9.325 1.00 89.25 145 THR A N 1
ATOM 1092 C CA . THR A 1 145 ? 26.312 -2.448 -10.394 1.00 89.25 145 THR A CA 1
ATOM 1093 C C . THR A 1 145 ? 24.833 -2.801 -10.347 1.00 89.25 145 THR A C 1
ATOM 1095 O O . THR A 1 145 ? 24.463 -3.962 -10.154 1.00 89.25 145 THR A O 1
ATOM 1098 N N . LEU A 1 146 ? 23.991 -1.782 -10.526 1.00 94.50 146 LEU A N 1
ATOM 1099 C CA . LEU A 1 146 ? 22.557 -1.941 -10.727 1.00 94.50 146 LEU A CA 1
ATOM 1100 C C . LEU A 1 146 ? 22.293 -2.372 -12.172 1.00 94.50 146 LEU A C 1
ATOM 1102 O O . LEU A 1 146 ? 22.706 -1.693 -13.108 1.00 94.50 146 LEU A O 1
ATOM 1106 N N . ARG A 1 147 ? 21.575 -3.479 -12.352 1.00 93.81 147 ARG A N 1
ATOM 1107 C CA . ARG A 1 147 ? 21.147 -3.985 -13.660 1.00 93.81 147 ARG A CA 1
ATOM 1108 C C . ARG A 1 147 ? 19.669 -4.378 -13.636 1.00 93.81 147 ARG A C 1
ATOM 1110 O O . ARG A 1 147 ? 19.221 -4.967 -12.646 1.00 93.81 147 ARG A O 1
ATOM 1117 N N . PRO A 1 148 ? 18.904 -4.108 -14.700 1.00 95.94 148 PRO A N 1
ATOM 1118 C CA . PRO A 1 148 ? 17.543 -4.588 -14.808 1.00 95.94 148 PRO A CA 1
ATOM 1119 C C . PRO A 1 148 ? 17.557 -6.061 -15.222 1.00 95.94 148 PRO A C 1
ATOM 1121 O O . PRO A 1 148 ? 18.302 -6.472 -16.109 1.00 95.94 148 PRO A O 1
ATOM 1124 N N . LEU A 1 149 ? 16.716 -6.868 -14.582 1.00 96.62 149 LEU A N 1
ATOM 1125 C CA . LEU A 1 149 ? 16.390 -8.218 -15.049 1.00 96.62 149 LEU A CA 1
ATOM 1126 C C . LEU A 1 149 ? 15.140 -8.201 -15.926 1.00 96.62 149 LEU A C 1
ATOM 1128 O O . LEU A 1 149 ? 15.042 -8.938 -16.902 1.00 96.62 149 LEU A O 1
ATOM 1132 N N . LEU A 1 150 ? 14.182 -7.356 -15.551 1.00 97.56 150 LEU A N 1
ATOM 1133 C CA . LEU A 1 150 ? 12.961 -7.053 -16.283 1.00 97.56 150 LEU A CA 1
ATOM 1134 C C . LEU A 1 150 ? 12.751 -5.548 -16.152 1.00 97.56 150 LEU A C 1
ATOM 1136 O O . LEU A 1 150 ? 12.726 -5.046 -15.031 1.00 97.56 150 LEU A O 1
ATOM 1140 N N . HIS A 1 151 ? 12.650 -4.830 -17.265 1.00 97.25 151 HIS A N 1
ATOM 1141 C CA . HIS A 1 151 ? 12.561 -3.372 -17.264 1.00 97.25 151 HIS A CA 1
ATOM 1142 C C . HIS A 1 151 ? 11.248 -2.928 -17.895 1.00 97.25 151 HIS A C 1
ATOM 1144 O O . HIS A 1 151 ? 10.960 -3.310 -19.027 1.00 97.25 151 HIS A O 1
ATOM 1150 N N . GLU A 1 152 ? 10.464 -2.164 -17.137 1.00 96.81 152 GLU A N 1
ATOM 1151 C CA . GLU A 1 152 ? 9.210 -1.536 -17.562 1.00 96.81 152 GLU A CA 1
ATOM 1152 C C . GLU A 1 152 ? 8.291 -2.445 -18.385 1.00 96.81 152 GLU A C 1
ATOM 1154 O O . GLU A 1 152 ? 7.815 -2.083 -19.459 1.00 96.81 152 GLU A O 1
ATOM 1159 N N . CYS A 1 153 ? 8.069 -3.665 -17.895 1.00 96.69 153 CYS A N 1
ATOM 1160 C CA . CYS A 1 153 ? 7.293 -4.665 -18.629 1.00 96.69 153 CYS A CA 1
ATOM 1161 C C . CYS A 1 153 ? 6.306 -5.455 -17.766 1.00 96.69 153 CYS A C 1
ATOM 1163 O O . CYS A 1 153 ? 5.571 -6.298 -18.288 1.00 96.69 153 CYS A O 1
ATOM 1165 N N . LEU A 1 154 ? 6.252 -5.176 -16.461 1.00 98.06 154 LEU A N 1
ATOM 1166 C CA . LEU A 1 154 ? 5.409 -5.894 -15.506 1.00 98.06 154 LEU A CA 1
ATOM 1167 C C . LEU A 1 154 ? 4.250 -5.032 -15.003 1.00 98.06 154 LEU A C 1
ATOM 1169 O O . LEU A 1 154 ? 4.389 -3.818 -14.862 1.00 98.06 154 LEU A O 1
ATOM 1173 N N . ALA A 1 155 ? 3.117 -5.663 -14.698 1.00 96.62 155 ALA A N 1
ATOM 1174 C CA . ALA A 1 155 ? 1.968 -5.067 -14.028 1.00 96.62 155 ALA A CA 1
ATOM 1175 C C . ALA A 1 155 ? 2.043 -5.328 -12.512 1.00 96.62 155 ALA A C 1
ATOM 1177 O O . ALA A 1 155 ? 1.607 -6.367 -12.018 1.00 96.62 155 ALA A O 1
ATOM 1178 N N . HIS A 1 156 ? 2.585 -4.361 -11.777 1.00 96.88 156 HIS A N 1
ATOM 1179 C CA . HIS A 1 156 ? 2.710 -4.379 -10.319 1.00 96.88 156 HIS A CA 1
ATOM 1180 C C . HIS A 1 156 ? 3.463 -5.614 -9.766 1.00 96.88 156 HIS A C 1
ATOM 1182 O O . HIS A 1 156 ? 2.881 -6.438 -9.054 1.00 96.88 156 HIS A O 1
ATOM 1188 N N . PRO A 1 157 ? 4.761 -5.777 -10.099 1.00 97.88 157 PRO A N 1
ATOM 1189 C CA . PRO A 1 157 ? 5.609 -6.759 -9.430 1.00 97.88 157 PRO A CA 1
ATOM 1190 C C . PRO A 1 157 ? 5.771 -6.380 -7.955 1.00 97.88 157 PRO A C 1
ATOM 1192 O O . PRO A 1 157 ? 6.163 -5.254 -7.649 1.00 97.88 157 PRO A O 1
ATOM 1195 N N . CYS A 1 158 ? 5.459 -7.304 -7.048 1.00 94.00 158 CYS A N 1
ATOM 1196 C CA . CYS A 1 158 ? 5.327 -6.973 -5.626 1.00 94.00 158 CYS A CA 1
ATOM 1197 C C . CYS A 1 158 ? 6.097 -7.891 -4.678 1.00 94.00 158 CYS A C 1
ATOM 1199 O O . CYS A 1 158 ? 6.287 -7.510 -3.530 1.00 94.00 158 CYS A O 1
ATOM 1201 N N . ALA A 1 159 ? 6.554 -9.063 -5.127 1.00 95.62 159 ALA A N 1
ATOM 1202 C CA . ALA A 1 159 ? 7.352 -9.962 -4.299 1.00 95.62 159 ALA A CA 1
ATOM 1203 C C . ALA A 1 159 ? 8.368 -10.750 -5.128 1.00 95.62 159 ALA A C 1
ATOM 1205 O O . ALA A 1 159 ? 8.126 -11.067 -6.295 1.00 95.62 159 ALA A O 1
ATOM 1206 N N . ILE A 1 160 ? 9.499 -11.084 -4.510 1.00 97.75 160 ILE A N 1
ATOM 1207 C CA . ILE A 1 160 ? 10.582 -11.856 -5.121 1.00 97.75 160 ILE A CA 1
ATOM 1208 C C . ILE A 1 160 ? 11.150 -12.869 -4.121 1.00 97.75 160 ILE A C 1
ATOM 1210 O O . ILE A 1 160 ? 11.338 -12.553 -2.951 1.00 97.75 160 ILE A O 1
ATOM 1214 N N . SER A 1 161 ? 11.425 -14.097 -4.570 1.00 95.69 161 SER A N 1
ATOM 1215 C CA . SER A 1 161 ? 11.982 -15.159 -3.723 1.00 95.69 161 SER A CA 1
ATOM 1216 C C . SER A 1 161 ? 12.942 -16.071 -4.490 1.00 95.69 161 SER A C 1
ATOM 1218 O O . SER A 1 161 ? 12.811 -16.244 -5.704 1.00 95.69 161 SER A O 1
ATOM 1220 N N . LYS A 1 162 ? 13.911 -16.667 -3.783 1.00 94.75 162 LYS A N 1
ATOM 1221 C CA . LYS A 1 162 ? 14.845 -17.656 -4.339 1.00 94.75 162 LYS A CA 1
ATOM 1222 C C . LYS A 1 162 ? 14.237 -19.053 -4.229 1.00 94.75 162 LYS A C 1
ATOM 1224 O O . LYS A 1 162 ? 14.051 -19.535 -3.119 1.00 94.75 162 LYS A O 1
ATOM 1229 N N . LEU A 1 163 ? 14.002 -19.723 -5.359 1.00 94.00 163 LEU A N 1
ATOM 1230 C CA . LEU A 1 163 ? 13.619 -21.141 -5.371 1.00 94.00 163 LEU A CA 1
ATOM 1231 C C . LEU A 1 163 ? 14.847 -22.046 -5.213 1.00 94.00 163 LEU A C 1
ATOM 1233 O O . LEU A 1 163 ? 14.808 -23.043 -4.501 1.00 94.00 163 LEU A O 1
ATOM 1237 N N . ASN A 1 164 ? 15.931 -21.711 -5.911 1.00 91.81 164 ASN A N 1
ATOM 1238 C CA . ASN A 1 164 ? 17.248 -22.342 -5.805 1.00 91.81 164 ASN A CA 1
ATOM 1239 C C . ASN A 1 164 ? 18.315 -21.385 -6.366 1.00 91.81 164 ASN A C 1
ATOM 1241 O O . ASN A 1 164 ? 17.990 -20.279 -6.792 1.00 91.81 164 ASN A O 1
ATOM 1245 N N . ASP A 1 165 ? 19.579 -21.802 -6.401 1.00 89.12 165 ASP A N 1
ATOM 1246 C CA . ASP A 1 165 ? 20.703 -20.934 -6.795 1.00 89.12 165 ASP A CA 1
ATOM 1247 C C . ASP A 1 165 ? 20.648 -20.430 -8.247 1.00 89.12 165 ASP A C 1
ATOM 1249 O O . ASP A 1 165 ? 21.319 -19.458 -8.599 1.00 89.12 165 ASP A O 1
ATOM 1253 N N . HIS A 1 166 ? 19.813 -21.047 -9.083 1.00 91.25 166 HIS A N 1
ATOM 1254 C CA . HIS A 1 166 ? 19.643 -20.679 -10.485 1.00 91.25 166 HIS A CA 1
ATOM 1255 C C . HIS A 1 166 ? 18.270 -20.088 -10.800 1.00 91.25 166 HIS A C 1
ATOM 1257 O O . HIS A 1 166 ? 18.087 -19.573 -11.899 1.00 91.25 166 HIS A O 1
ATOM 1263 N N . VAL A 1 167 ? 17.295 -20.169 -9.892 1.00 95.94 167 VAL A N 1
ATOM 1264 C CA . VAL A 1 167 ? 15.907 -19.796 -10.186 1.00 95.94 167 VAL A CA 1
ATOM 1265 C C . VAL A 1 167 ? 15.366 -18.838 -9.138 1.00 95.94 167 VAL A C 1
ATOM 1267 O O . VAL A 1 167 ? 15.242 -19.175 -7.958 1.00 95.94 167 VAL A O 1
ATOM 1270 N N . LEU A 1 168 ? 14.968 -17.661 -9.613 1.00 97.69 168 LEU A N 1
ATOM 1271 C CA . LEU A 1 168 ? 14.199 -16.681 -8.858 1.00 97.69 168 LEU A CA 1
ATOM 1272 C C . LEU A 1 168 ? 12.738 -16.737 -9.290 1.00 97.69 168 LEU A C 1
ATOM 1274 O O . LEU A 1 168 ? 12.437 -16.976 -10.461 1.00 97.69 168 LEU A O 1
ATOM 1278 N N . LEU A 1 169 ? 11.839 -16.477 -8.351 1.00 98.56 169 LEU A N 1
ATOM 1279 C CA . LEU A 1 169 ? 10.415 -16.332 -8.605 1.00 98.56 169 LEU A CA 1
ATOM 1280 C C . LEU A 1 169 ? 9.987 -14.902 -8.304 1.00 98.56 169 LEU A C 1
ATOM 1282 O O . LEU A 1 169 ? 10.388 -14.340 -7.287 1.00 98.56 169 LEU A O 1
ATOM 1286 N N . VAL A 1 170 ? 9.161 -14.333 -9.177 1.00 98.62 170 VAL A N 1
ATOM 1287 C CA . VAL A 1 170 ? 8.609 -12.982 -9.034 1.00 98.62 170 VAL A CA 1
ATOM 1288 C C . VAL A 1 170 ? 7.092 -13.061 -9.094 1.00 98.62 170 VAL A C 1
ATOM 1290 O O . VAL A 1 170 ? 6.538 -13.588 -10.058 1.00 98.62 170 VAL A O 1
ATOM 1293 N N . ALA A 1 171 ? 6.424 -12.533 -8.073 1.00 98.06 171 ALA A N 1
ATOM 1294 C CA . ALA A 1 171 ? 4.979 -12.365 -8.068 1.00 98.06 171 ALA A CA 1
ATOM 1295 C C . ALA A 1 171 ? 4.609 -11.077 -8.816 1.00 98.06 171 ALA A C 1
ATOM 1297 O O . ALA A 1 171 ? 5.041 -9.983 -8.442 1.00 98.06 171 ALA A O 1
ATOM 1298 N N . GLU A 1 172 ? 3.810 -11.217 -9.871 1.00 97.94 172 GLU A N 1
ATOM 1299 C CA . GLU A 1 172 ? 3.231 -10.103 -10.615 1.00 97.94 172 GLU A CA 1
ATOM 1300 C C . GLU A 1 172 ? 1.732 -10.063 -10.330 1.00 97.94 172 GLU A C 1
ATOM 1302 O O . GLU A 1 172 ? 0.943 -10.795 -10.941 1.00 97.94 172 GLU A O 1
ATOM 1307 N N . MET A 1 173 ? 1.359 -9.226 -9.360 1.00 95.69 173 MET A N 1
ATOM 1308 C CA . MET A 1 173 ? 0.026 -9.248 -8.772 1.00 95.69 173 MET A CA 1
ATOM 1309 C C . MET A 1 173 ? -1.044 -8.949 -9.820 1.00 95.69 173 MET A C 1
ATOM 1311 O O . MET A 1 173 ? -1.912 -9.779 -10.049 1.00 95.69 173 MET A O 1
ATOM 1315 N N . SER A 1 174 ? -0.936 -7.833 -10.544 1.00 94.62 174 SER A N 1
ATOM 1316 C CA . SER A 1 174 ? -1.997 -7.386 -11.457 1.00 94.62 174 SER A CA 1
ATOM 1317 C C . SER A 1 174 ? -2.134 -8.227 -12.736 1.00 94.62 174 SER A C 1
ATOM 1319 O O . SER A 1 174 ? -3.120 -8.070 -13.445 1.00 94.62 174 SER A O 1
ATOM 1321 N N . MET A 1 175 ? -1.180 -9.116 -13.052 1.00 96.06 175 MET A N 1
ATOM 1322 C CA . MET A 1 175 ? -1.329 -10.128 -14.121 1.00 96.06 175 MET A CA 1
ATOM 1323 C C . MET A 1 175 ? -1.715 -11.514 -13.582 1.00 96.06 175 MET A C 1
ATOM 1325 O O . MET A 1 175 ? -1.760 -12.481 -14.349 1.00 96.06 175 MET A O 1
ATOM 1329 N N . ASN A 1 176 ? -1.967 -11.620 -12.275 1.00 96.38 176 ASN A N 1
ATOM 1330 C CA . ASN A 1 176 ? -2.341 -12.843 -11.580 1.00 96.38 176 ASN A CA 1
ATOM 1331 C C . ASN A 1 176 ? -1.400 -14.015 -11.915 1.00 96.38 176 ASN A C 1
ATOM 1333 O O . ASN A 1 176 ? -1.844 -15.095 -12.297 1.00 96.38 176 ASN A O 1
ATOM 1337 N N . ARG A 1 177 ? -0.078 -13.806 -11.853 1.00 97.62 177 ARG A N 1
ATOM 1338 C CA . ARG A 1 177 ? 0.902 -14.836 -12.241 1.00 97.62 177 ARG A CA 1
ATOM 1339 C C . ARG A 1 177 ? 2.207 -14.753 -11.459 1.00 97.62 177 ARG A C 1
ATOM 1341 O O . ARG A 1 177 ? 2.568 -13.715 -10.911 1.00 97.62 177 ARG A O 1
ATOM 1348 N N . ILE A 1 178 ? 2.939 -15.860 -11.469 1.00 98.56 178 ILE A N 1
ATOM 1349 C CA . ILE A 1 178 ? 4.305 -15.972 -10.962 1.00 98.56 178 ILE A CA 1
ATOM 1350 C C . ILE A 1 178 ? 5.227 -16.186 -12.156 1.00 98.56 178 ILE A C 1
ATOM 1352 O O . ILE A 1 178 ? 5.012 -17.084 -12.974 1.00 98.56 178 ILE A O 1
ATOM 1356 N N . LEU A 1 179 ? 6.267 -15.368 -12.250 1.00 98.56 179 LEU A N 1
ATOM 1357 C CA . LEU A 1 179 ? 7.327 -15.497 -13.238 1.00 98.56 179 LEU A CA 1
ATOM 1358 C C . LEU A 1 179 ? 8.499 -16.265 -12.633 1.00 98.56 179 LEU A C 1
ATOM 1360 O O . LEU A 1 179 ? 8.845 -16.041 -11.476 1.00 98.56 179 LEU A O 1
ATOM 1364 N N . ARG A 1 180 ? 9.145 -17.126 -13.423 1.00 97.94 180 ARG A N 1
ATOM 1365 C CA . ARG A 1 180 ? 10.471 -17.672 -13.102 1.00 97.94 180 ARG A CA 1
ATOM 1366 C C . ARG A 1 180 ? 11.529 -16.943 -13.908 1.00 97.94 180 ARG A C 1
ATOM 1368 O O . ARG A 1 180 ? 11.353 -16.750 -15.111 1.00 97.94 180 ARG A O 1
ATOM 1375 N N . LEU A 1 181 ? 12.626 -16.587 -13.258 1.00 98.06 181 LEU A N 1
ATOM 1376 C CA . LEU A 1 181 ? 13.822 -16.044 -13.883 1.00 98.06 181 LEU A CA 1
ATOM 1377 C C . LEU A 1 181 ? 14.950 -17.053 -13.669 1.00 98.06 181 LEU A C 1
ATOM 1379 O O . LEU A 1 181 ? 15.350 -17.306 -12.533 1.00 98.06 181 LEU A O 1
ATOM 1383 N N . VAL A 1 182 ? 15.432 -17.647 -14.759 1.00 96.81 182 VAL A N 1
ATOM 1384 C CA . VAL A 1 182 ? 16.491 -18.664 -14.739 1.00 96.81 182 VAL A CA 1
ATOM 1385 C C . VAL A 1 182 ? 17.826 -18.012 -15.080 1.00 96.81 182 VAL A C 1
ATOM 1387 O O . VAL A 1 182 ? 17.973 -17.465 -16.173 1.00 96.81 182 VAL A O 1
ATOM 1390 N N . ARG A 1 183 ? 18.787 -18.079 -14.155 1.00 93.69 183 ARG A N 1
ATOM 1391 C CA . ARG A 1 183 ? 20.161 -17.595 -14.317 1.00 93.69 183 ARG A CA 1
ATOM 1392 C C . ARG A 1 183 ? 20.975 -18.603 -15.124 1.00 93.69 183 ARG A C 1
ATOM 1394 O O . ARG A 1 183 ? 21.135 -19.753 -14.721 1.00 93.69 183 ARG A O 1
ATOM 1401 N N . THR A 1 184 ? 21.513 -18.155 -16.247 1.00 90.31 184 THR A N 1
ATOM 1402 C CA . THR A 1 184 ? 22.517 -18.885 -17.033 1.00 90.31 184 THR A CA 1
ATOM 1403 C C . THR A 1 184 ? 23.907 -18.773 -16.389 1.00 90.31 184 THR A C 1
ATOM 1405 O O . THR A 1 184 ? 24.124 -17.875 -15.568 1.00 90.31 184 THR A O 1
ATOM 1408 N N . PRO A 1 185 ? 24.874 -19.635 -16.761 1.00 85.81 185 PRO A N 1
ATOM 1409 C CA . PRO A 1 185 ? 26.262 -19.520 -16.300 1.00 85.81 185 PRO A CA 1
ATOM 1410 C C . PRO A 1 185 ? 26.891 -18.140 -16.560 1.00 85.81 185 PRO A C 1
ATOM 1412 O O . PRO A 1 185 ? 27.664 -17.659 -15.737 1.00 85.81 185 PRO A O 1
ATOM 1415 N N . ASP A 1 186 ? 26.481 -17.464 -17.637 1.00 83.94 186 ASP A N 1
ATOM 1416 C CA . ASP A 1 186 ? 26.950 -16.122 -18.014 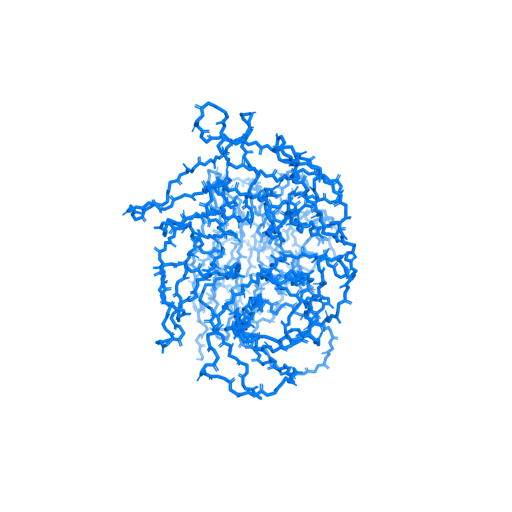1.00 83.94 186 ASP A CA 1
ATOM 1417 C C . ASP A 1 186 ? 26.247 -14.984 -17.246 1.00 83.94 186 ASP A C 1
ATOM 1419 O O . ASP A 1 186 ? 26.365 -13.811 -17.595 1.00 83.94 186 ASP A O 1
ATOM 1423 N N . ASN A 1 187 ? 25.493 -15.303 -16.188 1.00 82.06 187 ASN A N 1
ATOM 1424 C CA . ASN A 1 187 ? 24.716 -14.356 -15.377 1.00 82.06 187 ASN A CA 1
ATOM 1425 C C . ASN A 1 187 ? 23.594 -13.616 -16.122 1.00 82.06 187 ASN A C 1
ATOM 1427 O O . ASN A 1 187 ? 23.117 -12.584 -15.643 1.00 82.06 187 ASN A O 1
ATOM 1431 N N . ILE A 1 188 ? 23.130 -14.166 -17.245 1.00 87.75 188 ILE A N 1
ATOM 1432 C CA . ILE A 1 188 ? 21.957 -13.683 -17.982 1.00 87.75 188 ILE A CA 1
ATOM 1433 C C . ILE A 1 188 ? 20.711 -14.395 -17.453 1.00 87.75 188 ILE A C 1
ATOM 1435 O O . ILE A 1 188 ? 20.745 -15.605 -17.218 1.00 87.75 188 ILE A O 1
ATOM 1439 N N . TYR A 1 189 ? 19.614 -13.658 -17.280 1.00 93.25 189 TYR A N 1
ATOM 1440 C CA . TYR A 1 189 ? 18.349 -14.199 -16.791 1.00 93.25 189 TYR A CA 1
ATOM 1441 C C . TYR A 1 189 ? 17.336 -14.351 -17.924 1.00 93.25 189 TYR A C 1
ATOM 1443 O O . TYR A 1 189 ? 17.045 -13.394 -18.636 1.00 93.25 189 TYR A O 1
ATOM 1451 N N . HIS A 1 190 ? 16.748 -15.540 -18.044 1.00 95.44 190 HIS A N 1
ATOM 1452 C CA . HIS A 1 190 ? 15.615 -15.784 -18.935 1.00 95.44 190 HIS A CA 1
ATOM 1453 C C . HIS A 1 190 ? 14.325 -15.893 -18.134 1.00 95.44 190 HIS A C 1
ATOM 1455 O O . HIS A 1 190 ? 14.229 -16.698 -17.204 1.00 95.44 190 HIS A O 1
ATOM 1461 N N . SER A 1 191 ? 13.326 -15.095 -18.507 1.00 96.50 191 SER A N 1
ATOM 1462 C CA . SER A 1 191 ? 12.026 -15.076 -17.849 1.00 96.50 191 SER A CA 1
ATOM 1463 C C . SER A 1 191 ? 10.996 -15.934 -18.583 1.00 96.50 191 SER A C 1
ATOM 1465 O O . SER A 1 191 ? 11.009 -16.081 -19.802 1.00 96.50 191 SER A O 1
ATOM 1467 N N . SER A 1 192 ? 10.095 -16.545 -17.821 1.00 97.12 192 SER A N 1
ATOM 1468 C CA . SER A 1 192 ? 8.923 -17.261 -18.340 1.00 97.12 192 SER A CA 1
ATOM 1469 C C . SER A 1 192 ? 7.833 -17.297 -17.274 1.00 97.12 192 SER A C 1
ATOM 1471 O O . SER A 1 192 ? 8.115 -17.117 -16.088 1.00 97.12 192 SER A O 1
ATOM 1473 N N . VAL A 1 193 ? 6.583 -17.527 -17.676 1.00 98.12 193 VAL A N 1
ATOM 1474 C CA . VAL A 1 193 ? 5.498 -17.755 -16.714 1.00 98.12 193 VAL A CA 1
ATOM 1475 C C . VAL A 1 193 ? 5.725 -19.111 -16.050 1.00 98.12 193 VAL A C 1
ATOM 1477 O O . VAL A 1 193 ? 5.825 -20.128 -16.731 1.00 98.12 193 VAL A O 1
ATOM 1480 N N . PHE A 1 194 ? 5.847 -19.112 -14.724 1.00 98.06 194 PHE A N 1
ATOM 1481 C CA . PHE A 1 194 ? 6.009 -20.319 -13.916 1.00 98.06 194 PHE A CA 1
ATOM 1482 C C . PHE A 1 194 ? 4.661 -20.894 -13.499 1.00 98.06 194 PHE A C 1
ATOM 1484 O O . PHE A 1 194 ? 4.444 -22.096 -13.590 1.00 98.06 194 PHE A O 1
ATOM 1491 N N . TYR A 1 195 ? 3.758 -20.023 -13.052 1.00 98.00 195 TYR A N 1
ATOM 1492 C CA . TYR A 1 195 ? 2.445 -20.416 -12.570 1.00 98.00 195 TYR A CA 1
ATOM 1493 C C . TYR A 1 195 ? 1.436 -19.311 -12.861 1.00 98.00 195 TYR A C 1
ATOM 1495 O O . TYR A 1 195 ? 1.682 -18.145 -12.550 1.00 98.00 195 TYR A O 1
ATOM 1503 N N . GLN A 1 196 ? 0.308 -19.677 -13.466 1.00 97.19 196 GLN A N 1
ATOM 1504 C CA . GLN A 1 196 ? -0.821 -18.772 -13.639 1.00 97.19 196 GLN A CA 1
ATOM 1505 C C . GLN A 1 196 ? -1.741 -18.936 -12.432 1.00 97.19 196 GLN A C 1
ATOM 1507 O O . GLN A 1 196 ? -2.298 -20.008 -12.199 1.00 97.19 196 GLN A O 1
ATOM 1512 N N . CYS A 1 197 ? -1.875 -17.869 -11.660 1.00 94.12 197 CYS A N 1
ATOM 1513 C CA . CYS A 1 197 ? -2.755 -17.828 -10.512 1.00 94.12 197 CYS A CA 1
ATOM 1514 C C . CYS A 1 197 ? -4.214 -17.622 -10.962 1.00 94.12 197 CYS A C 1
ATOM 1516 O O . CYS A 1 197 ? -4.488 -17.163 -12.076 1.00 94.12 197 CYS A O 1
ATOM 1518 N N . ILE A 1 198 ? -5.151 -17.998 -10.092 1.00 87.88 198 ILE A N 1
ATOM 1519 C CA . ILE A 1 198 ? -6.595 -17.919 -10.336 1.00 87.88 198 ILE A CA 1
ATOM 1520 C C . ILE A 1 198 ? -7.282 -17.187 -9.183 1.00 87.88 198 ILE A C 1
ATOM 1522 O O . ILE A 1 198 ? -6.847 -17.289 -8.038 1.00 87.88 198 ILE A O 1
ATOM 1526 N N . GLY A 1 199 ? -8.385 -16.495 -9.467 1.00 87.62 199 GLY A N 1
ATOM 1527 C CA . GLY A 1 199 ? -9.201 -15.836 -8.442 1.00 87.62 199 GLY A CA 1
ATOM 1528 C C . GLY A 1 199 ? -8.945 -14.337 -8.355 1.00 87.62 199 GLY A C 1
ATOM 1529 O O . GLY A 1 199 ? -8.976 -13.686 -9.394 1.00 87.62 199 GLY A O 1
ATOM 1530 N N . GLY A 1 200 ? -8.769 -13.828 -7.128 1.00 86.31 200 GLY A N 1
ATOM 1531 C CA . GLY A 1 200 ? -8.686 -12.403 -6.768 1.00 86.31 200 GLY A CA 1
ATOM 1532 C C . GLY A 1 200 ? -7.596 -11.603 -7.487 1.00 86.31 200 GLY A C 1
ATOM 1533 O O . GLY A 1 200 ? -7.077 -12.024 -8.518 1.00 86.31 200 GLY A O 1
ATOM 1534 N N . LEU A 1 201 ? -7.233 -10.433 -6.952 1.00 91.00 201 LEU A N 1
ATOM 1535 C CA . LEU A 1 201 ? -6.326 -9.513 -7.649 1.00 91.00 201 LEU A CA 1
ATOM 1536 C C . LEU A 1 201 ? -5.022 -10.193 -8.093 1.00 91.00 201 LEU A C 1
ATOM 1538 O O . LEU A 1 201 ? -4.636 -10.044 -9.250 1.00 91.00 201 LEU A O 1
ATOM 1542 N N . GLY A 1 202 ? -4.392 -10.970 -7.207 1.00 94.69 202 GLY A N 1
ATOM 1543 C CA . GLY A 1 202 ? -3.309 -11.873 -7.585 1.00 94.69 202 GLY A CA 1
ATOM 1544 C C . GLY A 1 202 ? -2.343 -12.224 -6.455 1.00 94.69 202 GLY A C 1
ATOM 1545 O O . GLY A 1 202 ? -2.632 -11.961 -5.283 1.00 94.69 202 GLY A O 1
ATOM 1546 N N . PRO A 1 203 ? -1.192 -12.839 -6.787 1.00 96.25 203 PRO A N 1
ATOM 1547 C CA . PRO A 1 203 ? -0.172 -13.164 -5.802 1.00 96.25 203 PRO A CA 1
ATOM 1548 C C . PRO A 1 203 ? 0.473 -11.875 -5.286 1.00 96.25 203 PRO A C 1
ATOM 1550 O O . PRO A 1 203 ? 1.001 -11.085 -6.066 1.00 96.25 203 PRO A O 1
ATOM 1553 N N . SER A 1 204 ? 0.443 -11.677 -3.974 1.00 91.44 204 SER A N 1
ATOM 1554 C CA . SER A 1 204 ? 0.976 -10.491 -3.294 1.00 91.44 204 SER A CA 1
ATOM 1555 C C . SER A 1 204 ? 2.285 -10.759 -2.565 1.00 91.44 204 SER A C 1
ATOM 1557 O O . SER A 1 204 ? 3.071 -9.847 -2.328 1.00 91.44 204 SER A O 1
ATOM 1559 N N . SER A 1 205 ? 2.528 -12.018 -2.208 1.00 89.81 205 SER A N 1
ATOM 1560 C CA . SER A 1 205 ? 3.709 -12.459 -1.475 1.00 89.81 205 SER A CA 1
ATOM 1561 C C . SER A 1 205 ? 4.110 -13.859 -1.918 1.00 89.81 205 SER A C 1
ATOM 1563 O O . SER A 1 205 ? 3.267 -14.689 -2.265 1.00 89.81 205 SER A O 1
ATOM 1565 N N . ILE A 1 206 ? 5.413 -14.121 -1.918 1.00 93.12 206 ILE A N 1
ATOM 1566 C CA . ILE A 1 206 ? 5.968 -15.418 -2.291 1.00 93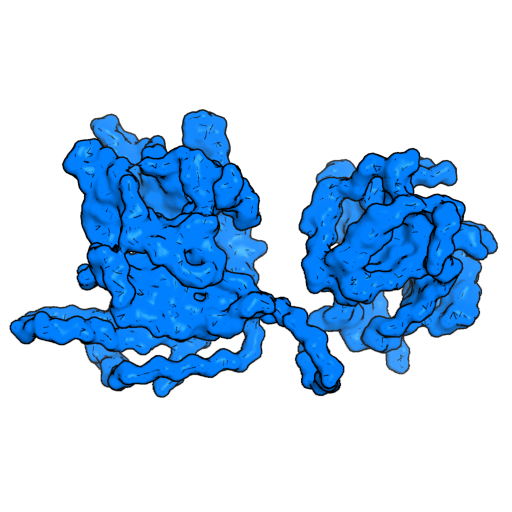.12 206 ILE A CA 1
ATOM 1567 C C . ILE A 1 206 ? 7.187 -15.724 -1.430 1.00 93.12 206 ILE A C 1
ATOM 1569 O O . ILE A 1 206 ? 8.051 -14.869 -1.249 1.00 93.12 206 ILE A O 1
ATOM 1573 N N . ILE A 1 207 ? 7.263 -16.944 -0.904 1.00 88.94 207 ILE A N 1
ATOM 1574 C CA . ILE A 1 207 ? 8.432 -17.426 -0.170 1.00 88.94 207 ILE A CA 1
ATOM 1575 C C . ILE A 1 207 ? 8.660 -18.910 -0.447 1.00 88.94 207 ILE A C 1
ATOM 1577 O O . ILE A 1 207 ? 7.708 -19.687 -0.520 1.00 88.94 207 ILE A O 1
ATOM 1581 N N . CYS A 1 208 ? 9.919 -19.301 -0.626 1.00 86.75 208 CYS A N 1
ATOM 1582 C CA . CYS A 1 208 ? 10.303 -20.689 -0.860 1.00 86.75 208 CYS A CA 1
ATOM 1583 C C . CYS A 1 208 ? 11.006 -21.264 0.370 1.00 86.75 208 CYS A C 1
ATOM 1585 O O . CYS A 1 208 ? 11.798 -20.572 1.013 1.00 86.75 208 CYS A O 1
ATOM 1587 N N . ASP A 1 209 ? 10.740 -22.532 0.676 1.00 78.62 209 ASP A N 1
ATOM 1588 C CA . ASP A 1 209 ? 11.515 -23.269 1.671 1.00 78.62 209 ASP A CA 1
ATOM 1589 C C . ASP A 1 209 ? 12.747 -23.956 1.051 1.00 78.62 209 ASP A C 1
ATOM 1591 O O . ASP A 1 209 ? 12.931 -23.997 -0.167 1.00 78.62 209 ASP A O 1
ATOM 1595 N N . THR A 1 210 ? 13.601 -24.534 1.896 1.00 77.06 210 THR A N 1
ATOM 1596 C CA . THR A 1 210 ? 14.811 -25.252 1.456 1.00 77.06 210 THR A CA 1
ATOM 1597 C C . THR A 1 210 ? 14.525 -26.570 0.731 1.00 77.06 210 THR A C 1
ATOM 1599 O O . THR A 1 210 ? 15.418 -27.116 0.086 1.00 77.06 210 THR A O 1
ATOM 1602 N N . LYS A 1 211 ? 13.296 -27.094 0.810 1.00 76.69 211 LYS A N 1
ATOM 1603 C CA . LYS A 1 211 ? 12.861 -28.320 0.121 1.00 76.69 211 LYS A CA 1
ATOM 1604 C C . LYS A 1 211 ? 12.300 -28.025 -1.277 1.00 76.69 211 LYS A C 1
ATOM 1606 O O . LYS A 1 211 ? 12.074 -28.956 -2.054 1.00 76.69 211 LYS A O 1
ATOM 1611 N N . GLY A 1 212 ? 12.111 -26.749 -1.615 1.00 79.38 212 GLY A N 1
ATOM 1612 C CA . GLY A 1 212 ? 11.543 -26.295 -2.879 1.00 79.38 212 GLY A CA 1
ATOM 1613 C C . GLY A 1 212 ? 10.015 -26.226 -2.880 1.00 79.38 212 GLY A C 1
ATOM 1614 O O . GLY A 1 212 ? 9.422 -26.227 -3.957 1.00 79.38 212 GLY A O 1
ATOM 1615 N N . ASN A 1 213 ? 9.373 -26.185 -1.710 1.00 83.50 213 ASN A N 1
ATOM 1616 C CA . ASN A 1 213 ? 7.970 -25.796 -1.608 1.00 83.50 213 ASN A CA 1
ATOM 1617 C C . ASN A 1 213 ? 7.860 -24.278 -1.737 1.00 83.50 213 ASN A C 1
ATOM 1619 O O . ASN A 1 213 ? 8.665 -23.530 -1.181 1.00 83.50 213 ASN A O 1
ATOM 1623 N N . ILE A 1 214 ? 6.842 -23.831 -2.460 1.00 90.69 214 ILE A N 1
ATOM 1624 C CA . ILE A 1 214 ? 6.604 -22.428 -2.780 1.00 90.69 214 ILE A CA 1
ATOM 1625 C C . ILE A 1 214 ? 5.283 -22.027 -2.135 1.00 90.69 214 ILE A C 1
ATOM 1627 O O . ILE A 1 214 ? 4.226 -22.538 -2.505 1.00 90.69 214 ILE A O 1
ATOM 1631 N N . PHE A 1 215 ? 5.341 -21.099 -1.189 1.00 89.06 215 PHE A N 1
ATOM 1632 C CA . PHE A 1 215 ? 4.178 -20.533 -0.520 1.00 89.06 215 PHE A CA 1
ATOM 1633 C C . PHE A 1 215 ? 3.822 -19.210 -1.183 1.00 89.06 215 PHE A C 1
ATOM 1635 O O . PHE A 1 215 ? 4.656 -18.310 -1.275 1.00 89.06 215 PHE A O 1
ATOM 1642 N N . VAL A 1 216 ? 2.581 -19.099 -1.643 1.00 93.44 216 VAL A N 1
ATOM 1643 C CA . VAL A 1 216 ? 2.081 -17.941 -2.385 1.00 93.44 216 VAL A CA 1
ATOM 1644 C C . VAL A 1 216 ? 0.899 -17.367 -1.631 1.00 93.44 216 VAL A C 1
ATOM 1646 O O . VAL A 1 216 ? -0.143 -18.016 -1.548 1.00 93.44 216 VAL A O 1
ATOM 1649 N N . GLY A 1 217 ? 1.063 -16.171 -1.076 1.00 88.75 217 GLY A N 1
ATOM 1650 C CA . GLY A 1 217 ? -0.019 -15.410 -0.466 1.00 88.75 217 GLY A CA 1
ATOM 1651 C C . GLY A 1 217 ? -0.727 -14.576 -1.523 1.00 88.75 217 GLY A C 1
ATOM 1652 O O . GLY A 1 217 ? -0.092 -14.040 -2.433 1.00 88.75 217 GLY A O 1
ATOM 1653 N N . TYR A 1 218 ? -2.045 -14.494 -1.406 1.00 90.31 218 TYR A N 1
ATOM 1654 C CA . TYR A 1 218 ? -2.896 -13.792 -2.353 1.00 90.31 218 TYR A CA 1
ATOM 1655 C C . TYR A 1 218 ? -3.492 -12.553 -1.712 1.00 90.31 218 TYR A C 1
ATOM 1657 O O . TYR A 1 218 ? -3.872 -12.572 -0.541 1.00 90.31 218 TYR A O 1
ATOM 1665 N N . TYR A 1 219 ? -3.601 -11.500 -2.511 1.00 88.19 219 TYR A N 1
ATOM 1666 C CA . TYR A 1 219 ? -4.340 -10.307 -2.149 1.00 88.19 219 TYR A CA 1
ATOM 1667 C C . TYR A 1 219 ? -5.648 -10.259 -2.928 1.00 88.19 219 TYR A C 1
ATOM 1669 O O . TYR A 1 219 ? -5.686 -10.452 -4.146 1.00 88.19 219 TYR A O 1
ATOM 1677 N N . ASP A 1 220 ? -6.720 -9.966 -2.211 1.00 88.19 220 ASP A N 1
ATOM 1678 C CA . ASP A 1 220 ? -7.999 -9.559 -2.764 1.00 88.19 220 ASP A CA 1
ATOM 1679 C C . ASP A 1 220 ? -8.652 -8.563 -1.805 1.00 88.19 220 ASP A C 1
ATOM 1681 O O . ASP A 1 220 ? -8.312 -8.500 -0.626 1.00 88.19 220 ASP A O 1
ATOM 1685 N N . PHE A 1 221 ? -9.590 -7.770 -2.298 1.00 81.38 221 PHE A N 1
ATOM 1686 C CA . PHE A 1 221 ? -10.157 -6.687 -1.514 1.00 81.38 221 PHE A CA 1
ATOM 1687 C C . PHE A 1 221 ? -11.117 -7.217 -0.439 1.00 81.38 221 PHE A C 1
ATOM 1689 O O . PHE A 1 221 ? -12.059 -7.961 -0.730 1.00 81.38 221 PHE A O 1
ATOM 1696 N N . SER A 1 222 ? -10.948 -6.766 0.805 1.00 77.62 222 SER A N 1
ATOM 1697 C CA . SER A 1 222 ? -11.764 -7.135 1.982 1.00 77.62 222 SER A CA 1
ATOM 1698 C C . SER A 1 222 ? -13.275 -6.879 1.861 1.00 77.62 222 SER A C 1
ATOM 1700 O O . SER A 1 222 ? -14.077 -7.471 2.595 1.00 77.62 222 SER A O 1
ATOM 1702 N N . HIS A 1 223 ? -13.692 -6.021 0.926 1.00 77.75 223 HIS A N 1
ATOM 1703 C CA . HIS A 1 223 ? -15.104 -5.777 0.625 1.00 77.75 223 HIS A CA 1
ATOM 1704 C C . HIS A 1 223 ? -15.706 -6.800 -0.359 1.00 77.75 223 HIS A C 1
ATOM 1706 O O . HIS A 1 223 ? -16.931 -6.910 -0.436 1.00 77.75 223 HIS A O 1
ATOM 1712 N N . VAL A 1 224 ? -14.874 -7.567 -1.075 1.00 75.88 224 VAL A N 1
ATOM 1713 C CA . VAL A 1 224 ? -15.285 -8.615 -2.030 1.00 75.88 224 VAL A CA 1
ATOM 1714 C C . VAL A 1 224 ? -15.089 -10.007 -1.433 1.00 75.88 224 VAL A C 1
ATOM 1716 O O . VAL A 1 224 ? -15.979 -10.854 -1.525 1.00 75.88 224 VAL A O 1
ATOM 1719 N N . ALA A 1 225 ? -13.957 -10.230 -0.769 1.00 75.81 225 ALA A N 1
ATOM 1720 C CA . ALA A 1 225 ? -13.594 -11.503 -0.168 1.00 75.81 225 ALA A CA 1
ATOM 1721 C C . ALA A 1 225 ? -13.509 -11.396 1.361 1.00 75.81 225 ALA A C 1
ATOM 1723 O O . ALA A 1 225 ? -13.334 -10.330 1.942 1.00 75.81 225 ALA A O 1
ATOM 1724 N N . THR A 1 226 ? -13.680 -12.521 2.054 1.00 76.56 226 THR A N 1
ATOM 1725 C CA . THR A 1 226 ? -13.646 -12.561 3.531 1.00 76.56 226 THR A CA 1
ATOM 1726 C C . THR A 1 226 ? -12.645 -13.564 4.078 1.00 76.56 226 THR A C 1
ATOM 1728 O O . THR A 1 226 ? -12.372 -13.568 5.276 1.00 76.56 226 THR A O 1
ATOM 1731 N N . ILE A 1 227 ? -12.155 -14.441 3.209 1.00 77.00 227 ILE A N 1
ATOM 1732 C CA . ILE A 1 227 ? -11.221 -15.516 3.507 1.00 77.00 227 ILE A CA 1
ATOM 1733 C C . ILE A 1 227 ? -10.076 -15.347 2.519 1.00 77.00 227 ILE A C 1
ATOM 1735 O O . ILE A 1 227 ? -10.313 -15.285 1.312 1.00 77.00 227 ILE A O 1
ATOM 1739 N N . GLY A 1 228 ? -8.860 -15.249 3.037 1.00 78.62 228 GLY A N 1
ATOM 1740 C CA . GLY A 1 228 ? -7.653 -15.306 2.230 1.00 78.62 228 GLY A CA 1
ATOM 1741 C C . GLY A 1 228 ? -7.215 -16.736 2.028 1.00 78.62 228 GLY A C 1
ATOM 1742 O O . GLY A 1 228 ? -7.683 -17.665 2.692 1.00 78.62 228 GLY A O 1
ATOM 1743 N N . HIS A 1 229 ? -6.293 -16.917 1.099 1.00 83.62 229 HIS A N 1
ATOM 1744 C CA . HIS A 1 229 ? -5.723 -18.221 0.848 1.00 83.62 229 HIS A CA 1
ATOM 1745 C C . HIS A 1 229 ? -4.240 -18.125 0.525 1.00 83.62 229 HIS A C 1
ATOM 1747 O O . HIS A 1 229 ? -3.762 -17.134 -0.022 1.00 83.62 229 HIS A O 1
ATOM 1753 N N . ILE A 1 230 ? -3.524 -19.186 0.872 1.00 86.38 230 ILE A N 1
ATOM 1754 C CA . ILE A 1 230 ? -2.116 -19.383 0.570 1.00 86.38 230 ILE A CA 1
ATOM 1755 C C . ILE A 1 230 ? -2.019 -20.666 -0.239 1.00 86.38 230 ILE A C 1
ATOM 1757 O O . ILE A 1 230 ? -2.420 -21.732 0.227 1.00 86.38 230 ILE A O 1
ATOM 1761 N N . SER A 1 231 ? -1.504 -20.571 -1.458 1.00 89.62 231 SER A N 1
ATOM 1762 C CA . SER A 1 231 ? -1.216 -21.757 -2.262 1.00 89.62 231 SER A CA 1
ATOM 1763 C C . SER A 1 231 ? 0.159 -22.301 -1.907 1.00 89.62 231 SER A C 1
ATOM 1765 O O . SER A 1 231 ? 1.111 -21.535 -1.782 1.00 89.62 231 SER A O 1
ATOM 1767 N N . VAL A 1 232 ? 0.260 -23.619 -1.782 1.00 87.75 232 VAL A N 1
ATOM 1768 C CA . VAL A 1 232 ? 1.522 -24.343 -1.632 1.00 87.75 232 VAL A CA 1
ATOM 1769 C C . VAL A 1 232 ? 1.766 -25.104 -2.925 1.00 87.75 232 VAL A C 1
ATOM 1771 O O . VAL A 1 232 ? 1.068 -26.079 -3.217 1.00 87.75 232 VAL A O 1
ATOM 1774 N N . LEU A 1 233 ? 2.721 -24.630 -3.718 1.00 90.94 233 LEU A N 1
ATOM 1775 C CA . LEU A 1 233 ? 3.161 -25.274 -4.953 1.00 90.94 233 LEU A CA 1
ATOM 1776 C C . LEU A 1 233 ? 4.438 -26.074 -4.680 1.00 90.94 233 LEU A C 1
ATOM 1778 O O . LEU A 1 233 ? 5.223 -25.717 -3.803 1.00 90.94 233 LEU A O 1
ATOM 1782 N N . ASP A 1 234 ? 4.680 -27.130 -5.448 1.00 89.19 234 ASP A N 1
ATOM 1783 C CA . ASP A 1 234 ? 6.011 -27.739 -5.495 1.00 89.19 234 ASP A CA 1
ATOM 1784 C C . ASP A 1 234 ? 6.956 -26.982 -6.445 1.00 89.19 234 ASP A C 1
ATOM 1786 O O . ASP A 1 234 ? 6.548 -26.097 -7.199 1.00 89.19 234 ASP A O 1
ATOM 1790 N N . LYS A 1 235 ? 8.231 -27.383 -6.464 1.00 91.62 235 LYS A N 1
ATOM 1791 C CA . LYS A 1 235 ? 9.275 -26.814 -7.334 1.00 91.62 235 LYS A CA 1
ATOM 1792 C C . LYS A 1 235 ? 8.978 -26.877 -8.839 1.00 91.62 235 LYS A C 1
ATOM 1794 O O . LYS A 1 235 ? 9.692 -26.247 -9.617 1.00 91.62 235 LYS A O 1
ATOM 1799 N N . THR A 1 236 ? 7.980 -27.653 -9.265 1.00 91.62 236 THR A N 1
ATOM 1800 C CA . THR A 1 236 ? 7.539 -27.738 -10.666 1.00 91.62 236 THR A CA 1
ATOM 1801 C C . THR A 1 236 ? 6.329 -26.854 -10.967 1.00 91.62 236 THR A C 1
ATOM 1803 O O . THR A 1 236 ? 5.948 -26.730 -12.127 1.00 91.62 236 THR A O 1
ATOM 1806 N N . GLY A 1 237 ? 5.755 -26.210 -9.947 1.00 90.31 237 GLY A N 1
ATOM 1807 C CA . GLY A 1 237 ? 4.573 -25.359 -10.057 1.00 90.31 237 GLY A CA 1
ATOM 1808 C C . GLY A 1 237 ? 3.259 -26.111 -9.854 1.00 90.31 237 GLY A C 1
ATOM 1809 O O . GLY A 1 237 ? 2.195 -25.538 -10.067 1.00 90.31 237 GLY A O 1
ATOM 1810 N N . VAL A 1 238 ? 3.287 -27.380 -9.434 1.00 92.81 238 VAL A N 1
ATOM 1811 C CA . VAL A 1 238 ? 2.055 -28.135 -9.171 1.00 92.81 238 VAL A CA 1
ATOM 1812 C C . VAL A 1 238 ? 1.502 -27.743 -7.805 1.00 92.81 238 VAL A C 1
ATOM 1814 O O . VAL A 1 238 ? 2.182 -27.895 -6.789 1.00 92.81 238 VAL A O 1
ATOM 1817 N N . LEU A 1 239 ? 0.247 -27.290 -7.775 1.00 92.25 239 LEU A N 1
ATOM 1818 C CA . LEU A 1 239 ? -0.487 -27.002 -6.544 1.00 92.25 239 LEU A CA 1
ATOM 1819 C C . LEU A 1 239 ? -0.672 -28.279 -5.715 1.00 92.25 239 LEU A C 1
ATOM 1821 O O . LEU A 1 239 ? -1.267 -29.249 -6.181 1.00 92.25 239 LEU A O 1
ATOM 1825 N N . LYS A 1 240 ? -0.168 -28.271 -4.480 1.00 87.50 240 LYS A N 1
ATOM 1826 C CA . LYS A 1 240 ? -0.330 -29.367 -3.513 1.00 87.50 240 LYS A CA 1
ATOM 1827 C C . LYS A 1 240 ? -1.441 -29.083 -2.521 1.00 87.50 240 LYS A C 1
ATOM 1829 O O . LYS A 1 240 ? -2.278 -29.945 -2.272 1.00 87.50 240 LYS A O 1
ATOM 1834 N N . HIS A 1 241 ? -1.445 -27.873 -1.967 1.00 82.69 241 HIS A N 1
ATOM 1835 C CA . HIS A 1 241 ? -2.375 -27.481 -0.916 1.00 82.69 241 HIS A CA 1
ATOM 1836 C C . HIS A 1 241 ? -2.806 -26.029 -1.074 1.00 82.69 241 HIS A C 1
ATOM 1838 O O . HIS A 1 241 ? -2.049 -25.189 -1.560 1.00 82.69 241 HIS A O 1
ATOM 1844 N N . THR A 1 242 ? -4.003 -25.728 -0.585 1.00 82.50 242 THR A N 1
ATOM 1845 C CA . THR A 1 242 ? -4.473 -24.361 -0.383 1.00 82.50 242 THR A CA 1
ATOM 1846 C C . THR A 1 242 ? -4.833 -24.211 1.084 1.00 82.50 242 THR A C 1
ATOM 1848 O O . THR A 1 242 ? -5.747 -24.869 1.577 1.00 82.50 242 THR A O 1
ATOM 1851 N N . LEU A 1 243 ? -4.093 -23.365 1.792 1.00 79.38 243 LEU A N 1
ATOM 1852 C CA . LEU A 1 243 ? -4.379 -23.006 3.174 1.00 79.38 243 LEU A CA 1
ATOM 1853 C C . LEU A 1 243 ? -5.338 -21.823 3.156 1.00 79.38 243 LEU A C 1
ATOM 1855 O O . LEU A 1 243 ? -5.101 -20.863 2.433 1.00 79.38 243 LEU A O 1
ATOM 1859 N N . GLN A 1 244 ? -6.405 -21.869 3.942 1.00 78.69 244 GLN A N 1
ATOM 1860 C CA . GLN A 1 244 ? -7.240 -20.691 4.171 1.00 78.69 244 GLN A CA 1
ATOM 1861 C C . GLN A 1 244 ? -6.642 -19.870 5.308 1.00 78.69 244 GLN A C 1
ATOM 1863 O O . GLN A 1 244 ? -6.033 -20.444 6.204 1.00 78.69 244 GLN A O 1
ATOM 1868 N N . VAL A 1 245 ? -6.820 -18.552 5.284 1.00 70.75 245 VAL A N 1
ATOM 1869 C CA . VAL A 1 245 ? -6.434 -17.631 6.364 1.00 70.75 245 VAL A CA 1
ATOM 1870 C C . VAL A 1 245 ? -7.540 -16.599 6.589 1.00 70.75 245 VAL A C 1
ATOM 1872 O O . VAL A 1 245 ? -8.363 -16.380 5.691 1.00 70.75 245 VAL A O 1
ATOM 1875 N N . PRO A 1 246 ? -7.629 -15.970 7.775 1.00 66.19 246 PRO A N 1
ATOM 1876 C CA . PRO A 1 246 ? -8.548 -14.860 7.956 1.00 66.19 246 PRO A CA 1
ATOM 1877 C C . PRO A 1 246 ? -8.095 -13.693 7.090 1.00 66.19 246 PRO A C 1
ATOM 1879 O O . PRO A 1 246 ? -6.902 -13.415 7.011 1.00 66.19 246 PRO A O 1
ATOM 1882 N N . GLY A 1 247 ? -9.065 -13.045 6.453 1.00 71.75 247 GLY A N 1
ATOM 1883 C CA . GLY A 1 247 ? -8.823 -11.866 5.635 1.00 71.75 247 GLY A CA 1
ATOM 1884 C C . GLY A 1 247 ? -8.213 -12.172 4.274 1.00 71.75 247 GLY A C 1
ATOM 1885 O O . GLY A 1 247 ? -7.294 -12.978 4.165 1.00 71.75 247 GLY A O 1
ATOM 1886 N N . PRO A 1 248 ? -8.711 -11.531 3.212 1.00 79.69 248 PRO A N 1
ATOM 1887 C CA . PRO A 1 248 ? -8.198 -11.751 1.865 1.00 79.69 248 PRO A CA 1
ATOM 1888 C C . PRO A 1 248 ? -6.948 -10.932 1.519 1.00 79.69 248 PRO A C 1
ATOM 1890 O O . PRO A 1 248 ? -6.390 -11.116 0.445 1.00 79.69 248 PRO A O 1
ATOM 1893 N N . GLU A 1 249 ? -6.506 -10.033 2.397 1.00 83.25 249 GLU A N 1
ATOM 1894 C CA . GLU A 1 249 ? -5.433 -9.070 2.132 1.00 83.25 249 GLU A CA 1
ATOM 1895 C C . GLU A 1 249 ? -4.110 -9.547 2.742 1.00 83.25 249 GLU A C 1
ATOM 1897 O O . GLU A 1 249 ? -3.609 -8.979 3.715 1.00 83.25 249 GLU A O 1
ATOM 1902 N N . ILE A 1 250 ? -3.542 -10.626 2.195 1.00 84.19 250 ILE A N 1
ATOM 1903 C CA . ILE A 1 250 ? -2.230 -11.115 2.637 1.00 84.19 250 ILE A CA 1
ATOM 1904 C C . ILE A 1 250 ? -1.160 -10.182 2.069 1.00 84.19 250 ILE A C 1
ATOM 1906 O O . ILE A 1 250 ? -1.068 -10.022 0.854 1.00 84.19 250 ILE A O 1
ATOM 1910 N N . THR A 1 251 ? -0.333 -9.580 2.922 1.00 81.38 251 THR A N 1
ATOM 1911 C CA . THR A 1 251 ? 0.679 -8.584 2.504 1.00 81.38 251 THR A CA 1
ATOM 1912 C C . THR A 1 251 ? 2.119 -9.037 2.707 1.00 81.38 251 THR A C 1
ATOM 1914 O O . THR A 1 251 ? 3.058 -8.322 2.362 1.00 81.38 251 THR A O 1
ATOM 1917 N N . GLY A 1 252 ? 2.326 -10.226 3.266 1.00 82.50 252 GLY A N 1
ATOM 1918 C CA . GLY A 1 252 ? 3.659 -10.769 3.454 1.00 82.50 252 GLY A CA 1
ATOM 1919 C C . GLY A 1 252 ? 3.652 -12.142 4.105 1.00 82.50 252 GLY A C 1
ATOM 1920 O O . GLY A 1 252 ? 2.753 -12.475 4.881 1.00 82.50 252 GLY A O 1
ATOM 1921 N N . LEU A 1 253 ? 4.688 -12.914 3.787 1.00 82.44 253 LEU A N 1
ATOM 1922 C CA . LEU A 1 253 ? 4.939 -14.249 4.312 1.00 82.44 253 LEU A CA 1
ATOM 1923 C C . LEU A 1 253 ? 6.383 -14.339 4.797 1.00 82.44 253 LEU A C 1
ATOM 1925 O O . LEU A 1 253 ? 7.290 -13.850 4.128 1.00 82.44 253 LEU A O 1
ATOM 1929 N N . CYS A 1 254 ? 6.599 -14.999 5.930 1.00 81.88 254 CYS A N 1
ATOM 1930 C CA . CYS A 1 254 ? 7.933 -15.304 6.438 1.00 81.88 254 CYS A CA 1
ATOM 1931 C C . CYS A 1 254 ? 7.990 -16.748 6.926 1.00 81.88 254 CYS A C 1
ATOM 1933 O O . CYS A 1 254 ? 7.055 -17.213 7.577 1.00 81.88 254 CYS A O 1
ATOM 1935 N N . LEU A 1 255 ? 9.090 -17.438 6.623 1.00 73.44 255 LEU A N 1
ATOM 1936 C CA . LEU A 1 255 ? 9.365 -18.782 7.113 1.00 73.44 255 LEU A CA 1
ATOM 1937 C C . LEU A 1 255 ? 10.367 -18.712 8.261 1.00 73.44 255 LEU A C 1
ATOM 1939 O O . LEU A 1 255 ? 11.423 -18.094 8.136 1.00 73.44 255 LEU A O 1
ATOM 1943 N N . ARG A 1 256 ? 10.062 -19.407 9.353 1.00 69.25 256 ARG A N 1
ATOM 1944 C CA . ARG A 1 256 ? 10.989 -19.650 10.460 1.00 69.25 256 ARG A CA 1
ATOM 1945 C C . ARG A 1 256 ? 11.240 -21.143 10.595 1.00 69.25 256 ARG A C 1
ATOM 1947 O O . ARG A 1 256 ? 10.304 -21.938 10.553 1.00 69.25 256 ARG A O 1
ATOM 1954 N N . TYR A 1 257 ? 12.496 -21.516 10.803 1.00 59.88 257 TYR A N 1
ATOM 1955 C CA . TYR A 1 257 ? 12.887 -22.900 11.026 1.00 59.88 257 TYR A CA 1
ATOM 1956 C C . TYR A 1 257 ? 13.139 -23.149 12.513 1.00 59.88 257 TYR A C 1
ATOM 1958 O O . TYR A 1 257 ? 13.916 -22.424 13.124 1.00 59.88 257 TYR A O 1
ATOM 1966 N N . ALA A 1 258 ? 12.479 -24.146 13.108 1.00 46.59 258 ALA A N 1
ATOM 1967 C CA . ALA A 1 258 ? 12.645 -24.483 14.527 1.00 46.59 258 ALA A CA 1
ATOM 1968 C C . ALA A 1 258 ? 13.150 -25.931 14.719 1.00 46.59 258 ALA A C 1
ATOM 1970 O O . ALA A 1 258 ? 12.661 -26.838 14.031 1.00 46.59 258 ALA A O 1
ATOM 1971 N N . PRO A 1 259 ? 14.097 -26.186 15.650 1.00 38.38 259 PRO A N 1
ATOM 1972 C CA . PRO A 1 259 ? 14.561 -27.535 15.970 1.00 38.38 259 PRO A CA 1
ATOM 1973 C C . PRO A 1 259 ? 13.502 -28.361 16.730 1.00 38.38 259 PRO A C 1
ATOM 1975 O O . PRO A 1 259 ? 12.759 -27.859 17.570 1.00 38.38 259 PRO A O 1
ATOM 1978 N N . ARG A 1 260 ? 13.473 -29.671 16.445 1.00 32.50 260 ARG A N 1
ATOM 1979 C CA . ARG A 1 260 ? 12.455 -30.684 16.814 1.00 32.50 260 ARG A CA 1
ATOM 1980 C C . ARG A 1 260 ? 12.011 -30.781 18.286 1.00 32.50 260 ARG A C 1
ATOM 1982 O O . ARG A 1 260 ? 10.976 -31.385 18.547 1.00 32.50 260 ARG A O 1
ATOM 1989 N N . HIS A 1 261 ? 12.761 -30.244 19.247 1.00 30.41 261 HIS A N 1
ATOM 1990 C CA . HIS A 1 261 ? 12.549 -30.515 20.678 1.00 30.41 261 HIS A CA 1
ATOM 1991 C C . HIS A 1 261 ? 11.437 -29.700 21.360 1.00 30.41 261 HIS A C 1
ATOM 1993 O O . HIS A 1 261 ? 11.216 -29.887 22.554 1.00 30.41 261 HIS A O 1
ATOM 1999 N N . LEU A 1 262 ? 10.712 -28.841 20.634 1.00 30.67 262 LEU A N 1
ATOM 2000 C CA . LEU A 1 262 ? 9.686 -27.970 21.225 1.00 30.67 262 LEU A CA 1
ATOM 2001 C C . LEU A 1 262 ? 8.238 -28.237 20.789 1.00 30.67 262 LEU A C 1
ATOM 2003 O O . LEU A 1 262 ? 7.344 -27.632 21.371 1.00 30.67 262 LEU A O 1
ATOM 2007 N N . LEU A 1 263 ? 7.957 -29.121 19.822 1.00 27.41 263 LEU A N 1
ATOM 2008 C CA . LEU A 1 263 ? 6.586 -29.298 19.319 1.00 27.41 263 LEU A CA 1
ATOM 2009 C C . LEU A 1 263 ? 6.289 -30.751 18.913 1.00 27.41 263 LEU A C 1
ATOM 2011 O O . LEU A 1 263 ? 6.628 -31.203 17.820 1.00 27.41 263 LEU A O 1
ATOM 2015 N N . SER A 1 264 ? 5.599 -31.475 19.796 1.00 22.75 264 SER A N 1
ATOM 2016 C CA . SER A 1 264 ? 4.673 -32.538 19.400 1.00 22.75 264 SER A CA 1
ATOM 2017 C C . SER A 1 264 ? 3.334 -31.880 19.100 1.00 22.75 264 SER A C 1
ATOM 2019 O O . SER A 1 264 ? 2.846 -31.178 19.982 1.00 22.75 264 SER A O 1
ATOM 2021 N N . LEU A 1 265 ? 2.751 -32.091 17.919 1.00 24.38 265 LEU A N 1
ATOM 2022 C CA . LEU A 1 265 ? 1.307 -32.295 17.718 1.00 24.38 265 LEU A CA 1
ATOM 2023 C C . LEU A 1 265 ? 0.970 -32.304 16.225 1.00 24.38 265 LEU A C 1
ATOM 2025 O O . LEU A 1 265 ? 1.576 -31.617 15.403 1.00 24.38 265 LEU A O 1
ATOM 2029 N N . GLU A 1 266 ? 0.017 -33.172 15.926 1.00 23.50 266 GLU A N 1
ATOM 2030 C CA . GLU A 1 266 ? -0.496 -33.527 14.616 1.00 23.50 266 GLU A CA 1
ATOM 2031 C C . GLU A 1 266 ? -1.213 -32.349 13.942 1.00 23.50 266 GLU A C 1
ATOM 2033 O O . GLU A 1 266 ? -1.790 -31.468 14.581 1.00 23.50 266 GLU A O 1
ATOM 2038 N N . THR A 1 267 ? -1.112 -32.333 12.619 1.00 25.97 267 THR A N 1
ATOM 2039 C CA . THR A 1 267 ? -1.682 -31.352 11.698 1.00 25.97 267 THR A CA 1
ATOM 2040 C C . THR A 1 267 ? -3.201 -31.384 11.711 1.00 25.97 267 THR A C 1
ATOM 2042 O O . THR A 1 267 ? -3.761 -32.384 11.287 1.00 25.97 267 THR A O 1
ATOM 2045 N N . ASP A 1 268 ? -3.834 -30.268 12.084 1.00 22.88 268 ASP A N 1
ATOM 2046 C CA . ASP A 1 268 ? -5.196 -29.920 11.667 1.00 22.88 268 ASP A CA 1
ATOM 2047 C C . ASP A 1 268 ? -5.411 -28.394 11.708 1.00 22.88 268 ASP A C 1
ATOM 2049 O O . ASP A 1 268 ? -5.176 -27.722 12.717 1.00 22.88 268 ASP A O 1
ATOM 2053 N N . LEU A 1 269 ? -5.837 -27.848 10.563 1.00 27.58 269 LEU A N 1
ATOM 2054 C CA . LEU A 1 269 ? -6.003 -26.423 10.264 1.00 27.58 269 LEU A CA 1
ATOM 2055 C C . LEU A 1 269 ? -7.452 -25.993 10.563 1.00 27.58 269 LEU A C 1
ATOM 2057 O O . LEU A 1 269 ? -8.360 -26.294 9.794 1.00 27.58 269 LEU A O 1
ATOM 2061 N N . ILE A 1 270 ? -7.686 -25.259 11.656 1.00 20.95 270 ILE A N 1
ATOM 2062 C CA . ILE A 1 270 ? -8.967 -24.579 11.919 1.00 20.95 270 ILE A CA 1
ATOM 2063 C C . ILE A 1 270 ? -8.674 -23.151 12.362 1.00 20.95 270 ILE A C 1
ATOM 2065 O O . ILE A 1 270 ? -7.962 -22.920 13.338 1.00 20.95 270 ILE A O 1
ATOM 2069 N N . ILE A 1 271 ? -9.255 -22.188 11.652 1.00 27.77 271 ILE A N 1
ATOM 2070 C CA . ILE A 1 271 ? -8.984 -20.768 11.836 1.00 27.77 271 ILE A CA 1
ATOM 2071 C C . ILE A 1 271 ? -10.285 -20.036 12.169 1.00 27.77 271 ILE A C 1
ATOM 2073 O O . ILE A 1 271 ? -11.273 -20.123 11.442 1.00 27.77 271 ILE A O 1
ATOM 2077 N N . LYS A 1 272 ? -10.278 -19.274 13.267 1.00 20.73 272 LYS A N 1
ATOM 2078 C CA . LYS A 1 272 ? -11.393 -18.415 13.675 1.00 20.73 272 LYS A CA 1
ATOM 2079 C C . LYS A 1 272 ? -10.852 -17.047 14.089 1.00 20.73 272 LYS A C 1
ATOM 2081 O O . LYS A 1 272 ? -10.220 -16.931 15.132 1.00 20.73 272 LYS A O 1
ATOM 2086 N N . SER A 1 273 ? -11.123 -16.016 13.288 1.00 27.50 273 SER A N 1
ATOM 2087 C CA . SER A 1 273 ? -10.831 -14.618 13.632 1.00 27.50 273 SER A CA 1
ATOM 2088 C C . SER A 1 273 ? -12.060 -13.955 14.263 1.00 27.50 273 SER A C 1
ATOM 2090 O O . SER A 1 273 ? -13.180 -14.066 13.757 1.00 27.50 273 SER A O 1
ATOM 2092 N N . ARG A 1 274 ? -11.861 -13.268 15.395 1.00 22.70 274 ARG A N 1
ATOM 2093 C CA . ARG A 1 274 ? -12.811 -12.301 15.963 1.00 22.70 274 ARG A CA 1
ATOM 2094 C C . ARG A 1 274 ? -12.090 -10.963 16.166 1.00 22.70 274 ARG A C 1
ATOM 2096 O O . ARG A 1 274 ? -11.254 -10.855 17.050 1.00 22.70 274 ARG A O 1
ATOM 2103 N N . ARG A 1 275 ? -12.565 -9.961 15.414 1.00 25.80 275 ARG A N 1
ATOM 2104 C CA . ARG A 1 275 ? -12.459 -8.496 15.588 1.00 25.80 275 ARG A CA 1
ATOM 2105 C C . ARG A 1 275 ? -11.070 -7.833 15.480 1.00 25.80 275 ARG A C 1
ATOM 2107 O O . ARG A 1 275 ? -10.274 -7.890 16.407 1.00 25.80 275 ARG A O 1
ATOM 2114 N N . SER A 1 276 ? -10.937 -7.071 14.383 1.00 30.78 276 SER A N 1
ATOM 2115 C CA . SER A 1 276 ? -10.294 -5.751 14.211 1.00 30.78 276 SER A CA 1
ATOM 2116 C C . SER A 1 276 ? -8.976 -5.527 14.951 1.00 30.78 276 SER A C 1
ATOM 2118 O O . SER A 1 276 ? -9.057 -5.281 16.146 1.00 30.78 276 SER A O 1
ATOM 2120 N N . HIS A 1 277 ? -7.837 -5.586 14.244 1.00 33.62 277 HIS A N 1
ATOM 2121 C CA . HIS A 1 277 ? -6.532 -4.876 14.315 1.00 33.62 277 HIS A CA 1
ATOM 2122 C C . HIS A 1 277 ? -5.581 -5.599 13.317 1.00 33.62 277 HIS A C 1
ATOM 2124 O O . HIS A 1 277 ? -5.752 -6.798 13.123 1.00 33.62 277 HIS A O 1
ATOM 2130 N N . SER A 1 278 ? -4.575 -4.940 12.716 1.00 38.47 278 SER A N 1
ATOM 2131 C CA . SER A 1 278 ? -3.574 -5.622 11.864 1.00 38.47 278 SER A CA 1
ATOM 2132 C C . SER A 1 278 ? -2.885 -6.755 12.630 1.00 38.47 278 SER A C 1
ATOM 2134 O O . SER A 1 278 ? -2.288 -6.529 13.689 1.00 38.47 278 SER A O 1
ATOM 2136 N N . ILE A 1 279 ? -3.000 -7.976 12.118 1.00 41.00 279 ILE A N 1
ATOM 2137 C CA . ILE A 1 279 ? -2.615 -9.196 12.823 1.00 41.00 279 ILE A CA 1
ATOM 2138 C C . ILE A 1 279 ? -1.590 -9.953 11.983 1.00 41.00 279 ILE A C 1
ATOM 2140 O O . ILE A 1 279 ? -1.787 -10.187 10.796 1.00 41.00 279 ILE A O 1
ATOM 2144 N N . CYS A 1 280 ? -0.504 -10.373 12.626 1.00 39.28 280 CYS A N 1
ATOM 2145 C CA . CYS A 1 280 ? 0.375 -11.407 12.110 1.00 39.28 280 CYS A CA 1
ATOM 2146 C C . CYS A 1 280 ? -0.025 -12.756 12.727 1.00 39.28 280 CYS A C 1
ATOM 2148 O O . CYS A 1 280 ? -0.143 -12.885 13.944 1.00 39.28 280 CYS A O 1
ATOM 2150 N N . TYR A 1 281 ? -0.254 -13.765 11.902 1.00 42.22 281 TYR A N 1
ATOM 2151 C CA . TYR A 1 281 ? -0.608 -15.120 12.298 1.00 42.22 281 TYR A CA 1
ATOM 2152 C C . TYR A 1 281 ? 0.609 -16.028 12.196 1.00 42.22 281 TYR A C 1
ATOM 2154 O O . TYR A 1 281 ? 1.179 -16.161 11.119 1.00 42.22 281 TYR A O 1
ATOM 2162 N N . GLY A 1 282 ? 0.970 -16.713 13.277 1.00 40.34 282 GLY A N 1
ATOM 2163 C CA . GLY A 1 282 ? 1.838 -17.885 13.208 1.00 40.34 282 GLY A CA 1
ATOM 2164 C C . GLY A 1 282 ? 1.025 -19.112 12.799 1.00 40.34 282 GLY A C 1
ATOM 2165 O O . GLY A 1 282 ? 0.227 -19.621 13.588 1.00 40.34 282 GLY A O 1
ATOM 2166 N N . ILE A 1 283 ? 1.217 -19.598 11.573 1.00 42.62 283 ILE A N 1
ATOM 2167 C CA . ILE A 1 283 ? 0.667 -20.874 11.110 1.00 42.62 283 ILE A CA 1
ATOM 2168 C C . ILE A 1 283 ? 1.709 -21.966 11.367 1.00 42.62 283 ILE A C 1
ATOM 2170 O O . ILE A 1 283 ? 2.804 -21.958 10.802 1.00 42.62 283 ILE A O 1
ATOM 2174 N N . PHE A 1 284 ? 1.347 -22.916 12.229 1.00 35.59 284 PHE A N 1
ATOM 2175 C CA . PHE A 1 284 ? 2.146 -24.097 12.548 1.00 35.59 284 PHE A CA 1
ATOM 2176 C C . PHE A 1 284 ? 1.719 -25.246 11.628 1.00 35.59 284 PHE A C 1
ATOM 2178 O O . PHE A 1 284 ? 0.552 -25.635 11.634 1.00 35.59 284 PHE A O 1
ATOM 2185 N N . GLY A 1 285 ? 2.646 -25.796 10.840 1.00 32.47 285 GLY A N 1
ATOM 2186 C CA . GLY A 1 285 ? 2.366 -26.923 9.948 1.00 32.47 285 GLY A CA 1
ATOM 2187 C C . GLY A 1 285 ? 3.518 -27.922 9.889 1.00 32.47 285 GLY A C 1
ATOM 2188 O O . GLY A 1 285 ? 4.686 -27.540 9.819 1.00 32.47 285 GLY A O 1
ATOM 2189 N N . LYS A 1 286 ? 3.189 -29.218 9.902 1.00 30.72 286 LYS A N 1
ATOM 2190 C CA . LYS A 1 286 ? 4.116 -30.305 9.571 1.00 30.72 286 LYS A CA 1
ATOM 2191 C C . LYS A 1 286 ? 3.935 -30.630 8.087 1.00 30.72 286 LYS A C 1
ATOM 2193 O O . LYS A 1 286 ? 2.901 -31.160 7.696 1.00 30.72 286 LYS A O 1
ATOM 2198 N N . PHE A 1 287 ? 4.910 -30.277 7.255 1.00 35.59 287 PHE A N 1
ATOM 2199 C CA . PHE A 1 287 ? 4.887 -30.577 5.821 1.00 35.59 287 PHE A CA 1
ATOM 2200 C C . PHE A 1 287 ? 5.717 -31.845 5.569 1.00 35.59 287 PHE A C 1
ATOM 2202 O O . PHE A 1 287 ? 6.889 -31.778 5.192 1.00 35.59 287 PHE A O 1
ATOM 2209 N N . ASP A 1 288 ? 5.128 -33.009 5.864 1.00 30.39 288 ASP A N 1
ATOM 2210 C CA . ASP A 1 288 ? 5.733 -34.312 5.570 1.00 30.39 288 ASP A CA 1
ATOM 2211 C C . ASP A 1 288 ? 5.517 -34.645 4.083 1.00 30.39 288 ASP A C 1
ATOM 2213 O O . ASP A 1 288 ? 4.396 -34.907 3.648 1.00 30.39 288 ASP A O 1
ATOM 2217 N N . SER A 1 289 ? 6.591 -34.681 3.289 1.00 29.11 289 SER A N 1
ATOM 2218 C CA . SER A 1 289 ? 6.588 -35.432 2.032 1.00 29.11 289 SER A CA 1
ATOM 2219 C C . SER A 1 289 ? 6.916 -36.890 2.345 1.00 29.11 289 SER A C 1
ATOM 2221 O O . SER A 1 289 ? 7.994 -37.191 2.860 1.00 29.11 289 SER A O 1
ATOM 2223 N N . LEU A 1 290 ? 5.989 -37.796 2.037 1.00 30.59 290 LEU A N 1
ATOM 2224 C CA . LEU A 1 290 ? 6.200 -39.237 2.112 1.00 30.59 290 LEU A CA 1
ATOM 2225 C C . LEU A 1 290 ? 7.493 -39.656 1.373 1.00 30.59 290 LEU A C 1
ATOM 2227 O O . LEU A 1 290 ? 7.681 -39.304 0.214 1.00 30.59 290 LEU A O 1
ATOM 2231 N N . HIS A 1 291 ? 8.283 -40.500 2.054 1.00 28.48 291 HIS A N 1
ATOM 2232 C CA . HIS A 1 291 ? 9.423 -41.320 1.593 1.00 28.48 291 HIS A CA 1
ATOM 2233 C C . HIS A 1 291 ? 10.829 -40.692 1.651 1.00 28.48 291 HIS A C 1
ATOM 2235 O O . HIS A 1 291 ? 11.341 -40.152 0.679 1.00 28.48 291 HIS A O 1
ATOM 2241 N N . SER A 1 292 ? 11.545 -40.915 2.756 1.00 25.72 292 SER A N 1
ATOM 2242 C CA . SER A 1 292 ? 12.603 -41.945 2.860 1.00 25.72 292 SER A CA 1
ATOM 2243 C C . SER A 1 292 ? 13.410 -41.762 4.153 1.00 25.72 292 SER A C 1
ATOM 2245 O O . SER A 1 292 ? 13.684 -40.652 4.598 1.00 25.72 292 SER A O 1
ATOM 2247 N N . HIS A 1 293 ? 13.738 -42.882 4.797 1.00 34.12 293 HIS A N 1
ATOM 2248 C CA . HIS A 1 293 ? 14.519 -42.931 6.026 1.00 34.12 293 HIS A CA 1
ATOM 2249 C C . HIS A 1 293 ? 15.986 -42.560 5.769 1.00 34.12 293 HIS A C 1
ATOM 2251 O O . HIS A 1 293 ? 16.727 -43.360 5.207 1.00 34.12 293 HIS A O 1
ATOM 2257 N N . SER A 1 294 ? 16.436 -41.418 6.287 1.00 23.70 294 SER A N 1
ATOM 2258 C CA . SER A 1 294 ? 17.808 -41.263 6.786 1.00 23.70 294 SER A CA 1
ATOM 2259 C C . SER A 1 294 ? 17.878 -40.097 7.769 1.00 23.70 294 SER A C 1
ATOM 2261 O O . SER A 1 294 ? 17.440 -38.990 7.468 1.00 23.70 294 SER A O 1
ATOM 2263 N N . ALA A 1 295 ? 18.401 -40.369 8.960 1.00 30.31 295 ALA A N 1
ATOM 2264 C CA . ALA A 1 295 ? 18.508 -39.431 10.065 1.00 30.31 295 ALA A CA 1
ATOM 2265 C C . ALA A 1 295 ? 19.507 -38.302 9.759 1.00 30.31 295 ALA A C 1
ATOM 2267 O O . ALA A 1 295 ? 20.693 -38.591 9.685 1.00 30.31 295 ALA A O 1
ATOM 2268 N N . ILE A 1 296 ? 19.030 -37.055 9.632 1.00 26.70 296 ILE A N 1
ATOM 2269 C CA . ILE A 1 296 ? 19.716 -35.779 9.937 1.00 26.70 296 ILE A CA 1
ATOM 2270 C C . ILE A 1 296 ? 18.619 -34.692 10.075 1.00 26.70 296 ILE A C 1
ATOM 2272 O O . ILE A 1 296 ? 17.831 -34.483 9.162 1.00 26.70 296 ILE A O 1
ATOM 2276 N N . SER A 1 297 ? 18.549 -34.066 11.259 1.00 26.86 297 SER A N 1
ATOM 2277 C CA . SER A 1 297 ? 17.794 -32.852 11.654 1.00 26.86 297 SER A CA 1
ATOM 2278 C C . SER A 1 297 ? 16.595 -32.406 10.788 1.00 26.86 297 SER A C 1
ATOM 2280 O O . SER A 1 297 ? 16.717 -31.539 9.924 1.00 26.86 297 SER A O 1
ATOM 2282 N N . ASP A 1 298 ? 15.402 -32.908 11.102 1.00 28.62 298 ASP A N 1
ATOM 2283 C CA . ASP A 1 298 ? 14.146 -32.432 10.513 1.00 28.62 298 ASP A CA 1
ATOM 2284 C C . ASP A 1 298 ? 13.725 -31.062 11.097 1.00 28.62 298 ASP A C 1
ATOM 2286 O O . ASP A 1 298 ? 13.359 -30.962 12.272 1.00 28.62 298 ASP A O 1
ATOM 2290 N N . LEU A 1 299 ? 13.795 -30.013 10.268 1.00 28.69 299 LEU A N 1
ATOM 2291 C CA . LEU A 1 299 ? 13.345 -28.637 10.537 1.00 28.69 299 LEU A CA 1
ATOM 2292 C C . LEU A 1 299 ? 11.812 -28.514 10.385 1.00 28.69 299 LEU A C 1
ATOM 2294 O O . LEU A 1 299 ? 11.263 -28.896 9.350 1.00 28.69 299 LEU A O 1
ATOM 2298 N N . TYR A 1 300 ? 11.126 -27.927 11.373 1.00 32.34 300 TYR A N 1
ATOM 2299 C CA . TYR A 1 300 ? 9.740 -27.448 11.221 1.00 32.34 300 TYR A CA 1
ATOM 2300 C C . TYR A 1 300 ? 9.728 -26.070 10.560 1.00 32.34 300 TYR A C 1
ATOM 2302 O O . TYR A 1 300 ? 10.597 -25.257 10.864 1.00 32.34 300 TYR A O 1
ATOM 2310 N N . CYS A 1 301 ? 8.742 -25.796 9.701 1.00 30.41 301 CYS A N 1
ATOM 2311 C CA . CYS A 1 301 ? 8.570 -24.497 9.055 1.00 30.41 301 CYS A CA 1
ATOM 2312 C C . CYS A 1 301 ? 7.364 -23.769 9.663 1.00 30.41 301 CYS A C 1
ATOM 2314 O O . CYS A 1 301 ? 6.231 -24.240 9.557 1.00 30.41 301 CYS A O 1
ATOM 2316 N N . LEU A 1 302 ? 7.611 -22.647 10.333 1.00 36.84 302 LEU A N 1
ATOM 2317 C CA . LEU A 1 302 ? 6.575 -21.757 10.835 1.00 36.84 302 LEU A CA 1
ATOM 2318 C C . LEU A 1 302 ? 6.316 -20.669 9.796 1.00 36.84 302 LEU A C 1
ATOM 2320 O O . LEU A 1 302 ? 7.243 -19.944 9.439 1.00 36.84 302 LEU A O 1
ATOM 2324 N N . LEU A 1 303 ? 5.075 -20.549 9.330 1.00 35.78 303 LEU A N 1
ATOM 2325 C CA . LEU A 1 303 ? 4.687 -19.519 8.373 1.00 35.78 303 LEU A CA 1
ATOM 2326 C C . LEU A 1 303 ? 4.030 -18.362 9.125 1.00 35.78 303 LEU A C 1
ATOM 2328 O O . LEU A 1 303 ? 2.913 -18.502 9.619 1.00 35.78 303 LEU A O 1
ATOM 2332 N N . TYR A 1 304 ? 4.711 -17.223 9.207 1.00 39.22 304 TYR A N 1
ATOM 2333 C CA . TYR A 1 304 ? 4.106 -15.983 9.682 1.00 39.22 304 TYR A CA 1
ATOM 2334 C C . TYR A 1 304 ? 3.376 -15.297 8.525 1.00 39.22 304 TYR A C 1
ATOM 2336 O O . TYR A 1 304 ? 3.984 -15.011 7.492 1.00 39.22 304 TYR A O 1
ATOM 2344 N N . VAL A 1 305 ? 2.082 -15.038 8.698 1.00 37.78 305 VAL A N 1
ATOM 2345 C CA . VAL A 1 305 ? 1.202 -14.403 7.709 1.00 37.78 305 VAL A CA 1
ATOM 2346 C C . VAL A 1 305 ? 0.732 -13.072 8.259 1.00 37.78 305 VAL A C 1
ATOM 2348 O O . VAL A 1 305 ? 0.078 -13.052 9.294 1.00 37.78 305 VAL A O 1
ATOM 2351 N N . ILE A 1 306 ? 1.013 -11.968 7.578 1.00 35.69 306 ILE A N 1
ATOM 2352 C CA . ILE A 1 306 ? 0.452 -10.670 7.970 1.00 35.69 306 ILE A CA 1
ATOM 2353 C C . ILE A 1 306 ? -0.845 -10.422 7.198 1.00 35.69 306 ILE A C 1
ATOM 2355 O O . ILE A 1 306 ? -0.848 -10.429 5.967 1.00 35.69 306 ILE A O 1
ATOM 2359 N N . GLU A 1 307 ? -1.929 -10.194 7.940 1.00 32.78 307 GLU A N 1
ATOM 2360 C CA . GLU A 1 307 ? -3.218 -9.706 7.448 1.00 32.78 307 GLU A CA 1
ATOM 2361 C C . GLU A 1 307 ? -3.384 -8.232 7.835 1.00 32.78 307 GLU A C 1
ATOM 2363 O O . GLU A 1 307 ? -3.237 -7.840 9.003 1.00 32.78 307 GLU A O 1
ATOM 2368 N N . ILE A 1 308 ? -3.772 -7.413 6.860 1.00 28.45 308 ILE A N 1
ATOM 2369 C CA . ILE A 1 308 ? -4.376 -6.114 7.141 1.00 28.45 308 ILE A CA 1
ATOM 2370 C C . ILE A 1 308 ? -5.860 -6.360 7.421 1.00 28.45 308 ILE A C 1
ATOM 2372 O O . ILE A 1 308 ? -6.634 -6.658 6.517 1.00 28.45 308 ILE A O 1
ATOM 2376 N N . SER A 1 309 ? -6.280 -6.242 8.683 1.00 28.73 309 SER A N 1
ATOM 2377 C CA . SER A 1 309 ? -7.708 -6.239 9.007 1.00 28.73 309 SER A CA 1
ATOM 2378 C C . SER A 1 309 ? -8.257 -4.808 8.895 1.00 28.73 309 SER A C 1
ATOM 2380 O O . SER A 1 309 ? -8.612 -4.189 9.901 1.00 28.73 309 SER A O 1
ATOM 2382 N N . ASP A 1 310 ? -8.338 -4.257 7.689 1.00 26.75 310 ASP A N 1
ATOM 2383 C CA . ASP A 1 310 ? -9.206 -3.102 7.460 1.00 26.75 310 ASP A CA 1
ATOM 2384 C C . ASP A 1 310 ? -10.590 -3.628 7.096 1.00 26.75 310 ASP A C 1
ATOM 2386 O O . ASP A 1 310 ? -10.916 -3.954 5.959 1.00 26.75 310 ASP A O 1
ATOM 2390 N N . SER A 1 311 ? -11.446 -3.760 8.107 1.00 25.05 311 SER A N 1
ATOM 2391 C CA . SER A 1 311 ? -12.855 -4.043 7.874 1.00 25.05 311 SER A CA 1
ATOM 2392 C C . SER A 1 311 ? -13.545 -2.788 7.336 1.00 25.05 311 SER A C 1
ATOM 2394 O O . SER A 1 311 ? -14.141 -2.037 8.106 1.00 25.05 311 SER A O 1
ATOM 2396 N N . PHE A 1 312 ? -13.513 -2.589 6.018 1.00 24.97 312 PHE A N 1
ATOM 2397 C CA . PHE A 1 312 ? -14.524 -1.809 5.306 1.00 24.97 312 PHE A CA 1
ATOM 2398 C C . PHE A 1 312 ? -15.494 -2.787 4.637 1.00 24.97 312 PHE A C 1
ATOM 2400 O O . PHE A 1 312 ? -15.245 -3.309 3.555 1.00 24.97 312 PHE A O 1
ATOM 2407 N N . LYS A 1 313 ? -16.615 -3.080 5.306 1.00 23.30 313 LYS A N 1
ATOM 2408 C CA . LYS A 1 313 ? -17.725 -3.834 4.709 1.00 23.30 313 LYS A CA 1
ATOM 2409 C C . LYS A 1 313 ? -18.963 -2.962 4.595 1.00 23.30 313 LYS A C 1
ATOM 2411 O O . LYS A 1 313 ? -19.647 -2.694 5.577 1.00 23.30 313 LYS A O 1
ATOM 2416 N N . LEU A 1 314 ? -19.282 -2.625 3.351 1.00 24.12 314 LEU A N 1
ATOM 2417 C CA . LEU A 1 314 ? -20.648 -2.429 2.888 1.00 24.12 314 LEU A CA 1
ATOM 2418 C C . LEU A 1 314 ? -21.381 -3.777 2.923 1.00 24.12 314 LEU A C 1
ATOM 2420 O O . LEU A 1 314 ? -20.946 -4.731 2.283 1.00 24.12 314 LEU A O 1
ATOM 2424 N N . ARG A 1 315 ? -22.534 -3.831 3.592 1.00 22.75 315 ARG A N 1
ATOM 2425 C CA . ARG A 1 315 ? -23.729 -4.490 3.048 1.00 22.75 315 ARG A CA 1
ATOM 2426 C C . ARG A 1 315 ? -24.976 -3.906 3.699 1.00 22.75 315 ARG A C 1
ATOM 2428 O O . ARG A 1 315 ? -25.139 -3.958 4.913 1.00 22.75 315 ARG A O 1
ATOM 2435 N N . ASN A 1 316 ? -25.848 -3.374 2.848 1.00 26.31 316 ASN A N 1
ATOM 2436 C CA . ASN A 1 316 ? -27.245 -3.122 3.159 1.00 26.31 316 ASN A CA 1
ATOM 2437 C C . ASN A 1 316 ? -27.876 -4.396 3.724 1.00 26.31 316 ASN A C 1
ATOM 2439 O O . ASN A 1 316 ? -27.917 -5.409 3.030 1.00 26.31 316 ASN A O 1
ATOM 2443 N N . LEU A 1 317 ? -28.375 -4.319 4.952 1.00 22.12 317 LEU A N 1
ATOM 2444 C CA . LEU A 1 317 ? -29.636 -4.908 5.391 1.00 22.12 317 LEU A CA 1
ATOM 2445 C C . LEU A 1 317 ? -29.961 -4.295 6.750 1.00 22.12 317 LEU A C 1
ATOM 2447 O O . LEU A 1 317 ? -29.141 -4.275 7.665 1.00 22.12 317 LEU A O 1
ATOM 2451 N N . ALA A 1 318 ? -31.165 -3.751 6.841 1.00 28.97 318 ALA A N 1
ATOM 2452 C CA . ALA A 1 318 ? -31.766 -3.330 8.084 1.00 28.97 318 ALA A CA 1
ATOM 2453 C C . ALA A 1 318 ? -31.697 -4.462 9.124 1.00 28.97 318 ALA A C 1
ATOM 2455 O O . ALA A 1 318 ? -32.377 -5.468 8.976 1.00 28.97 318 ALA A O 1
ATOM 2456 N N . SER A 1 319 ? -30.893 -4.285 10.168 1.00 26.28 319 SER A N 1
ATOM 2457 C CA . SER A 1 319 ? -31.192 -4.722 11.535 1.00 26.28 319 SER A CA 1
ATOM 2458 C C . SER A 1 319 ? -30.079 -4.243 12.465 1.00 26.28 319 SER A C 1
ATOM 2460 O O . SER A 1 319 ? -28.895 -4.398 12.179 1.00 26.28 319 SER A O 1
ATOM 2462 N N . SER A 1 320 ? -30.522 -3.612 13.541 1.00 37.72 320 SER A N 1
ATOM 2463 C CA . SER A 1 320 ? -29.816 -2.903 14.602 1.00 37.72 320 SER A CA 1
ATOM 2464 C C . SER A 1 320 ? -28.597 -3.605 15.230 1.00 37.72 320 SER A C 1
ATOM 2466 O O . SER A 1 320 ? -28.570 -4.823 15.353 1.00 37.72 320 SER A O 1
ATOM 2468 N N . GLU A 1 321 ? -27.686 -2.763 15.746 1.00 32.47 321 GLU A N 1
ATOM 2469 C CA . GLU A 1 321 ? -26.660 -3.015 16.782 1.00 32.47 321 GLU A CA 1
ATOM 2470 C C . GLU A 1 321 ? -25.318 -3.652 16.359 1.00 32.47 321 GLU A C 1
ATOM 2472 O O . GLU A 1 321 ? -25.176 -4.868 16.329 1.00 32.47 321 GLU A O 1
ATOM 2477 N N . MET A 1 322 ? -24.292 -2.805 16.130 1.00 28.28 322 MET A N 1
ATOM 2478 C CA . MET A 1 322 ? -22.907 -2.917 16.673 1.00 28.28 322 MET A CA 1
ATOM 2479 C C . MET A 1 322 ? -21.855 -2.118 15.861 1.00 28.28 322 MET A C 1
ATOM 2481 O O . MET A 1 322 ? -20.862 -2.670 15.388 1.00 28.28 322 MET A O 1
ATOM 2485 N N . ALA A 1 323 ? -22.030 -0.796 15.754 1.00 27.78 323 ALA A N 1
ATOM 2486 C CA . ALA A 1 323 ? -20.988 0.149 15.335 1.00 27.78 323 ALA A CA 1
ATOM 2487 C C . ALA A 1 323 ? -20.618 1.063 16.518 1.00 27.78 323 ALA A C 1
ATOM 2489 O O . ALA A 1 323 ? -21.440 1.867 16.946 1.00 27.78 323 ALA A O 1
ATOM 2490 N N . SER A 1 324 ? -19.404 0.965 17.072 1.00 35.00 324 SER A N 1
ATOM 2491 C CA . SER A 1 324 ? -18.905 1.968 18.030 1.00 35.00 324 SER A CA 1
ATOM 2492 C C . SER A 1 324 ? -17.376 1.941 18.135 1.00 35.00 324 SER A C 1
ATOM 2494 O O . SER A 1 324 ? -16.810 1.060 18.782 1.00 35.00 324 SER A O 1
ATOM 2496 N N . GLY A 1 325 ? -16.704 2.918 17.519 1.00 39.62 325 GLY A N 1
ATOM 2497 C CA . GLY A 1 325 ? -15.263 3.131 17.695 1.00 39.62 325 GLY A CA 1
ATOM 2498 C C . GLY A 1 325 ? -14.756 4.504 17.243 1.00 39.62 325 GLY A C 1
ATOM 2499 O O . GLY A 1 325 ? -14.066 5.159 18.015 1.00 39.62 325 GLY A O 1
ATOM 2500 N N . PHE A 1 326 ? -15.149 4.976 16.053 1.00 46.94 326 PHE A N 1
ATOM 2501 C CA . PHE A 1 326 ? -14.644 6.240 15.477 1.00 46.94 326 PHE A CA 1
ATOM 2502 C C . PHE A 1 326 ? -15.697 7.336 15.260 1.00 46.94 326 PHE A C 1
ATOM 2504 O O . PHE A 1 326 ? -15.352 8.443 14.855 1.00 46.94 326 PHE A O 1
ATOM 2511 N N . GLY A 1 327 ? -16.964 7.072 15.586 1.00 66.44 327 GLY A N 1
ATOM 2512 C CA . GLY A 1 327 ? -18.034 8.021 15.292 1.00 66.44 327 GLY A CA 1
ATOM 2513 C C . GLY A 1 327 ? -18.316 8.149 13.789 1.00 66.44 327 GLY A C 1
ATOM 2514 O O . GLY A 1 327 ? -17.810 7.370 12.986 1.00 66.44 327 GLY A O 1
ATOM 2515 N N . GLU A 1 328 ? -19.151 9.108 13.414 1.00 84.56 328 GLU A N 1
ATOM 2516 C CA . GLU A 1 328 ? -19.563 9.365 12.034 1.00 84.56 328 GLU A CA 1
ATOM 2517 C C . GLU A 1 328 ? -18.661 10.442 11.404 1.00 84.56 328 GLU A C 1
ATOM 2519 O O . GLU A 1 328 ? -18.486 11.521 11.978 1.00 84.56 328 GLU A O 1
ATOM 2524 N N . LEU A 1 329 ? -18.075 10.151 10.233 1.00 90.56 329 LEU A N 1
ATOM 2525 C CA . LEU A 1 329 ? -17.253 11.108 9.474 1.00 90.56 329 LEU A CA 1
ATOM 2526 C C . LEU A 1 329 ? -18.107 11.892 8.478 1.00 90.56 329 LEU A C 1
ATOM 2528 O O . LEU A 1 329 ? -18.749 11.302 7.608 1.00 90.56 329 LEU A O 1
ATOM 2532 N N . VAL A 1 330 ? -18.064 13.216 8.568 1.00 95.00 330 VAL A N 1
ATOM 2533 C CA . VAL A 1 330 ? -18.904 14.123 7.786 1.00 95.00 330 VAL A CA 1
ATOM 2534 C C . VAL A 1 330 ? -18.028 15.104 7.015 1.00 95.00 330 VAL A C 1
ATOM 2536 O O . VAL A 1 330 ? -17.322 15.906 7.619 1.00 95.00 330 VAL A O 1
ATOM 2539 N N . LEU A 1 331 ? -18.071 15.059 5.687 1.00 96.25 331 LEU A N 1
ATOM 2540 C CA . LEU A 1 331 ? -17.449 16.065 4.831 1.00 96.25 331 LEU A CA 1
ATOM 2541 C C . LEU A 1 331 ? -18.376 17.276 4.721 1.00 96.25 331 LEU A C 1
ATOM 2543 O O . LEU A 1 331 ? -19.559 17.115 4.438 1.00 96.25 331 LEU A O 1
ATOM 2547 N N . VAL A 1 332 ? -17.833 18.476 4.883 1.00 97.12 332 VAL A N 1
ATOM 2548 C CA . VAL A 1 332 ? -18.542 19.742 4.707 1.00 97.12 332 VAL A CA 1
ATOM 2549 C C . VAL A 1 332 ? -17.837 20.556 3.628 1.00 97.12 332 VAL A C 1
ATOM 2551 O O . VAL A 1 332 ? -16.652 20.867 3.756 1.00 97.12 332 VAL A O 1
ATOM 2554 N N . VAL A 1 333 ? -18.564 20.868 2.556 1.00 96.38 333 VAL A N 1
ATOM 2555 C CA . VAL A 1 333 ? -18.040 21.502 1.335 1.00 96.38 333 VAL A CA 1
ATOM 2556 C C . VAL A 1 333 ? -19.057 22.465 0.732 1.00 96.38 333 VAL A C 1
ATOM 2558 O O . VAL A 1 333 ? -20.250 22.369 1.002 1.00 96.38 333 VAL A O 1
ATOM 2561 N N . GLY A 1 334 ? -18.604 23.366 -0.130 1.00 93.69 334 GLY A N 1
ATOM 2562 C CA . GLY A 1 334 ? -19.473 24.254 -0.894 1.00 93.69 334 GLY A CA 1
ATOM 2563 C C . GLY A 1 334 ? -18.674 25.268 -1.694 1.00 93.69 334 GLY A C 1
ATOM 2564 O O . GLY A 1 334 ? -17.440 25.225 -1.700 1.00 93.69 334 GLY A O 1
ATOM 2565 N N . ASP A 1 335 ? -19.394 26.144 -2.395 1.00 93.88 335 ASP A N 1
ATOM 2566 C CA . ASP A 1 335 ? -18.824 27.244 -3.176 1.00 93.88 335 ASP A CA 1
ATOM 2567 C C . ASP A 1 335 ? -17.708 26.777 -4.123 1.00 93.88 335 ASP A C 1
ATOM 2569 O O . ASP A 1 335 ? -16.639 27.382 -4.211 1.00 93.88 335 ASP A O 1
ATOM 2573 N N . SER A 1 336 ? -17.953 25.677 -4.841 1.00 90.75 336 SER A N 1
ATOM 2574 C CA . SER A 1 336 ? -17.027 25.165 -5.858 1.00 90.75 336 SER A CA 1
ATOM 2575 C C . SER A 1 336 ? -16.974 26.092 -7.073 1.00 90.75 336 SER A C 1
ATOM 2577 O O . SER A 1 336 ? -15.898 26.379 -7.601 1.00 90.75 336 SER A O 1
ATOM 2579 N N . HIS A 1 337 ? -18.136 26.604 -7.494 1.00 88.94 337 HIS A N 1
ATOM 2580 C CA . HIS A 1 337 ? -18.300 27.464 -8.669 1.00 88.94 337 HIS A CA 1
ATOM 2581 C C . HIS A 1 337 ? -17.685 26.893 -9.962 1.00 88.94 337 HIS A C 1
ATOM 2583 O O . HIS A 1 337 ? -17.273 27.652 -10.841 1.00 88.94 337 HIS A O 1
ATOM 2589 N N . ILE A 1 338 ? -17.614 25.568 -10.102 1.00 88.44 338 ILE A N 1
ATOM 2590 C CA . ILE A 1 338 ? -17.152 24.909 -11.331 1.00 88.44 338 ILE A CA 1
ATOM 2591 C C . ILE A 1 338 ? -18.329 24.806 -12.311 1.00 88.44 338 ILE A C 1
ATOM 2593 O O . ILE A 1 338 ? -19.382 24.322 -11.911 1.00 88.44 338 ILE A O 1
ATOM 2597 N N . PRO A 1 339 ? -18.184 25.199 -13.591 1.00 85.00 339 PRO A N 1
ATOM 2598 C CA . PRO A 1 339 ? -16.961 25.675 -14.248 1.00 85.00 339 PRO A CA 1
ATOM 2599 C C . PRO A 1 339 ? -16.815 27.210 -14.299 1.00 85.00 339 PRO A C 1
ATOM 2601 O O . PRO A 1 339 ? -15.881 27.715 -14.916 1.00 85.00 339 PRO A O 1
ATOM 2604 N N . HIS A 1 340 ? -17.738 27.980 -13.711 1.00 84.38 340 HIS A N 1
ATOM 2605 C CA . HIS A 1 340 ? -17.839 29.428 -13.959 1.00 84.38 340 HIS A CA 1
ATOM 2606 C C . HIS A 1 340 ? -16.696 30.258 -13.351 1.00 84.38 340 HIS A C 1
ATOM 2608 O O . HIS A 1 340 ? -16.273 31.241 -13.956 1.00 84.38 340 HIS A O 1
ATOM 2614 N N . ARG A 1 341 ? -16.217 29.913 -12.149 1.00 85.06 341 ARG A N 1
ATOM 2615 C CA . ARG A 1 341 ? -15.161 30.662 -11.430 1.00 85.06 341 ARG A CA 1
ATOM 2616 C C . ARG A 1 341 ? -13.921 29.827 -11.119 1.00 85.06 341 ARG A C 1
ATOM 2618 O O . ARG A 1 341 ? -12.905 30.390 -10.720 1.00 85.06 341 ARG A O 1
ATOM 2625 N N . ALA A 1 342 ? -13.996 28.512 -11.298 1.00 86.81 342 ALA A N 1
ATOM 2626 C CA . ALA A 1 342 ? -12.882 27.589 -11.135 1.00 86.81 342 ALA A CA 1
ATOM 2627 C C . ALA A 1 342 ? -12.975 26.463 -12.173 1.00 86.81 342 ALA A C 1
ATOM 2629 O O . ALA A 1 342 ? -14.071 26.037 -12.529 1.00 86.81 342 ALA A O 1
ATOM 2630 N N . GLY A 1 343 ? -11.825 25.977 -12.649 1.00 83.25 343 GLY A N 1
ATOM 2631 C CA . GLY A 1 343 ? -11.769 24.886 -13.630 1.00 83.25 343 GLY A CA 1
ATOM 2632 C C . GLY A 1 343 ? -11.887 23.491 -13.010 1.00 83.25 343 GLY A C 1
ATOM 2633 O O . GLY A 1 343 ? -12.424 22.583 -13.636 1.00 83.25 343 GLY A O 1
ATOM 2634 N N . SER A 1 344 ? -11.399 23.315 -11.781 1.00 88.38 344 SER A N 1
ATOM 2635 C CA . SER A 1 344 ? -11.450 22.047 -11.050 1.00 88.38 344 SER A CA 1
ATOM 2636 C C . SER A 1 344 ? -11.176 22.264 -9.560 1.00 88.38 344 SER A C 1
ATOM 2638 O O . SER A 1 344 ? -10.579 23.267 -9.165 1.00 88.38 344 SER A O 1
ATOM 2640 N N . ILE A 1 345 ? -11.543 21.288 -8.726 1.00 90.88 345 ILE A N 1
ATOM 2641 C CA . ILE A 1 345 ? -11.050 21.200 -7.343 1.00 90.88 345 ILE A CA 1
ATOM 2642 C C . ILE A 1 345 ? -9.523 20.996 -7.389 1.00 90.88 345 ILE A C 1
ATOM 2644 O O . ILE A 1 345 ? -9.063 20.239 -8.247 1.00 90.88 345 ILE A O 1
ATOM 2648 N N . PRO A 1 346 ? -8.714 21.627 -6.517 1.00 91.88 346 PRO A N 1
ATOM 2649 C CA . PRO A 1 346 ? -7.270 21.405 -6.489 1.00 91.88 346 PRO A CA 1
ATOM 2650 C C . PRO A 1 346 ? -6.907 19.921 -6.351 1.00 91.88 346 PRO A C 1
ATOM 2652 O O . PRO A 1 346 ? -7.484 19.207 -5.530 1.00 91.88 346 PRO A O 1
ATOM 2655 N N . GLU A 1 347 ? -5.915 19.454 -7.113 1.00 88.69 347 GLU A N 1
ATOM 2656 C CA . GLU A 1 347 ? -5.542 18.031 -7.189 1.00 88.69 347 GLU A CA 1
ATOM 2657 C C . GLU A 1 347 ? -5.219 17.429 -5.809 1.00 88.69 347 GLU A C 1
ATOM 2659 O O . GLU A 1 347 ? -5.603 16.300 -5.498 1.00 88.69 347 GLU A O 1
ATOM 2664 N N . LYS A 1 348 ? -4.576 18.216 -4.936 1.00 88.31 348 LYS A N 1
ATOM 2665 C CA . LYS A 1 348 ? -4.275 17.825 -3.551 1.00 88.31 348 LYS A CA 1
ATOM 2666 C C . LYS A 1 348 ? -5.537 17.498 -2.755 1.00 88.31 348 LYS A C 1
ATOM 2668 O O . LYS A 1 348 ? -5.531 16.529 -2.009 1.00 88.31 348 LYS A O 1
ATOM 2673 N N . PHE A 1 349 ? -6.623 18.242 -2.950 1.00 89.94 349 PHE A N 1
ATOM 2674 C CA . PHE A 1 349 ? -7.904 17.949 -2.307 1.00 89.94 349 PHE A CA 1
ATOM 2675 C C . PHE A 1 349 ? -8.610 16.768 -2.964 1.00 89.94 349 PHE A C 1
ATOM 2677 O O . PHE A 1 349 ? -9.115 15.912 -2.247 1.00 89.94 349 PHE A O 1
ATOM 2684 N N . GLN A 1 350 ? -8.580 16.645 -4.294 1.00 86.12 350 GLN A N 1
ATOM 2685 C CA . GLN A 1 350 ? -9.168 15.485 -4.979 1.00 86.12 350 GLN A CA 1
ATOM 2686 C C . GLN A 1 350 ? -8.588 14.158 -4.464 1.00 86.12 350 GLN A C 1
ATOM 2688 O O . GLN A 1 350 ? -9.333 13.224 -4.185 1.00 86.12 350 GLN A O 1
ATOM 2693 N N . LYS A 1 351 ? -7.269 14.100 -4.233 1.00 82.88 351 LYS A N 1
ATOM 2694 C CA . LYS A 1 351 ? -6.593 12.927 -3.647 1.00 82.88 351 LYS A CA 1
ATOM 2695 C C . LYS A 1 351 ? -7.028 12.619 -2.205 1.00 82.88 351 LYS A C 1
ATOM 2697 O O . LYS A 1 351 ? -6.886 11.484 -1.759 1.00 82.88 351 LYS A O 1
ATOM 2702 N N . MET A 1 352 ? -7.543 13.607 -1.472 1.00 80.31 352 MET A N 1
ATOM 2703 C CA . MET A 1 352 ? -8.013 13.461 -0.086 1.00 80.31 352 MET A CA 1
ATOM 2704 C C . MET A 1 352 ? -9.498 13.087 -0.002 1.00 80.31 352 MET A C 1
ATOM 2706 O O . MET A 1 352 ? -9.914 12.421 0.948 1.00 80.31 352 MET A O 1
ATOM 2710 N N . LEU A 1 353 ? -10.296 13.487 -0.993 1.00 80.50 353 LEU A N 1
ATOM 2711 C CA . LEU A 1 353 ? -11.730 13.214 -1.087 1.00 80.50 353 LEU A CA 1
ATOM 2712 C C . LEU A 1 353 ? -11.971 11.834 -1.712 1.00 80.50 353 LEU A C 1
ATOM 2714 O O . LEU A 1 353 ? -12.481 11.704 -2.820 1.00 80.50 353 LEU A O 1
ATOM 2718 N N . VAL A 1 354 ? -11.574 10.787 -0.989 1.00 71.50 354 VAL A N 1
ATOM 2719 C CA . VAL A 1 354 ? -11.710 9.399 -1.447 1.00 71.50 354 VAL A CA 1
ATOM 2720 C C . VAL A 1 354 ? -13.110 8.859 -1.113 1.00 71.50 354 VAL A C 1
ATOM 2722 O O . VAL A 1 354 ? -13.497 8.875 0.064 1.00 71.50 354 VAL A O 1
ATOM 2725 N N . PRO A 1 355 ? -13.861 8.335 -2.102 1.00 68.50 355 PRO A N 1
ATOM 2726 C CA . PRO A 1 355 ? -15.148 7.681 -1.884 1.00 68.50 355 PRO A CA 1
ATOM 2727 C C . PRO A 1 355 ? -15.121 6.593 -0.808 1.00 68.50 355 PRO A C 1
ATOM 2729 O O . PRO A 1 355 ? -14.133 5.881 -0.628 1.00 68.50 355 PRO A O 1
ATOM 2732 N N . GLY A 1 356 ? -16.236 6.437 -0.097 1.00 62.22 356 GLY A N 1
ATOM 2733 C CA . GLY A 1 356 ? -16.444 5.335 0.844 1.00 62.22 356 GLY A CA 1
ATOM 2734 C C . GLY A 1 356 ? -15.958 5.603 2.268 1.00 62.22 356 GLY A C 1
ATOM 2735 O O . GLY A 1 356 ? -16.524 5.029 3.185 1.00 62.22 356 GLY A O 1
ATOM 2736 N N . LYS A 1 357 ? -15.007 6.520 2.500 1.00 68.75 357 LYS A N 1
ATOM 2737 C CA . LYS A 1 357 ? -14.563 6.894 3.865 1.00 68.75 357 LYS A CA 1
ATOM 2738 C C . LYS A 1 357 ? -15.477 7.918 4.555 1.00 68.75 357 LYS A C 1
ATOM 2740 O O . LYS A 1 357 ? -15.489 8.019 5.782 1.00 68.75 357 LYS A O 1
ATOM 2745 N N . ILE A 1 358 ? -16.228 8.690 3.772 1.00 82.69 358 ILE A N 1
ATOM 2746 C CA . ILE A 1 358 ? -17.101 9.770 4.239 1.00 82.69 358 ILE A CA 1
ATOM 2747 C C . ILE A 1 358 ? -18.525 9.225 4.418 1.00 82.69 358 ILE A C 1
ATOM 2749 O O . ILE A 1 358 ? -19.153 8.771 3.462 1.00 82.69 358 ILE A O 1
ATOM 2753 N N . HIS A 1 359 ? -19.060 9.288 5.639 1.00 88.75 359 HIS A N 1
ATOM 2754 C CA . HIS A 1 359 ? -20.393 8.764 5.964 1.00 88.75 359 HIS A CA 1
ATOM 2755 C C . HIS A 1 359 ? -21.510 9.722 5.553 1.00 88.75 359 HIS A C 1
ATOM 2757 O O . HIS A 1 359 ? -22.590 9.265 5.184 1.00 88.75 359 HIS A O 1
ATOM 2763 N N . HIS A 1 360 ? -21.238 11.030 5.613 1.00 93.00 360 HIS A N 1
ATOM 2764 C CA . HIS A 1 360 ? -22.151 12.087 5.189 1.00 93.00 360 HIS A CA 1
ATOM 2765 C C . HIS A 1 360 ? -21.402 13.184 4.439 1.00 93.00 360 HIS A C 1
ATOM 2767 O O . HIS A 1 360 ? -20.319 13.588 4.853 1.00 93.00 360 HIS A O 1
ATOM 2773 N N . VAL A 1 361 ? -22.005 13.716 3.382 1.00 95.50 361 VAL A N 1
ATOM 2774 C CA . VAL A 1 361 ? -21.537 14.931 2.705 1.00 95.50 361 VAL A CA 1
ATOM 2775 C C . VAL A 1 361 ? -22.574 16.021 2.926 1.00 95.50 361 VAL A C 1
ATOM 2777 O O . VAL A 1 361 ? -23.734 15.852 2.553 1.00 95.50 361 VAL A O 1
ATOM 2780 N N . LEU A 1 362 ? -22.171 17.130 3.536 1.00 97.38 362 LEU A N 1
ATOM 2781 C CA . LEU A 1 362 ? -22.986 18.321 3.734 1.00 97.38 362 LEU A CA 1
ATOM 2782 C C . LEU A 1 362 ? -22.479 19.390 2.770 1.00 97.38 362 LEU A C 1
ATOM 2784 O O . LEU A 1 362 ? -21.368 19.895 2.918 1.00 97.38 362 LEU A O 1
ATOM 2788 N N . CYS A 1 363 ? -23.284 19.694 1.760 1.00 96.12 363 CYS A N 1
ATOM 2789 C CA . CYS A 1 363 ? -22.958 20.673 0.740 1.00 96.12 363 CYS A CA 1
ATOM 2790 C C . CYS A 1 363 ? -23.776 21.945 0.955 1.00 96.12 363 CYS A C 1
ATOM 2792 O O . CYS A 1 363 ? -25.008 21.883 0.976 1.00 96.12 363 CYS A O 1
ATOM 2794 N N . THR A 1 364 ? -23.101 23.085 1.096 1.00 95.81 364 THR A N 1
ATOM 2795 C CA . THR A 1 364 ? -23.754 24.388 1.288 1.00 95.81 364 THR A CA 1
ATOM 2796 C C . THR A 1 364 ? -24.237 25.024 -0.016 1.00 95.81 364 THR A C 1
ATOM 2798 O O . THR A 1 364 ? -24.845 26.081 0.055 1.00 95.81 364 THR A O 1
ATOM 2801 N N . GLY A 1 365 ? -24.029 24.401 -1.182 1.00 91.88 365 GLY A N 1
ATOM 2802 C CA . GLY A 1 365 ? -24.482 24.907 -2.487 1.00 91.88 365 GLY A CA 1
ATOM 2803 C C . GLY A 1 365 ? -23.379 25.600 -3.296 1.00 91.88 365 GLY A C 1
ATOM 2804 O O . GLY A 1 365 ? -22.203 25.535 -2.934 1.00 91.88 365 GLY A O 1
ATOM 2805 N N . ASN A 1 366 ? -23.765 26.239 -4.403 1.00 91.69 366 ASN A N 1
ATOM 2806 C CA . ASN A 1 366 ? -22.893 26.846 -5.416 1.00 91.69 366 ASN A CA 1
ATOM 2807 C C . ASN A 1 366 ? -21.932 25.835 -6.070 1.00 91.69 366 ASN A C 1
ATOM 2809 O O . ASN A 1 366 ? -20.728 26.075 -6.214 1.00 91.69 366 ASN A O 1
ATOM 2813 N N . MET A 1 367 ? -22.479 24.682 -6.465 1.00 86.81 367 MET A N 1
ATOM 2814 C CA . MET A 1 367 ? -21.771 23.696 -7.295 1.00 86.81 367 MET A CA 1
ATOM 2815 C C . MET A 1 367 ? -22.018 23.926 -8.790 1.00 86.81 367 MET A C 1
ATOM 2817 O O . MET A 1 367 ? -21.232 23.437 -9.595 1.00 86.81 367 MET A O 1
ATOM 2821 N N . ILE A 1 368 ? -23.056 24.699 -9.140 1.00 85.44 368 ILE A N 1
ATOM 2822 C CA . ILE A 1 368 ? -23.450 25.139 -10.486 1.00 85.44 368 ILE A CA 1
ATOM 2823 C C . ILE A 1 368 ? -23.949 24.007 -11.393 1.00 85.44 368 ILE A C 1
ATOM 2825 O O . ILE A 1 368 ? -25.089 24.062 -11.845 1.00 85.44 368 ILE A O 1
ATOM 2829 N N . CYS A 1 369 ? -23.145 22.977 -11.674 1.00 82.19 369 CYS A N 1
ATOM 2830 C CA . CYS A 1 369 ? -23.525 21.924 -12.620 1.00 82.19 369 CYS A CA 1
ATOM 2831 C C . CYS A 1 369 ? -23.901 20.587 -11.959 1.00 82.19 369 CYS A C 1
ATOM 2833 O O . CYS A 1 369 ? -23.493 20.245 -10.845 1.00 82.19 369 CYS A O 1
ATOM 2835 N N . LYS A 1 370 ? -24.696 19.788 -12.681 1.00 82.75 370 LYS A N 1
ATOM 2836 C CA . LYS A 1 370 ? -25.193 18.483 -12.220 1.00 82.75 370 LYS A CA 1
ATOM 2837 C C . LYS A 1 370 ? -24.063 17.478 -12.006 1.00 82.75 370 LYS A C 1
ATOM 2839 O O . LYS A 1 370 ? -24.142 16.648 -11.101 1.00 82.75 370 LYS A O 1
ATOM 2844 N N . GLU A 1 371 ? -23.021 17.560 -12.822 1.00 84.62 371 GLU A N 1
ATOM 2845 C CA . GLU A 1 371 ? -21.835 16.712 -12.770 1.00 84.62 371 GLU A CA 1
ATOM 2846 C C . GLU A 1 371 ? -21.141 16.853 -11.413 1.00 84.62 371 GLU A C 1
ATOM 2848 O O . GLU A 1 371 ? -20.873 15.847 -10.759 1.00 84.62 371 GLU A O 1
ATOM 2853 N N . GLN A 1 372 ? -20.989 18.084 -10.921 1.00 84.19 372 GLN A N 1
ATOM 2854 C CA . GLN A 1 372 ? -20.405 18.354 -9.608 1.00 84.19 372 GLN A CA 1
ATOM 2855 C C . GLN A 1 372 ? -21.236 17.761 -8.460 1.00 84.19 372 GLN A C 1
ATOM 2857 O O . GLN A 1 372 ? -20.693 17.192 -7.513 1.00 84.19 372 GLN A O 1
ATOM 2862 N N . TYR A 1 373 ? -22.568 17.800 -8.544 1.00 84.06 373 TYR A N 1
ATOM 2863 C CA . TYR A 1 373 ? -23.406 17.118 -7.553 1.00 84.06 373 TYR A CA 1
ATOM 2864 C C . TYR A 1 373 ? -23.317 15.590 -7.640 1.00 84.06 373 TYR A C 1
ATOM 2866 O O . TYR A 1 373 ? -23.412 14.914 -6.613 1.00 84.06 373 TYR A O 1
ATOM 2874 N N . ASN A 1 374 ? -23.143 15.031 -8.840 1.00 85.12 374 ASN A N 1
ATOM 2875 C CA . ASN A 1 374 ? -22.934 13.594 -9.015 1.00 85.12 374 ASN A CA 1
ATOM 2876 C C . ASN A 1 374 ? -21.589 13.153 -8.425 1.00 85.12 374 ASN A C 1
ATOM 2878 O O . ASN A 1 374 ? -21.536 12.101 -7.791 1.00 85.12 374 ASN A O 1
ATOM 2882 N N . GLU A 1 375 ? -20.541 13.969 -8.554 1.00 84.19 375 GLU A N 1
ATOM 2883 C CA . GLU A 1 375 ? -19.248 13.738 -7.901 1.00 84.19 375 GLU A CA 1
ATOM 2884 C C . GLU A 1 375 ? -19.400 13.694 -6.375 1.00 84.19 375 GLU A C 1
ATOM 2886 O O . GLU A 1 375 ? -18.948 12.743 -5.741 1.00 84.19 375 GLU A O 1
ATOM 2891 N N . LEU A 1 376 ? -20.139 14.636 -5.774 1.00 84.94 376 LEU A N 1
ATOM 2892 C CA . LEU A 1 376 ? -20.425 14.594 -4.333 1.00 84.94 376 LEU A CA 1
ATOM 2893 C C . LEU A 1 376 ? -21.214 13.342 -3.922 1.00 84.94 376 LEU A C 1
ATOM 2895 O O . LEU A 1 376 ? -20.939 12.757 -2.874 1.00 84.94 376 LEU A O 1
ATOM 2899 N N . ARG A 1 377 ? -22.171 12.897 -4.748 1.00 86.06 377 ARG A N 1
ATOM 2900 C CA . ARG A 1 377 ? -22.925 11.643 -4.540 1.00 86.06 377 ARG A CA 1
ATOM 2901 C C . ARG A 1 377 ? -22.071 10.391 -4.692 1.00 86.06 377 ARG A C 1
ATOM 2903 O O . ARG A 1 377 ? -22.394 9.376 -4.085 1.00 86.06 377 ARG A O 1
ATOM 2910 N N . ALA A 1 378 ? -20.987 10.451 -5.458 1.00 84.50 378 ALA A N 1
ATOM 2911 C CA . ALA A 1 378 ? -20.026 9.360 -5.533 1.00 84.50 378 ALA A CA 1
ATOM 2912 C C . ALA A 1 378 ? -19.187 9.249 -4.248 1.00 84.50 378 ALA A C 1
ATOM 2914 O O . ALA A 1 378 ? -18.759 8.151 -3.900 1.00 84.50 378 ALA A O 1
ATOM 2915 N N . LEU A 1 379 ? -18.984 10.350 -3.509 1.00 78.50 379 LEU A N 1
ATOM 2916 C CA . LEU A 1 379 ? -18.196 10.345 -2.269 1.00 78.50 379 LEU A CA 1
ATOM 2917 C C . LEU A 1 379 ? -18.893 9.626 -1.106 1.00 78.50 379 LEU A C 1
ATOM 2919 O O . LEU A 1 379 ? -18.219 9.001 -0.283 1.00 78.50 379 LEU A O 1
ATOM 2923 N N . SER A 1 380 ? -20.224 9.717 -1.017 1.00 84.50 380 SER A N 1
ATOM 2924 C CA . SER A 1 380 ? -21.005 9.139 0.080 1.00 84.50 380 SER A CA 1
ATOM 2925 C C . SER A 1 380 ? -22.441 8.819 -0.326 1.00 84.50 380 SER A C 1
ATOM 2927 O O . SER A 1 380 ? -23.040 9.526 -1.128 1.00 84.50 380 SER A O 1
ATOM 2929 N N . ALA A 1 381 ? -23.038 7.800 0.298 1.00 79.69 381 ALA A N 1
ATOM 2930 C CA . ALA A 1 381 ? -24.456 7.492 0.119 1.00 79.69 381 ALA A CA 1
ATOM 2931 C C . ALA A 1 381 ? -25.382 8.551 0.753 1.00 79.69 381 ALA A C 1
ATOM 2933 O O . ALA A 1 381 ? -26.497 8.755 0.273 1.00 79.69 381 ALA A O 1
ATOM 2934 N N . ASN A 1 382 ? -24.930 9.247 1.806 1.00 88.00 382 ASN A N 1
ATOM 2935 C CA . ASN A 1 382 ? -25.728 10.255 2.509 1.00 88.00 382 ASN A CA 1
ATOM 2936 C C . ASN A 1 382 ? -25.274 11.667 2.138 1.00 88.00 382 ASN A C 1
ATOM 2938 O O . ASN A 1 382 ? -24.480 12.298 2.839 1.00 88.00 382 ASN A O 1
ATOM 2942 N N . VAL A 1 383 ? -25.794 12.180 1.025 1.00 91.06 383 VAL A N 1
ATOM 2943 C CA . VAL A 1 383 ? -25.481 13.535 0.561 1.00 91.06 383 VAL A CA 1
ATOM 2944 C C . VAL A 1 383 ? -26.634 14.486 0.858 1.00 91.06 383 VAL A C 1
ATOM 2946 O O . VAL A 1 383 ? -27.784 14.283 0.462 1.00 91.06 383 VAL A O 1
ATOM 2949 N N . HIS A 1 384 ? -26.318 15.557 1.573 1.00 95.12 384 HIS A N 1
ATOM 2950 C CA . HIS A 1 384 ? -27.247 16.581 2.015 1.00 95.12 384 HIS A CA 1
ATOM 2951 C C . HIS A 1 384 ? -26.830 17.909 1.391 1.00 95.12 384 HIS A C 1
ATOM 2953 O O . HIS A 1 384 ? -25.849 18.513 1.806 1.00 95.12 384 HIS A O 1
ATOM 2959 N N . ILE A 1 385 ? -27.578 18.338 0.378 1.00 93.88 385 ILE A N 1
ATOM 2960 C CA . ILE A 1 385 ? -27.309 19.558 -0.386 1.00 93.88 385 ILE A CA 1
ATOM 2961 C C . ILE A 1 385 ? -28.414 20.565 -0.088 1.00 93.88 385 ILE A C 1
ATOM 2963 O O . ILE A 1 385 ? -29.584 20.176 0.023 1.00 93.88 385 ILE A O 1
ATOM 2967 N N . VAL A 1 386 ? -28.030 21.831 0.028 1.00 94.31 386 VAL A N 1
ATOM 2968 C CA . VAL A 1 386 ? -28.934 22.983 -0.052 1.00 94.31 386 VAL A CA 1
ATOM 2969 C C . VAL A 1 386 ? -28.593 23.825 -1.275 1.00 94.31 386 VAL A C 1
ATOM 2971 O O . VAL A 1 386 ? -27.466 23.767 -1.765 1.00 94.31 386 VAL A O 1
ATOM 2974 N N . SER A 1 387 ? -29.568 24.578 -1.775 1.00 92.12 387 SER A N 1
ATOM 2975 C CA . SER A 1 387 ? -29.367 25.433 -2.945 1.00 92.12 387 SER A CA 1
ATOM 2976 C C . SER A 1 387 ? -28.542 26.669 -2.597 1.00 92.12 387 SER A C 1
ATOM 2978 O O . SER A 1 387 ? -28.872 27.395 -1.653 1.00 92.12 387 SER A O 1
ATOM 2980 N N . GLY A 1 388 ? -27.502 26.922 -3.389 1.00 91.81 388 GLY A N 1
ATOM 2981 C CA . GLY A 1 388 ? -26.828 28.209 -3.449 1.00 91.81 388 GLY A CA 1
ATOM 2982 C C . GLY A 1 388 ? -27.567 29.208 -4.338 1.00 91.81 388 GLY A C 1
ATOM 2983 O O . GLY A 1 388 ? -28.513 28.851 -5.040 1.00 91.81 388 GLY A O 1
ATOM 2984 N N . ASP A 1 389 ? -27.147 30.470 -4.286 1.00 90.00 389 ASP A N 1
ATOM 2985 C CA . ASP A 1 389 ? -27.708 31.558 -5.094 1.00 90.00 389 ASP A CA 1
ATOM 2986 C C . ASP A 1 389 ? -27.264 31.506 -6.566 1.00 90.00 389 ASP A C 1
ATOM 2988 O O . ASP A 1 389 ? -27.920 32.089 -7.423 1.00 90.00 389 ASP A O 1
ATOM 2992 N N . CYS A 1 390 ? -26.175 30.789 -6.865 1.00 85.31 390 CYS A N 1
ATOM 2993 C CA . CYS A 1 390 ? -25.678 30.552 -8.224 1.00 85.31 390 CYS A CA 1
ATOM 2994 C C . CYS A 1 390 ? -26.102 29.184 -8.799 1.00 85.31 390 CYS A C 1
ATOM 2996 O O . CYS A 1 390 ? -25.669 28.833 -9.896 1.00 85.31 390 CYS A O 1
ATOM 2998 N N . ASP A 1 391 ? -26.901 28.397 -8.071 1.00 86.00 391 ASP A N 1
ATOM 2999 C CA . ASP A 1 391 ? -27.399 27.099 -8.535 1.00 86.00 391 ASP A CA 1
ATOM 3000 C C . ASP A 1 391 ? -28.742 27.294 -9.272 1.00 86.00 391 ASP A C 1
ATOM 3002 O O . ASP A 1 391 ? -29.814 27.281 -8.663 1.00 86.00 391 ASP A O 1
ATOM 3006 N N . GLU A 1 392 ? -28.688 27.517 -10.588 1.00 68.81 392 GLU A N 1
ATOM 3007 C CA . GLU A 1 392 ? -29.880 27.710 -11.431 1.00 68.81 392 GLU A CA 1
ATOM 3008 C C . GLU A 1 392 ? -30.758 26.444 -11.482 1.00 68.81 392 GLU A C 1
ATOM 3010 O O . GLU A 1 392 ? -30.253 25.327 -11.593 1.00 68.81 392 GLU A O 1
ATOM 3015 N N . GLU A 1 393 ? -32.086 26.616 -11.387 1.00 59.91 393 GLU A N 1
ATOM 3016 C CA . GLU A 1 393 ? -33.093 25.533 -11.430 1.00 59.91 393 GLU A CA 1
ATOM 3017 C C . GLU A 1 393 ? -32.763 24.316 -10.537 1.00 59.91 393 GLU A C 1
ATOM 3019 O O . GLU A 1 393 ? -32.992 23.154 -10.890 1.00 59.91 393 GLU A O 1
ATOM 3024 N N . SER A 1 394 ? -32.215 24.567 -9.345 1.00 64.69 394 SER A N 1
ATOM 3025 C CA . SER A 1 394 ? -31.828 23.498 -8.428 1.00 64.69 394 SER A CA 1
ATOM 3026 C C . SER A 1 394 ? -33.057 22.815 -7.798 1.00 64.69 394 SER A C 1
ATOM 3028 O O . SER A 1 394 ? -33.977 23.447 -7.283 1.00 64.69 394 SER A O 1
ATOM 3030 N N . ILE A 1 395 ? -33.060 21.477 -7.796 1.00 78.88 395 ILE A N 1
ATOM 3031 C CA . ILE A 1 395 ? -34.063 20.643 -7.103 1.00 78.88 395 ILE A CA 1
ATOM 3032 C C . ILE A 1 395 ? -33.834 20.581 -5.579 1.00 78.88 395 ILE A C 1
ATOM 3034 O O . ILE A 1 395 ? -34.446 19.760 -4.888 1.00 78.88 395 ILE A O 1
ATOM 3038 N N . PHE A 1 396 ? -32.888 21.364 -5.053 1.00 88.50 396 PHE A N 1
ATOM 3039 C CA . PHE A 1 396 ? -32.431 21.274 -3.671 1.00 88.50 396 PHE A CA 1
ATOM 3040 C C . PHE A 1 396 ? -33.134 22.306 -2.780 1.00 88.50 396 PHE A C 1
ATOM 3042 O O . PHE A 1 396 ? -33.423 23.417 -3.216 1.00 88.50 396 PHE A O 1
ATOM 3049 N N . PRO A 1 397 ? -33.420 21.969 -1.511 1.00 92.88 397 PRO A N 1
ATOM 3050 C CA . PRO A 1 397 ? -34.088 22.894 -0.603 1.00 92.88 397 PRO A CA 1
ATOM 3051 C C . PRO A 1 397 ? -33.172 24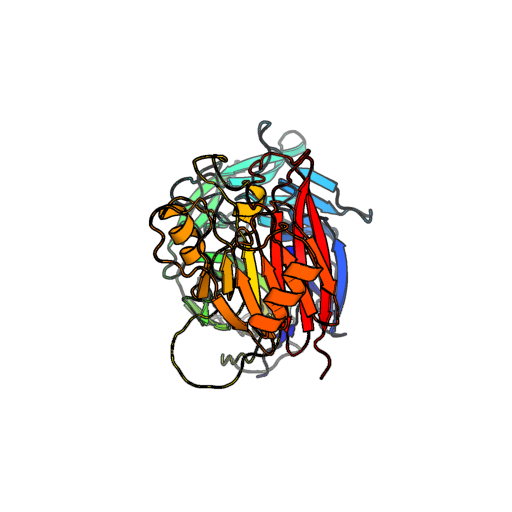.061 -0.206 1.00 92.88 397 PRO A C 1
ATOM 3053 O O . PRO A 1 397 ? -31.953 23.920 -0.157 1.00 92.88 397 PRO A O 1
ATOM 3056 N N . GLU A 1 398 ? -33.755 25.196 0.177 1.00 91.25 398 GLU A N 1
ATOM 3057 C CA . GLU A 1 398 ? -33.005 26.364 0.676 1.00 91.25 398 GLU A CA 1
ATOM 3058 C C . GLU A 1 398 ? -32.305 26.120 2.022 1.00 91.25 398 GLU A C 1
ATOM 3060 O O . GLU A 1 398 ? -31.295 26.750 2.342 1.00 91.25 398 GLU A O 1
ATOM 3065 N N . SER A 1 399 ? -32.858 25.217 2.833 1.00 94.81 399 SER A N 1
ATOM 3066 C CA . SER A 1 399 ? -32.306 24.827 4.127 1.00 94.81 399 SER A CA 1
ATOM 3067 C C . SER A 1 399 ? -32.560 23.350 4.395 1.00 94.81 399 SER A C 1
ATOM 3069 O O . SER A 1 399 ? -33.530 22.766 3.904 1.00 94.81 399 SER A O 1
ATOM 3071 N N . LYS A 1 400 ? -31.692 22.724 5.189 1.00 96.12 400 LYS A N 1
ATOM 3072 C CA . LYS A 1 400 ? -31.834 21.317 5.566 1.00 96.12 400 LYS A CA 1
ATOM 3073 C C . LYS A 1 400 ? -31.360 21.096 6.991 1.00 96.12 400 LYS A C 1
ATOM 3075 O O . LYS A 1 400 ? -30.343 21.640 7.401 1.00 96.12 400 LYS A O 1
ATOM 3080 N N . ILE A 1 401 ? -32.093 20.283 7.745 1.00 97.38 401 ILE A N 1
ATOM 3081 C CA . ILE A 1 401 ? -31.672 19.826 9.071 1.00 97.38 401 ILE A CA 1
ATOM 3082 C C . ILE A 1 401 ? -31.393 18.334 8.975 1.00 97.38 401 ILE A C 1
ATOM 3084 O O . ILE A 1 401 ? -32.226 17.570 8.490 1.00 97.38 401 ILE A O 1
ATOM 3088 N N . VAL A 1 402 ? -30.219 17.928 9.438 1.00 95.69 402 VAL A N 1
ATOM 3089 C CA . VAL A 1 402 ? -29.785 16.533 9.486 1.00 95.69 402 VAL A CA 1
ATOM 3090 C C . VAL A 1 402 ? -29.416 16.208 10.924 1.00 95.69 402 VAL A C 1
ATOM 3092 O O . VAL A 1 402 ? -28.824 17.031 11.616 1.00 95.69 402 VAL A O 1
ATOM 3095 N N . THR A 1 403 ? -29.788 15.022 11.392 1.00 94.50 403 THR A N 1
ATOM 3096 C CA . THR A 1 403 ? -29.342 14.530 12.700 1.00 94.50 403 THR A CA 1
ATOM 3097 C C . THR A 1 403 ? -28.259 13.492 12.464 1.00 94.50 403 THR A C 1
ATOM 3099 O O . THR A 1 403 ? -28.516 12.511 11.773 1.00 94.50 403 THR A O 1
ATOM 3102 N N . ILE A 1 404 ? -27.062 13.740 12.997 1.00 92.00 404 ILE A N 1
ATOM 3103 C CA . ILE A 1 404 ? -25.897 12.851 12.895 1.00 92.00 404 ILE A CA 1
ATOM 3104 C C . ILE A 1 404 ? -25.383 12.629 14.320 1.00 92.00 404 ILE A C 1
ATOM 3106 O O . ILE A 1 404 ? -25.102 13.593 15.043 1.00 92.00 404 ILE A O 1
ATOM 3110 N N . GLY A 1 405 ? -25.329 11.376 14.772 1.00 87.75 405 GLY A N 1
ATOM 3111 C CA . GLY A 1 405 ? -25.178 11.051 16.189 1.00 87.75 405 GLY A CA 1
ATOM 3112 C C . GLY A 1 405 ? -26.194 11.787 17.080 1.00 87.75 405 GLY A C 1
ATOM 3113 O O . GLY A 1 405 ? -27.404 11.704 16.882 1.00 87.75 405 GLY A O 1
ATOM 3114 N N . GLN A 1 406 ? -25.701 12.527 18.080 1.00 89.38 406 GLN A N 1
ATOM 3115 C CA . GLN A 1 406 ? -26.527 13.300 19.026 1.00 89.38 406 GLN A CA 1
ATOM 3116 C C . GLN A 1 406 ? -26.716 14.774 18.625 1.00 89.38 406 GLN A C 1
ATOM 3118 O O . GLN A 1 406 ? -27.255 15.567 19.408 1.00 89.38 406 GLN A O 1
ATOM 3123 N N . PHE A 1 407 ? -26.241 15.164 17.440 1.00 94.19 407 PHE A N 1
ATOM 3124 C CA . PHE A 1 407 ? -26.205 16.552 16.997 1.00 94.19 407 PHE A CA 1
ATOM 3125 C C . PHE A 1 407 ? -27.260 16.812 15.934 1.00 94.19 407 PHE A C 1
ATOM 3127 O O . PHE A 1 407 ? -27.345 16.103 14.931 1.00 94.19 407 PHE A O 1
ATOM 3134 N N . ARG A 1 408 ? -28.027 17.885 16.127 1.00 96.56 408 ARG A N 1
ATOM 3135 C CA . ARG A 1 408 ? -28.840 18.467 15.058 1.00 96.56 408 ARG A CA 1
ATOM 3136 C C . ARG A 1 408 ? -27.977 19.450 14.286 1.00 96.56 408 ARG A C 1
ATOM 3138 O O . ARG A 1 408 ? -27.493 20.418 14.867 1.00 96.56 408 ARG A O 1
ATOM 3145 N N . ILE A 1 409 ? -27.786 19.204 13.000 1.00 98.00 409 ILE A N 1
ATOM 3146 C CA . ILE A 1 409 ? -26.945 20.006 12.117 1.00 98.00 409 ILE A CA 1
ATOM 3147 C C . ILE A 1 409 ? -27.845 20.712 11.108 1.00 98.00 409 ILE A C 1
ATOM 3149 O O . ILE A 1 409 ? -28.558 20.063 10.345 1.00 98.00 409 ILE A O 1
ATOM 3153 N N . GLY A 1 410 ? -27.848 22.041 11.132 1.00 97.75 410 GLY A N 1
ATOM 3154 C CA . GLY A 1 410 ? -28.527 22.874 10.144 1.00 97.75 410 GLY A CA 1
ATOM 3155 C C . GLY A 1 410 ? -27.574 23.236 9.018 1.00 97.75 410 GLY A C 1
ATOM 3156 O O . GLY A 1 410 ? -26.427 23.575 9.282 1.00 97.75 410 GLY A O 1
ATOM 3157 N N . ILE A 1 411 ? -28.052 23.172 7.784 1.00 98.00 411 ILE A N 1
ATOM 3158 C CA . ILE A 1 411 ? -27.311 23.524 6.576 1.00 98.00 411 ILE A CA 1
ATOM 3159 C C . ILE A 1 411 ? -28.125 24.584 5.851 1.00 98.00 411 ILE A C 1
ATOM 3161 O O . ILE A 1 411 ? -29.328 24.401 5.638 1.00 98.00 411 ILE A O 1
ATOM 3165 N N . ILE A 1 412 ? -27.465 25.671 5.482 1.00 96.31 412 ILE A N 1
ATOM 3166 C CA . ILE A 1 412 ? -27.985 26.735 4.623 1.00 96.31 412 ILE A CA 1
ATOM 3167 C C . ILE A 1 412 ? -26.842 27.250 3.753 1.00 96.31 412 ILE A C 1
ATOM 3169 O O . ILE A 1 412 ? -25.676 27.107 4.120 1.00 96.31 412 ILE A O 1
ATOM 3173 N N . HIS A 1 413 ? -27.156 27.878 2.622 1.00 94.12 413 HIS A N 1
ATOM 3174 C CA . HIS A 1 413 ? -26.097 28.493 1.832 1.00 94.12 413 HIS A CA 1
ATOM 3175 C C . HIS A 1 413 ? -25.555 29.754 2.506 1.00 94.12 413 HIS A C 1
ATOM 3177 O O . HIS A 1 413 ? -24.361 29.984 2.477 1.00 94.12 413 HIS A O 1
ATOM 3183 N N . GLY A 1 414 ? -26.391 30.549 3.178 1.00 90.44 414 GLY A N 1
ATOM 3184 C CA . GLY A 1 414 ? -25.948 31.761 3.883 1.00 90.44 414 GLY A CA 1
ATOM 3185 C C . GLY A 1 414 ? -26.174 33.062 3.107 1.00 90.44 414 GLY A C 1
ATOM 3186 O O . GLY A 1 414 ? -2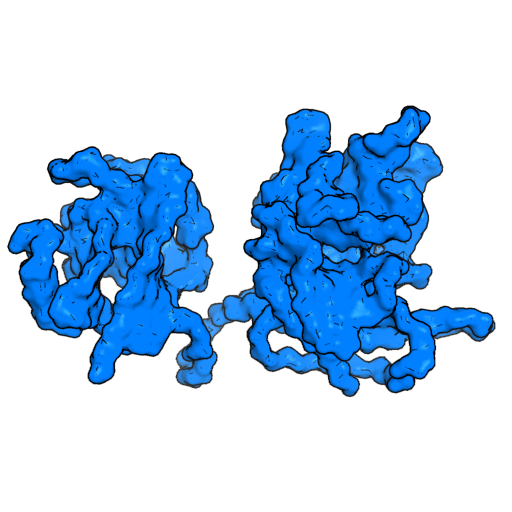6.230 34.118 3.733 1.00 90.44 414 GLY A O 1
ATOM 3187 N N . HIS A 1 415 ? -26.446 33.003 1.795 1.00 90.19 415 HIS A N 1
ATOM 3188 C CA . HIS A 1 415 ? -26.947 34.159 1.025 1.00 90.19 415 HIS A CA 1
ATOM 3189 C C . HIS A 1 415 ? -28.261 34.717 1.601 1.00 90.19 415 HIS A C 1
ATOM 3191 O O . HIS A 1 415 ? -28.539 35.908 1.487 1.00 90.19 415 HIS A O 1
ATOM 3197 N N . GLN A 1 416 ? -29.035 33.857 2.273 1.00 89.44 416 GLN A N 1
ATOM 3198 C CA . GLN A 1 416 ? -30.295 34.194 2.940 1.00 89.44 416 GLN A CA 1
ATOM 3199 C C . GLN A 1 416 ? -30.114 35.055 4.204 1.00 89.44 416 GLN A C 1
ATOM 3201 O O . GLN A 1 416 ? -31.104 35.514 4.774 1.00 89.44 416 GLN A O 1
ATOM 3206 N N . ILE A 1 417 ? -28.882 35.231 4.696 1.00 87.06 417 ILE A N 1
ATOM 3207 C CA . ILE A 1 417 ? -28.596 35.921 5.958 1.00 87.06 417 ILE A CA 1
ATOM 3208 C C . ILE A 1 417 ? -28.011 37.293 5.670 1.00 87.06 417 ILE A C 1
ATOM 3210 O O . ILE A 1 417 ? -26.929 37.398 5.114 1.00 87.06 417 ILE A O 1
ATOM 3214 N N . ILE A 1 418 ? -28.685 38.348 6.117 1.00 82.62 418 ILE A N 1
ATOM 3215 C CA . ILE A 1 418 ? -28.204 39.722 5.972 1.00 82.62 418 ILE A CA 1
ATOM 3216 C C . ILE A 1 418 ? -28.041 40.324 7.374 1.00 82.62 418 ILE A C 1
ATOM 3218 O O . ILE A 1 418 ? -29.031 40.364 8.107 1.00 82.62 418 ILE A O 1
ATOM 3222 N N . PRO A 1 419 ? -26.849 40.827 7.748 1.00 85.88 419 PRO A N 1
ATOM 3223 C CA . PRO A 1 419 ? -25.597 40.832 6.977 1.00 85.88 419 PRO A CA 1
ATOM 3224 C C . PRO A 1 419 ? -24.947 39.439 6.853 1.00 85.88 419 PRO A C 1
ATOM 3226 O O . PRO A 1 419 ? -25.021 38.628 7.777 1.00 85.88 419 PRO A O 1
ATOM 3229 N N . TRP A 1 420 ? -24.281 39.161 5.725 1.00 84.94 420 TRP A N 1
ATOM 3230 C CA . TRP A 1 420 ? -23.640 37.861 5.482 1.00 84.94 420 TRP A CA 1
ATOM 3231 C C . TRP A 1 420 ? -22.562 37.562 6.527 1.00 84.94 420 TRP A C 1
ATOM 3233 O O . TRP A 1 420 ? -21.689 38.390 6.777 1.00 84.94 420 TRP A O 1
ATOM 3243 N N . GLY A 1 421 ? -22.612 36.370 7.123 1.00 81.06 421 GLY A N 1
ATOM 3244 C CA . GLY A 1 421 ? -21.647 35.942 8.140 1.00 81.06 421 GLY A CA 1
ATOM 3245 C C . GLY A 1 421 ? -21.774 36.653 9.494 1.00 81.06 421 GLY A C 1
ATOM 3246 O O . GLY A 1 421 ? -20.966 36.387 10.381 1.00 81.06 421 GLY A O 1
ATOM 3247 N N . ASP A 1 422 ? -22.772 37.528 9.691 1.00 87.50 422 ASP A N 1
ATOM 3248 C CA . ASP A 1 422 ? -22.959 38.226 10.964 1.00 87.50 422 ASP A CA 1
ATOM 3249 C C . ASP A 1 422 ? -23.294 37.234 12.100 1.00 87.50 422 ASP A C 1
ATOM 3251 O O . ASP A 1 422 ? -24.308 36.525 12.033 1.00 87.50 422 ASP A O 1
ATOM 3255 N N . PRO A 1 423 ? -22.501 37.194 13.189 1.00 88.00 423 PRO A N 1
ATOM 3256 C CA . PRO A 1 423 ? -22.702 36.228 14.260 1.00 88.00 423 PRO A CA 1
ATOM 3257 C C . PRO A 1 423 ? -24.058 36.325 14.964 1.00 88.00 423 PRO A C 1
ATOM 3259 O O . PRO A 1 423 ? -24.477 35.348 15.580 1.00 88.00 423 PRO A O 1
ATOM 3262 N N . LEU A 1 424 ? -24.723 37.486 15.012 1.00 90.19 424 LEU A N 1
ATOM 3263 C CA . LEU A 1 424 ? -26.037 37.614 15.668 1.00 90.19 424 LEU A CA 1
ATOM 3264 C C . LEU A 1 424 ? -27.146 37.040 14.786 1.00 90.19 424 LEU A C 1
ATOM 3266 O O . LEU A 1 424 ? -27.994 36.286 15.270 1.00 90.19 424 LEU A O 1
ATOM 3270 N N . SER A 1 425 ? -27.086 37.338 13.494 1.00 91.75 425 SER A N 1
ATOM 3271 C CA . SER A 1 425 ? -28.004 36.835 12.476 1.00 91.75 425 SER A CA 1
ATOM 3272 C C . SER A 1 425 ? -27.890 35.314 12.335 1.00 91.75 425 SER A C 1
ATOM 3274 O O . SER A 1 425 ? -28.902 34.610 12.342 1.00 91.75 425 SER A O 1
ATOM 3276 N N . LEU A 1 426 ? -26.662 34.783 12.350 1.00 93.12 426 LEU A N 1
ATOM 3277 C CA . LEU A 1 426 ? -26.401 33.342 12.405 1.00 93.12 426 LEU A CA 1
ATOM 3278 C C . LEU A 1 426 ? -27.010 32.694 13.655 1.00 93.12 426 LEU A C 1
ATOM 3280 O O . LEU A 1 426 ? -27.683 31.668 13.548 1.00 93.12 426 LEU A O 1
ATOM 3284 N N . SER A 1 427 ? -26.847 33.299 14.838 1.00 93.31 427 SER A N 1
ATOM 3285 C CA . SER A 1 427 ? -27.481 32.795 16.066 1.00 93.31 427 SER A CA 1
ATOM 3286 C C . SER A 1 427 ? -29.012 32.818 15.985 1.00 93.31 427 SER A C 1
ATOM 3288 O O . SER A 1 427 ? -29.663 31.888 16.457 1.00 93.31 427 SER A O 1
ATOM 3290 N N . ALA A 1 428 ? -29.616 33.835 15.365 1.00 93.06 428 ALA A N 1
ATOM 3291 C CA . ALA A 1 428 ? -31.064 33.881 15.166 1.00 93.06 428 ALA A CA 1
ATOM 3292 C C . ALA A 1 428 ? -31.557 32.721 14.283 1.00 93.06 428 ALA A C 1
ATOM 3294 O O . ALA A 1 428 ? -32.530 32.049 14.636 1.00 93.06 428 ALA A O 1
ATOM 3295 N N . VAL A 1 429 ? -30.855 32.433 13.183 1.00 94.00 429 VAL A N 1
ATOM 3296 C CA . VAL A 1 429 ? -31.185 31.309 12.294 1.00 94.00 429 VAL A CA 1
ATOM 3297 C C . VAL A 1 429 ? -30.952 29.963 12.976 1.00 94.00 429 VAL A C 1
ATOM 3299 O O . VAL A 1 429 ? -31.823 29.097 12.920 1.00 94.00 429 VAL A O 1
ATOM 3302 N N . GLN A 1 430 ? -29.842 29.800 13.699 1.00 96.25 430 GLN A N 1
ATOM 3303 C CA . GLN A 1 430 ? -29.567 28.595 14.484 1.00 96.25 430 GLN A CA 1
ATOM 3304 C C . GLN A 1 430 ? -30.698 28.312 15.485 1.00 96.25 430 GLN A C 1
ATOM 3306 O O . GLN A 1 430 ? -31.165 27.173 15.565 1.00 96.25 430 GLN A O 1
ATOM 3311 N N . ARG A 1 431 ? -31.182 29.333 16.210 1.00 94.81 431 ARG A N 1
ATOM 3312 C CA . ARG A 1 431 ? -32.314 29.199 17.144 1.00 94.81 431 ARG A CA 1
ATOM 3313 C C . ARG A 1 431 ? -33.614 28.868 16.417 1.00 94.81 431 ARG A C 1
ATOM 3315 O O . ARG A 1 431 ? -34.324 27.965 16.851 1.00 94.81 431 ARG A O 1
ATOM 3322 N N . LYS A 1 432 ? -33.895 29.536 15.292 1.00 94.62 432 LYS A N 1
ATOM 3323 C CA . LYS A 1 432 ? -35.072 29.266 14.447 1.00 94.62 432 LYS A CA 1
ATOM 3324 C C . LYS A 1 432 ? -35.096 27.815 13.956 1.00 94.62 432 LYS A C 1
ATOM 3326 O O . LYS A 1 432 ? -36.142 27.177 13.990 1.00 94.62 432 LYS A O 1
ATOM 3331 N N . MET A 1 433 ? -33.951 27.288 13.525 1.00 95.50 433 MET A N 1
ATOM 3332 C CA . MET A 1 433 ? -33.806 25.897 13.077 1.00 95.50 433 MET A CA 1
ATOM 3333 C C . MET A 1 433 ? -33.692 24.907 14.246 1.00 95.50 433 MET A C 1
ATOM 3335 O O . MET A 1 433 ? -33.875 23.703 14.059 1.00 95.50 433 MET A O 1
ATOM 3339 N N . ASN A 1 434 ? -33.416 25.404 15.455 1.00 95.50 434 ASN A N 1
ATOM 3340 C CA . ASN A 1 434 ? -33.194 24.626 16.669 1.00 95.50 434 ASN A CA 1
ATOM 3341 C C . ASN A 1 434 ? -32.107 23.548 16.474 1.00 95.50 434 ASN A C 1
ATOM 3343 O O . ASN A 1 434 ? -32.349 22.353 16.648 1.00 95.50 434 ASN A O 1
ATOM 3347 N N . VAL A 1 435 ? -30.913 23.976 16.052 1.00 96.62 435 VAL A N 1
ATOM 3348 C CA . VAL A 1 435 ? -29.782 23.082 15.728 1.00 96.62 435 VAL A CA 1
ATOM 3349 C C . VAL A 1 435 ? -28.611 23.263 16.691 1.00 96.62 435 VAL A C 1
ATOM 3351 O O . VAL A 1 435 ? -28.422 24.331 17.258 1.00 96.62 435 VAL A O 1
ATOM 3354 N N . ASP A 1 436 ? -27.820 22.222 16.918 1.00 95.75 436 ASP A N 1
ATOM 3355 C CA . ASP A 1 436 ? -26.609 22.292 17.745 1.00 95.75 436 ASP A CA 1
ATOM 3356 C C . ASP A 1 436 ? -25.425 22.878 16.974 1.00 95.75 436 ASP A C 1
ATOM 3358 O O . ASP A 1 436 ? -24.602 23.602 17.537 1.00 95.75 436 ASP A O 1
ATOM 3362 N N . ILE A 1 437 ? -25.383 22.565 15.679 1.00 97.31 437 ILE A N 1
ATOM 3363 C CA . ILE A 1 437 ? -24.350 22.977 14.739 1.00 97.31 437 ILE A CA 1
ATOM 3364 C C . ILE A 1 437 ? -25.049 23.660 13.562 1.00 97.31 437 ILE A C 1
ATOM 3366 O O . ILE A 1 437 ? -25.937 23.061 12.956 1.00 97.31 437 ILE A O 1
ATOM 3370 N N . LEU A 1 438 ? -24.681 24.899 13.242 1.00 97.69 438 LEU A N 1
ATOM 3371 C CA . LEU A 1 438 ? -25.126 25.584 12.029 1.00 97.69 438 LEU A CA 1
ATOM 3372 C C . LEU A 1 438 ? -23.964 25.650 11.039 1.00 97.69 438 LEU A C 1
ATOM 3374 O O . LEU A 1 438 ? -22.906 26.187 11.357 1.00 97.69 438 LEU A O 1
ATOM 3378 N N . ILE A 1 439 ? -24.184 25.108 9.848 1.00 98.12 439 ILE A N 1
ATOM 3379 C CA . ILE A 1 439 ? -23.255 25.140 8.728 1.00 98.12 439 ILE A CA 1
ATOM 3380 C C . ILE A 1 439 ? -23.797 26.111 7.685 1.00 98.12 439 ILE A C 1
ATOM 3382 O O . ILE A 1 439 ? -24.928 25.958 7.211 1.00 98.12 439 ILE A O 1
ATOM 3386 N N . THR A 1 440 ? -22.979 27.093 7.329 1.00 96.38 440 THR A N 1
ATOM 3387 C CA . THR A 1 440 ? -23.270 28.096 6.302 1.00 96.38 440 THR A CA 1
ATOM 3388 C C . THR A 1 440 ? -22.187 28.089 5.235 1.00 96.38 440 THR A C 1
ATOM 3390 O O . THR A 1 440 ? -21.102 27.594 5.488 1.00 96.38 440 THR A O 1
ATOM 3393 N N . GLY A 1 441 ? -22.465 28.601 4.043 1.00 92.94 441 GLY A N 1
ATOM 3394 C CA . GLY A 1 441 ? -21.449 28.918 3.039 1.00 92.94 441 GLY A CA 1
ATOM 3395 C C . GLY A 1 441 ? -21.549 30.389 2.650 1.00 92.94 441 GLY A C 1
ATOM 3396 O O . GLY A 1 441 ? -21.814 31.252 3.491 1.00 92.94 441 GLY A O 1
ATOM 3397 N N . HIS A 1 442 ? -21.413 30.668 1.355 1.00 91.62 442 HIS A N 1
ATOM 3398 C CA . HIS A 1 442 ? -21.587 31.975 0.724 1.00 91.62 442 HIS A CA 1
ATOM 3399 C C . HIS A 1 442 ? -20.504 32.995 1.079 1.00 91.62 442 HIS A C 1
ATOM 3401 O O . HIS A 1 442 ? -20.237 33.891 0.281 1.00 91.62 442 HIS A O 1
ATOM 3407 N N . THR A 1 443 ? -19.846 32.919 2.237 1.00 88.62 443 THR A N 1
ATOM 3408 C CA . THR A 1 443 ? -18.799 33.887 2.603 1.00 88.62 443 THR A CA 1
ATOM 3409 C C . THR A 1 443 ? -17.480 33.639 1.875 1.00 88.62 443 THR A C 1
ATOM 3411 O O . THR A 1 443 ? -16.679 34.563 1.785 1.00 88.62 443 THR A O 1
ATOM 3414 N N . HIS A 1 444 ? -17.265 32.426 1.341 1.00 90.31 444 HIS A N 1
ATOM 3415 C CA . HIS A 1 444 ? -15.995 31.943 0.779 1.00 90.31 444 HIS A CA 1
ATOM 3416 C C . HIS A 1 444 ? -14.810 32.017 1.769 1.00 90.31 444 HIS A C 1
ATOM 3418 O O . HIS A 1 444 ? -13.655 31.874 1.366 1.00 90.31 444 HIS A O 1
ATOM 3424 N N . GLN A 1 445 ? -15.078 32.218 3.063 1.00 89.12 445 GLN A N 1
ATOM 3425 C CA . GLN A 1 445 ? -14.076 32.260 4.121 1.00 89.12 445 GLN A CA 1
ATOM 3426 C C . GLN A 1 445 ? -14.337 31.137 5.112 1.00 89.12 445 GLN A C 1
ATOM 3428 O O . GLN A 1 445 ? -15.370 31.106 5.780 1.00 89.12 445 GLN A O 1
ATOM 3433 N N . CYS A 1 446 ? -13.377 30.222 5.233 1.00 92.38 446 CYS A N 1
ATOM 3434 C CA . CYS A 1 446 ? -13.522 29.138 6.184 1.00 92.38 446 CYS A CA 1
ATOM 3435 C C . CYS A 1 446 ? -13.490 29.676 7.621 1.00 92.38 446 CYS A C 1
ATOM 3437 O O . CYS A 1 446 ? -12.592 30.431 8.003 1.00 92.38 446 CYS A O 1
ATOM 3439 N N . SER A 1 447 ? -14.473 29.283 8.429 1.00 93.44 447 SER A N 1
ATOM 3440 C CA . SER A 1 447 ? -14.538 29.668 9.835 1.00 93.44 447 SER A CA 1
ATOM 3441 C C . SER A 1 447 ? -15.145 28.562 10.687 1.00 93.44 447 SER A C 1
ATOM 3443 O O . SER A 1 447 ? -16.066 27.863 10.276 1.00 93.44 447 SER A O 1
ATOM 3445 N N . VAL A 1 448 ? -14.626 28.402 11.903 1.00 94.38 448 VAL A N 1
ATOM 3446 C CA . VAL A 1 448 ? -15.175 27.494 12.913 1.00 94.38 448 VAL A CA 1
ATOM 3447 C C . VAL A 1 448 ? -15.146 28.223 14.244 1.00 94.38 448 VAL A C 1
ATOM 3449 O O . VAL A 1 448 ? -14.078 28.598 14.723 1.00 94.38 448 VAL A O 1
ATOM 3452 N N . HIS A 1 449 ? -16.310 28.456 14.844 1.00 92.44 449 HIS A N 1
ATOM 3453 C CA . HIS A 1 449 ? -16.391 29.181 16.107 1.00 92.44 449 HIS A CA 1
ATOM 3454 C C . HIS A 1 449 ? -17.587 28.752 16.956 1.00 92.44 449 HIS A C 1
ATOM 3456 O O . HIS A 1 449 ? -18.591 28.233 16.468 1.00 92.44 449 HIS A O 1
ATOM 3462 N N . THR A 1 450 ? -17.474 28.982 18.261 1.00 92.56 450 THR A N 1
ATOM 3463 C CA . THR A 1 450 ? -18.519 28.668 19.240 1.00 92.56 450 THR A CA 1
ATOM 3464 C C . THR A 1 450 ? -19.143 29.959 19.744 1.00 92.56 450 THR A C 1
ATOM 3466 O O . THR A 1 450 ? -18.430 30.874 20.153 1.00 92.56 450 THR A O 1
ATOM 3469 N N . LYS A 1 451 ? -20.474 30.024 19.768 1.00 88.75 451 LYS A N 1
ATOM 3470 C CA . LYS A 1 451 ? -21.222 31.155 20.322 1.00 88.75 451 LYS A CA 1
ATOM 3471 C C . LYS A 1 451 ? -22.443 30.651 21.079 1.00 88.75 451 LYS A C 1
ATOM 3473 O O . LYS A 1 451 ? -23.187 29.821 20.571 1.00 88.75 451 LYS A O 1
ATOM 3478 N N . GLU A 1 452 ? -22.614 31.123 22.316 1.00 86.50 452 GLU A N 1
ATOM 3479 C CA . GLU A 1 452 ? -23.720 30.728 23.208 1.00 86.50 452 GLU A CA 1
ATOM 3480 C C . GLU A 1 452 ? -23.890 29.201 23.351 1.00 86.50 452 GLU A C 1
ATOM 3482 O O . GLU A 1 452 ? -24.994 28.664 23.378 1.00 86.50 452 GLU A O 1
ATOM 3487 N N . GLY A 1 453 ? -22.770 28.472 23.399 1.00 87.00 453 GLY A N 1
ATOM 3488 C CA . GLY A 1 453 ? -22.773 27.011 23.516 1.00 87.00 453 GLY A CA 1
ATOM 3489 C C . GLY A 1 453 ? -23.228 26.268 22.255 1.00 87.00 453 GLY A C 1
ATOM 3490 O O . GLY A 1 453 ? -23.397 25.052 22.310 1.00 87.00 453 GLY A O 1
ATOM 3491 N N . LYS A 1 454 ? -23.405 26.963 21.127 1.00 92.25 454 LYS A N 1
ATOM 3492 C CA . LYS A 1 454 ? -23.700 26.404 19.802 1.00 92.25 454 LYS A CA 1
ATOM 3493 C C . LYS A 1 454 ? -22.513 26.594 18.868 1.00 92.25 454 LYS A C 1
ATOM 3495 O O . LYS A 1 454 ? -21.688 27.486 19.080 1.00 92.25 454 LYS A O 1
ATOM 3500 N N . TRP A 1 455 ? -22.409 25.731 17.865 1.00 95.69 455 TRP A N 1
ATOM 3501 C CA . TRP A 1 455 ? -21.247 25.691 16.983 1.00 95.69 455 TRP A CA 1
ATOM 3502 C C . TRP A 1 455 ? -21.604 26.157 15.575 1.00 95.69 455 TRP A C 1
ATOM 3504 O O . TRP A 1 455 ? -22.628 25.756 15.027 1.00 95.69 455 TRP A O 1
ATOM 3514 N N . PHE A 1 456 ? -20.768 27.016 15.007 1.00 96.44 456 PHE A N 1
ATOM 3515 C CA . PHE A 1 456 ? -20.980 27.645 13.710 1.00 96.44 456 PHE A CA 1
ATOM 3516 C C . PHE A 1 456 ? -19.790 27.327 12.814 1.00 96.44 456 PHE A C 1
ATOM 3518 O O . PHE A 1 456 ? -18.640 27.514 13.227 1.00 96.44 456 PHE A O 1
ATOM 3525 N N . LEU A 1 457 ? -20.068 26.806 11.621 1.00 97.19 457 LEU A N 1
ATOM 3526 C CA . LEU A 1 457 ? -19.050 26.426 10.653 1.00 97.19 457 LEU A CA 1
ATOM 3527 C C . LEU A 1 457 ? -19.365 27.009 9.281 1.00 97.19 457 LEU A C 1
ATOM 3529 O O . LEU A 1 457 ? -20.505 26.964 8.828 1.00 97.19 457 LEU A O 1
ATOM 3533 N N . ASP A 1 458 ? -18.320 27.457 8.606 1.00 96.12 458 ASP A N 1
ATOM 3534 C CA . ASP A 1 458 ? -18.320 27.763 7.184 1.00 96.12 458 ASP A CA 1
ATOM 3535 C C . ASP A 1 458 ? -17.154 27.004 6.538 1.00 96.12 458 ASP A C 1
ATOM 3537 O O . ASP A 1 458 ? -16.015 27.181 6.987 1.00 96.12 458 ASP A O 1
ATOM 3541 N N . PRO A 1 459 ? -17.388 26.111 5.553 1.00 95.81 459 PRO A N 1
ATOM 3542 C CA . PRO A 1 459 ? -16.307 25.374 4.916 1.00 95.81 459 PRO A CA 1
ATOM 3543 C C . PRO A 1 459 ? -15.444 26.246 4.000 1.00 95.81 459 PRO A C 1
ATOM 3545 O O . PRO A 1 459 ? -14.395 25.776 3.572 1.00 95.81 459 PRO A O 1
ATOM 3548 N N . GLY A 1 460 ? -15.852 27.485 3.714 1.00 94.38 460 GLY A N 1
ATOM 3549 C CA . GLY A 1 460 ? -15.238 28.313 2.690 1.00 94.38 460 GLY A CA 1
ATOM 3550 C C . GLY A 1 460 ? -15.564 27.800 1.287 1.00 94.38 460 GLY A C 1
ATOM 3551 O O . GLY A 1 460 ? -16.612 27.201 1.051 1.00 94.38 460 GLY A O 1
ATOM 3552 N N . SER A 1 461 ? -14.656 28.051 0.344 1.00 94.69 461 SER A N 1
ATOM 3553 C CA . SER A 1 461 ? -14.766 27.573 -1.037 1.00 94.69 461 SER A CA 1
ATOM 3554 C C . SER A 1 461 ? -13.795 26.423 -1.274 1.00 94.69 461 SER A C 1
ATOM 3556 O O . SER A 1 461 ? -12.587 26.608 -1.140 1.00 94.69 461 SER A O 1
ATOM 3558 N N . ILE A 1 462 ? -14.291 25.263 -1.714 1.00 94.88 462 ILE A N 1
ATOM 3559 C CA . ILE A 1 462 ? -13.442 24.086 -1.991 1.00 94.88 462 ILE A CA 1
ATOM 3560 C C . ILE A 1 462 ? -12.427 24.304 -3.121 1.00 94.88 462 ILE A C 1
ATOM 3562 O O . ILE A 1 462 ? -11.386 23.647 -3.166 1.00 94.88 462 ILE A O 1
ATOM 3566 N N . THR A 1 463 ? -12.696 25.257 -4.010 1.00 92.75 463 THR A N 1
ATOM 3567 C CA . THR A 1 463 ? -11.816 25.641 -5.120 1.00 92.75 463 THR A CA 1
ATOM 3568 C C . THR A 1 463 ? -11.026 26.918 -4.857 1.00 92.75 463 THR A C 1
ATOM 3570 O O . THR A 1 463 ? -10.101 27.211 -5.610 1.00 92.75 463 THR A O 1
ATOM 3573 N N . GLY A 1 464 ? -11.370 27.684 -3.817 1.00 89.69 464 GLY A N 1
ATOM 3574 C CA . GLY A 1 464 ? -10.857 29.042 -3.618 1.00 89.69 464 GLY A CA 1
ATOM 3575 C C . GLY A 1 464 ? -11.435 30.045 -4.620 1.00 89.69 464 GLY A C 1
ATOM 3576 O O . GLY A 1 464 ? -10.797 31.055 -4.915 1.00 89.69 464 GLY A O 1
ATOM 3577 N N . ALA A 1 465 ? -12.623 29.773 -5.174 1.00 86.56 465 ALA A N 1
ATOM 3578 C CA . ALA A 1 465 ? -13.293 30.665 -6.111 1.00 86.56 465 ALA A CA 1
ATOM 3579 C C . ALA A 1 465 ? -13.417 32.075 -5.516 1.00 86.56 465 ALA A C 1
ATOM 3581 O O . ALA A 1 465 ? -13.836 32.248 -4.371 1.00 86.56 465 ALA A O 1
ATOM 3582 N N . MET A 1 466 ? -13.077 33.105 -6.291 1.00 75.06 466 MET A N 1
ATOM 3583 C CA . MET A 1 466 ? -13.150 34.480 -5.799 1.00 75.06 466 MET A CA 1
ATOM 3584 C C . MET A 1 466 ? -14.606 34.933 -5.612 1.00 75.06 466 MET A C 1
ATOM 3586 O O . MET A 1 466 ? -15.482 34.670 -6.444 1.00 75.06 466 MET A O 1
ATOM 3590 N N . LYS A 1 467 ? -14.851 35.675 -4.527 1.00 77.94 467 LYS A N 1
ATOM 3591 C CA . LYS A 1 467 ? -16.086 36.429 -4.286 1.00 77.94 467 LYS A CA 1
ATOM 3592 C C . LYS A 1 467 ? -15.761 37.920 -4.232 1.00 77.94 467 LYS A C 1
ATOM 3594 O O . LYS A 1 467 ? -14.779 38.323 -3.609 1.00 77.94 467 LYS A O 1
ATOM 3599 N N . GLY A 1 468 ? -16.587 38.738 -4.885 1.00 66.00 468 GLY A N 1
ATOM 3600 C CA . GLY A 1 468 ? -16.415 40.191 -4.902 1.00 66.00 468 GLY A CA 1
ATOM 3601 C C . GLY A 1 468 ? -16.350 40.773 -3.485 1.00 66.00 468 GLY A C 1
ATOM 3602 O O . GLY A 1 468 ? -17.210 40.482 -2.658 1.00 66.00 468 GLY A O 1
ATOM 3603 N N . GLY A 1 469 ? -15.318 41.578 -3.212 1.00 65.06 469 GLY A N 1
ATOM 3604 C CA . GLY A 1 469 ? -15.089 42.220 -1.910 1.00 65.06 469 GLY A CA 1
ATOM 3605 C C . GLY A 1 469 ? -14.108 41.498 -0.978 1.00 65.06 469 GLY A C 1
ATOM 3606 O O . GLY A 1 469 ? -13.707 42.079 0.029 1.00 65.06 469 GLY A O 1
ATOM 3607 N N . LEU A 1 470 ? -13.669 40.278 -1.309 1.00 68.31 470 LEU A N 1
ATOM 3608 C CA . LEU A 1 470 ? -12.616 39.573 -0.571 1.00 68.31 470 LEU A CA 1
ATOM 3609 C C . LEU A 1 470 ? -11.229 39.901 -1.129 1.00 68.31 470 LEU A C 1
ATOM 3611 O O . LEU A 1 470 ? -11.045 39.954 -2.342 1.00 68.31 470 LEU A O 1
ATOM 3615 N N . LYS A 1 471 ? -10.244 40.092 -0.240 1.00 61.47 471 LYS A N 1
ATOM 3616 C CA . LYS A 1 471 ? -8.838 40.289 -0.637 1.00 61.47 471 LYS A CA 1
ATOM 3617 C C . LYS A 1 471 ? -8.174 38.982 -1.073 1.00 61.47 471 LYS A C 1
ATOM 3619 O O . LYS A 1 471 ? -7.438 38.988 -2.048 1.00 61.47 471 LYS A O 1
ATOM 3624 N N . GLU A 1 472 ? -8.454 37.889 -0.365 1.00 71.00 472 GLU A N 1
ATOM 3625 C CA . GLU A 1 472 ? -7.919 36.550 -0.629 1.00 71.00 472 GLU A CA 1
ATOM 3626 C C . GLU A 1 472 ? -8.949 35.493 -0.202 1.00 71.00 472 GLU A C 1
ATOM 3628 O O . GLU A 1 472 ? -9.616 35.655 0.825 1.00 71.00 472 GLU A O 1
ATOM 3633 N N . ALA A 1 473 ? -9.079 34.421 -0.987 1.00 76.31 473 ALA A N 1
ATOM 3634 C CA . ALA A 1 473 ? -9.875 33.240 -0.662 1.00 76.31 473 ALA A CA 1
ATOM 3635 C C . ALA A 1 473 ? -9.012 31.995 -0.903 1.00 76.31 473 ALA A C 1
ATOM 3637 O O . ALA A 1 473 ? -8.540 31.769 -2.016 1.00 76.31 473 ALA A O 1
ATOM 3638 N N . PHE A 1 474 ? -8.778 31.205 0.145 1.00 90.56 474 PHE A N 1
ATOM 3639 C CA . PHE A 1 474 ? -7.998 29.973 0.045 1.00 90.56 474 PHE A CA 1
ATOM 3640 C C . PHE A 1 474 ? -8.928 28.779 -0.193 1.00 90.56 474 PHE A C 1
ATOM 3642 O O . PHE A 1 474 ? -9.965 28.686 0.477 1.00 90.56 474 PHE A O 1
ATOM 3649 N N . PRO A 1 475 ? -8.567 27.840 -1.090 1.00 95.81 475 PRO A N 1
ATOM 3650 C CA . PRO A 1 475 ? -9.301 26.592 -1.226 1.00 95.81 475 PRO A CA 1
ATOM 3651 C C . PRO A 1 475 ? -9.394 25.890 0.126 1.00 95.81 475 PRO A C 1
ATOM 3653 O O . PRO A 1 475 ? -8.372 25.691 0.787 1.00 95.81 475 PRO A O 1
ATOM 3656 N N . SER A 1 476 ? -10.604 25.531 0.547 1.00 96.06 476 SER A N 1
ATOM 3657 C CA . SER A 1 476 ? -10.843 24.954 1.866 1.00 96.06 476 SER A CA 1
ATOM 3658 C C . SER A 1 476 ? -12.049 24.021 1.945 1.00 96.06 476 SER A C 1
ATOM 3660 O O . SER A 1 476 ? -13.002 24.120 1.177 1.00 96.06 476 SER A O 1
ATOM 3662 N N . PHE A 1 477 ? -11.984 23.071 2.876 1.00 96.31 477 PHE A N 1
ATOM 3663 C CA . PHE A 1 477 ? -13.117 22.236 3.270 1.00 96.31 477 PHE A CA 1
ATOM 3664 C C . PHE A 1 477 ? -12.972 21.791 4.727 1.00 96.31 477 PHE A C 1
ATOM 3666 O O . PHE A 1 477 ? -11.896 21.898 5.324 1.00 96.31 477 PHE A O 1
ATOM 3673 N N . VAL A 1 478 ? -14.048 21.252 5.307 1.00 96.56 478 VAL A N 1
ATOM 3674 C CA . VAL A 1 478 ? -14.041 20.777 6.696 1.00 96.56 478 VAL A CA 1
ATOM 3675 C C . VAL A 1 478 ? -14.438 19.310 6.771 1.00 96.56 478 VAL A C 1
ATOM 3677 O O . VAL A 1 478 ? -15.394 18.876 6.137 1.00 96.56 478 VAL A O 1
ATOM 3680 N N . LEU A 1 479 ? -13.719 18.539 7.582 1.00 94.94 479 LEU A N 1
ATOM 3681 C CA . LEU A 1 479 ? -14.072 17.170 7.938 1.00 94.94 479 LEU A CA 1
ATOM 3682 C C . LEU A 1 479 ? -14.457 17.114 9.417 1.00 94.94 479 LEU A C 1
ATOM 3684 O O . LEU A 1 479 ? -13.650 17.452 10.282 1.00 94.94 479 LEU A O 1
ATOM 3688 N N . LEU A 1 480 ? -15.673 16.672 9.720 1.00 94.88 480 LEU A N 1
ATOM 3689 C CA . LEU A 1 480 ? -16.135 16.457 11.087 1.00 94.88 480 LEU A CA 1
ATOM 3690 C C . LEU A 1 480 ? -16.019 14.982 11.455 1.00 94.88 480 LEU A C 1
ATOM 3692 O O . LEU A 1 480 ? -16.438 14.115 10.695 1.00 94.88 480 LEU A O 1
ATOM 3696 N N . ALA A 1 481 ? -15.515 14.706 12.650 1.00 90.88 481 ALA A N 1
ATOM 3697 C CA . ALA A 1 481 ? -15.609 13.406 13.298 1.00 90.88 481 ALA A CA 1
ATOM 3698 C C . ALA A 1 481 ? -16.562 13.522 14.493 1.00 90.88 481 ALA A C 1
ATOM 3700 O O . ALA A 1 481 ? -16.246 14.198 15.477 1.00 90.88 481 ALA A O 1
ATOM 3701 N N . ILE A 1 482 ? -17.740 12.903 14.392 1.00 91.75 482 ILE A N 1
ATOM 3702 C CA . ILE A 1 482 ? -18.817 12.983 15.386 1.00 91.75 482 ILE A CA 1
ATOM 3703 C C . ILE A 1 482 ? -18.864 11.692 16.196 1.00 91.75 482 ILE A C 1
ATOM 3705 O O . ILE A 1 482 ? -19.319 10.667 15.703 1.00 91.75 482 ILE A O 1
ATOM 3709 N N . GLN A 1 483 ? -18.463 11.729 17.465 1.00 87.50 483 GLN A N 1
ATOM 3710 C CA . GLN A 1 483 ? -18.472 10.563 18.346 1.00 87.50 483 GLN A CA 1
ATOM 3711 C C . GLN A 1 483 ? -19.191 10.869 19.663 1.00 87.50 483 GLN A C 1
ATOM 3713 O O . GLN A 1 483 ? -18.717 11.639 20.501 1.00 87.50 483 GLN A O 1
ATOM 3718 N N . GLY A 1 484 ? -20.343 10.228 19.872 1.00 87.50 484 GLY A N 1
ATOM 3719 C CA . GLY A 1 484 ? -21.169 10.461 21.057 1.00 87.50 484 GLY A CA 1
ATOM 3720 C C . GLY A 1 484 ? -21.604 11.927 21.151 1.00 87.50 484 GLY A C 1
ATOM 3721 O O . GLY A 1 484 ? -22.232 12.443 20.232 1.00 87.50 484 GLY A O 1
ATOM 3722 N N . ALA A 1 485 ? -21.254 12.590 22.255 1.00 88.81 485 ALA A N 1
ATOM 3723 C CA . ALA A 1 485 ? -21.532 14.009 22.496 1.00 88.81 485 ALA A CA 1
ATOM 3724 C C . ALA A 1 485 ? -20.353 14.936 22.133 1.00 88.81 485 ALA A C 1
ATOM 3726 O O . ALA A 1 485 ? -20.335 16.094 22.553 1.00 88.81 485 ALA A O 1
ATOM 3727 N N . LYS A 1 486 ? -19.354 14.452 21.381 1.00 90.75 486 LYS A N 1
ATOM 3728 C CA . LYS A 1 486 ? -18.184 15.227 20.939 1.00 90.75 486 LYS A CA 1
ATOM 3729 C C . LYS A 1 486 ? -18.115 15.283 19.410 1.00 90.75 486 LYS A C 1
ATOM 3731 O O . LYS A 1 486 ? -18.288 14.262 18.751 1.00 90.75 486 LYS A O 1
ATOM 3736 N N . VAL A 1 487 ? -17.798 16.454 18.865 1.00 93.31 487 VAL A N 1
ATOM 3737 C CA . VAL A 1 487 ? -17.424 16.656 17.461 1.00 93.31 487 VAL A CA 1
ATOM 3738 C C . VAL A 1 487 ? -16.034 17.266 17.381 1.00 93.31 487 VAL A C 1
ATOM 3740 O O . VAL A 1 487 ? -15.698 18.178 18.134 1.00 93.31 487 VAL A O 1
ATOM 3743 N N . VAL A 1 488 ? -15.223 16.767 16.457 1.00 93.12 488 VAL A N 1
ATOM 3744 C CA . VAL A 1 488 ? -13.928 17.347 16.095 1.00 93.12 488 VAL A CA 1
ATOM 3745 C C . VAL A 1 488 ? -14.006 17.817 14.648 1.00 93.12 488 VAL A C 1
ATOM 3747 O O . VAL A 1 488 ? -14.315 17.009 13.781 1.00 93.12 488 VAL A O 1
ATOM 3750 N N . ALA A 1 489 ? -13.729 19.093 14.386 1.00 94.25 489 ALA A N 1
ATOM 3751 C CA . ALA A 1 489 ? -13.576 19.640 13.041 1.00 94.25 489 ALA A CA 1
ATOM 3752 C C . ALA A 1 489 ? -12.097 19.699 12.671 1.00 94.25 489 ALA A C 1
ATOM 3754 O O . ALA A 1 489 ? -11.295 20.293 13.394 1.00 94.25 489 ALA A O 1
ATOM 3755 N N . PHE A 1 490 ? -11.769 19.120 11.523 1.00 94.19 490 PHE A N 1
ATOM 3756 C CA . PHE A 1 490 ? -10.504 19.285 10.828 1.00 94.19 490 PHE A CA 1
ATOM 3757 C C . PHE A 1 490 ? -10.740 20.206 9.637 1.00 94.19 490 PHE A C 1
ATOM 3759 O O . PHE A 1 490 ? -11.462 19.847 8.708 1.00 94.19 490 PHE A O 1
ATOM 3766 N N . VAL A 1 491 ? -10.166 21.399 9.689 1.00 94.94 491 VAL A N 1
ATOM 3767 C CA . VAL A 1 491 ? -10.241 22.391 8.620 1.00 94.94 491 VAL A CA 1
ATOM 3768 C C . VAL A 1 491 ? -9.005 22.239 7.750 1.00 94.94 491 VAL A C 1
ATOM 3770 O O . VAL A 1 491 ? -7.891 22.330 8.265 1.00 94.94 491 VAL A O 1
ATOM 3773 N N . TYR A 1 492 ? -9.205 22.023 6.456 1.00 95.06 492 TYR A N 1
ATOM 3774 C CA . TYR A 1 492 ? -8.141 21.927 5.465 1.00 95.06 492 TYR A CA 1
ATOM 3775 C C . TYR A 1 492 ? -8.140 23.201 4.629 1.00 95.06 492 TYR A C 1
ATOM 3777 O O . TYR A 1 492 ? -9.154 23.522 4.022 1.00 95.06 492 TYR A O 1
ATOM 3785 N N . GLU A 1 493 ? -7.015 23.910 4.582 1.00 95.00 493 GLU A N 1
ATOM 3786 C CA . GLU A 1 493 ? -6.819 25.097 3.743 1.00 95.00 493 GLU A CA 1
ATOM 3787 C C . GLU A 1 493 ? -5.581 24.915 2.860 1.00 95.00 493 GLU A C 1
ATOM 3789 O O . GLU A 1 493 ? -4.523 24.509 3.342 1.00 95.00 493 GLU A O 1
ATOM 3794 N N . LEU A 1 494 ? -5.676 25.246 1.573 1.00 92.50 494 LEU A N 1
ATOM 3795 C CA . LEU A 1 494 ? -4.541 25.223 0.651 1.00 92.50 494 LEU A CA 1
ATOM 3796 C C . LEU A 1 494 ? -3.897 26.617 0.579 1.00 92.50 494 LEU A C 1
ATOM 3798 O O . LEU A 1 494 ? -4.451 27.532 -0.029 1.00 92.50 494 LEU A O 1
ATOM 3802 N N . LYS A 1 495 ? -2.717 26.781 1.189 1.00 89.62 495 LYS A N 1
ATOM 3803 C CA . LYS A 1 495 ? -1.958 28.046 1.248 1.00 89.62 495 LYS A CA 1
ATOM 3804 C C . LYS A 1 495 ? -0.572 27.844 0.647 1.00 89.62 495 LYS A C 1
ATOM 3806 O O . LYS A 1 495 ? 0.164 26.978 1.108 1.00 89.62 495 LYS A O 1
ATOM 3811 N N . ASN A 1 496 ? -0.199 28.641 -0.359 1.00 83.38 496 ASN A N 1
ATOM 3812 C CA . ASN A 1 496 ? 1.109 28.551 -1.033 1.00 83.38 496 ASN A CA 1
ATOM 3813 C C . ASN A 1 496 ? 1.470 27.109 -1.435 1.00 83.38 496 ASN A C 1
ATOM 3815 O O . ASN A 1 496 ? 2.554 26.621 -1.123 1.00 83.38 496 ASN A O 1
ATOM 3819 N N . ASP A 1 497 ? 0.507 26.412 -2.044 1.00 81.62 497 ASP A N 1
ATOM 3820 C CA . ASP A 1 497 ? 0.615 25.011 -2.460 1.00 81.62 497 ASP A CA 1
ATOM 3821 C C . ASP A 1 497 ? 0.853 23.998 -1.313 1.00 81.62 497 ASP A C 1
ATOM 3823 O O . ASP A 1 497 ? 1.160 22.832 -1.538 1.00 81.62 497 ASP A O 1
ATOM 3827 N N . ASN A 1 498 ? 0.650 24.386 -0.055 1.00 84.00 498 ASN A N 1
ATOM 3828 C CA . ASN A 1 498 ? 0.711 23.489 1.096 1.00 84.00 498 ASN A CA 1
ATOM 3829 C C . ASN A 1 498 ? -0.668 23.344 1.739 1.00 84.00 498 ASN A C 1
ATOM 3831 O O . ASN A 1 498 ? -1.380 24.329 1.939 1.00 84.00 498 ASN A O 1
ATOM 3835 N N . VAL A 1 499 ? -1.047 22.108 2.068 1.00 89.62 499 VAL A N 1
ATOM 3836 C CA . VAL A 1 499 ? -2.291 21.837 2.796 1.00 89.62 499 VAL A CA 1
ATOM 3837 C C . VAL A 1 499 ? -2.030 22.044 4.283 1.00 89.62 499 VAL A C 1
ATOM 3839 O O . VAL A 1 499 ? -1.317 21.268 4.915 1.00 89.62 499 VAL A O 1
ATOM 3842 N N . VAL A 1 500 ? -2.606 23.104 4.839 1.00 92.25 500 VAL A N 1
ATOM 3843 C CA . VAL A 1 500 ? -2.565 23.414 6.267 1.00 92.25 500 VAL A CA 1
ATOM 3844 C C . VAL A 1 500 ? -3.816 22.839 6.918 1.00 92.25 500 VAL A C 1
ATOM 3846 O O . VAL A 1 500 ? -4.926 23.058 6.436 1.00 92.25 500 VAL A O 1
ATOM 3849 N N . VAL A 1 501 ? -3.636 22.106 8.018 1.00 91.25 501 VAL A N 1
ATOM 3850 C CA . VAL A 1 501 ? -4.739 21.486 8.762 1.00 91.25 501 VAL A CA 1
ATOM 3851 C C . VAL A 1 501 ? -4.845 22.122 10.138 1.00 91.25 501 VAL A C 1
ATOM 3853 O O . VAL A 1 501 ? -3.881 22.106 10.904 1.00 91.25 501 VAL A O 1
ATOM 3856 N N . SER A 1 502 ? -6.019 22.648 10.480 1.00 90.38 502 SER A N 1
ATOM 3857 C CA . SER A 1 502 ? -6.324 23.102 11.838 1.00 90.38 502 SER A CA 1
ATOM 3858 C C . SER A 1 502 ? -7.427 22.258 12.467 1.00 90.38 502 SER A C 1
ATOM 3860 O O . SER A 1 502 ? -8.262 21.669 11.779 1.00 90.38 502 SER A O 1
ATOM 3862 N N . LYS A 1 503 ? -7.396 22.144 13.796 1.00 91.31 503 LYS A N 1
ATOM 3863 C CA . LYS A 1 503 ? -8.292 21.277 14.563 1.00 91.31 503 LYS A CA 1
ATOM 3864 C C . LYS A 1 503 ? -9.061 22.094 15.593 1.00 91.31 503 LYS A C 1
ATOM 3866 O O . LYS A 1 503 ? -8.456 22.812 16.382 1.00 91.31 503 LYS A O 1
ATOM 3871 N N . SER A 1 504 ? -10.379 21.925 15.622 1.00 90.06 504 SER A N 1
ATOM 3872 C CA . SER A 1 504 ? -11.276 22.498 16.631 1.00 90.06 504 SER A CA 1
ATOM 3873 C C . SER A 1 504 ? -12.192 21.422 17.203 1.00 90.06 504 SER A C 1
ATOM 3875 O O . SER A 1 504 ? -12.548 20.472 16.510 1.00 90.06 504 SER A O 1
ATOM 3877 N N . GLU A 1 505 ? -12.587 21.546 18.468 1.00 91.38 505 GLU A N 1
ATOM 3878 C CA . GLU A 1 505 ? -13.446 20.562 19.133 1.00 91.38 505 GLU A CA 1
ATOM 3879 C C . GLU A 1 505 ? -14.675 21.235 19.749 1.00 91.38 505 GLU A C 1
ATOM 3881 O O . GLU A 1 505 ? -14.583 22.311 20.338 1.00 91.38 505 GLU A O 1
ATOM 3886 N N . TYR A 1 506 ? -15.820 20.567 19.650 1.00 90.12 506 TYR A N 1
ATOM 3887 C CA . TYR A 1 506 ? -17.076 20.964 20.269 1.00 90.12 506 TYR A CA 1
ATOM 3888 C C . TYR A 1 506 ? -17.652 19.782 21.043 1.00 90.12 506 TYR A C 1
ATOM 3890 O O . TYR A 1 506 ? -17.686 18.652 20.556 1.00 90.12 506 TYR A O 1
ATOM 3898 N N . LYS A 1 507 ? -18.107 20.025 22.270 1.00 90.56 507 LYS A N 1
ATOM 3899 C CA . LYS A 1 507 ? -18.772 19.017 23.093 1.00 90.56 507 LYS A CA 1
ATOM 3900 C C . LYS A 1 507 ? -20.140 19.546 23.483 1.00 90.56 507 LYS A C 1
ATOM 3902 O O . LYS A 1 507 ? -20.242 20.647 24.016 1.00 90.56 507 LYS A O 1
ATOM 3907 N N . LYS A 1 508 ? -21.179 18.754 23.229 1.00 82.94 508 LYS A N 1
ATOM 3908 C CA . LYS A 1 508 ? -22.534 19.072 23.668 1.00 82.94 508 LYS A CA 1
ATOM 3909 C C . LYS A 1 508 ? -22.590 18.924 25.186 1.00 82.94 508 LYS A C 1
ATOM 3911 O O . LYS A 1 508 ? -22.256 17.862 25.713 1.00 82.94 508 LYS A O 1
ATOM 3916 N N . SER A 1 509 ? -22.968 19.992 25.877 1.00 72.19 509 SER A N 1
ATOM 3917 C CA . SER A 1 509 ? -23.305 19.926 27.297 1.00 72.19 509 SER A CA 1
ATOM 3918 C C . SER A 1 509 ? -24.547 19.045 27.441 1.00 72.19 509 SER A C 1
ATOM 3920 O O . SER A 1 509 ? -25.554 19.320 26.788 1.00 72.19 509 SER A O 1
ATOM 3922 N N . THR A 1 510 ? -24.423 17.958 28.205 1.00 53.47 510 THR A N 1
ATOM 3923 C CA . THR A 1 510 ? -25.535 17.069 28.584 1.00 53.47 510 THR A CA 1
ATOM 3924 C C . THR A 1 510 ? -26.603 17.801 29.364 1.00 53.47 510 THR A C 1
ATOM 3926 O O . THR A 1 510 ? -26.205 18.612 30.234 1.00 53.47 510 THR A O 1
#

Organism: NCBI:txid890382

Secondary structure (DSSP, 8-state):
---EEEE--SSSEEEEE--SSS-TTEEEEEEGGGTEEEEEETTT--EEEEEE-SS-EEEEEE-TT--EEEEETTTTEEEEE-SSSS-EEEE-EETTEEPS-EEEEEE-TTS-EEEEE--STTTS-SSS--EEEEEEEE-TTSSEEEEEEEEEEES-EEEEEEEETTEEEEEEGGGTEEEEEEEPTTS-EEEEEEEE--SSSEEEEEEE-TTS-EEEEEE--TTT-SEEEEEEE-TTS-EEEEEEEESSBEEEEEEEEE-GGG------------S-S-EEEEEEE----S-----S---EEEEEEEE-----------------SS-EEEEEE----TTTT-SS--HHHHTT--TTS-SEEEE-S---SHHHHHHHHHH-SEEEE---TT-TT--S-SEEEEEETTEEEEEE-STTSSSTT-HHHHHHHHHHHT-SEEE--SS-S-EEEEETTEEEEE--BTT----TT-S---BEEEEEEEETTEEEEEEEEEETTEEEEEEEEEE---